Protein 8VTD (pdb70)

Sequence (540 aa):
DIQMTQSPSSLSASVGDRVTITCRASEHIYSYLSWYQQKPGKVPKLLIYNAKTLAEGVPSRFSGSGSGTDFTLTISSLQPEDVATYYCQHHFGSPLTFGQGTRLEIKRTVAAPSVFIFPPSDEQLKSGTASVVCLLNNFYPREAKVQWKVDNALQSGNSQESVTEQDSKDSTYSLSSTLTLSKADYEKHKVYACEVTHQGLSSPVTKSFNRGECEVQLVQSGAEVKKPGSSVKVSCKASGYTFSSYVMHWVRQAPGQGLEWIGYIDPYNDGAKYAQKFQGRVTTLTSDKSTSTAYMMELSSSLRSSEDTAVYYCARGGPYGWYFDVWGQGTTVTVSSASTKGPSVFPLAPSSKSTSGGTAALGCLVKDYFPEPVTVSWNSGALTSGVHTFPAVLQSSGLYSLSSVVTVPSSSSLGTQTYICNVNNHKPSNTKVDKKVEPKSGTIETTGNISAEKGGSIILQCHLSSTTAQVTQVNWEQQDQLLAICNADLGWHISSPSFKDRVAPGPGLGLTLQSLTVNDTGEYFCIYHTYPDGTYTGRIFLEVLES

GO terms:
  GO:0005886 plasma membrane (C, IDA)
  GO:0038023 signaling receptor activity (F, IDA)
  GO:0045953 negative regulation of natural killer cell mediated cytotoxicity (P, IDA)
  GO:0009986 cell surface (C, IDA)
  GO:0050868 negative regulation of T cell activation (P, IDA)
  GO:0005102 signaling receptor binding (F, IPI)
  GO:0005886 plasma membrane (C, EXP)
  GO:0042802 identical protein binding (F, IPI)
  GO:0005515 protein binding (F, IPI)
  GO:0032695 negative regulation of interleukin-12 production (P, IMP)
  GO:0050868 negative regulation of T cell activation (P, IMP)
  GO:0032733 positive regulation of interleukin-10 production (P, IMP)

Secondary 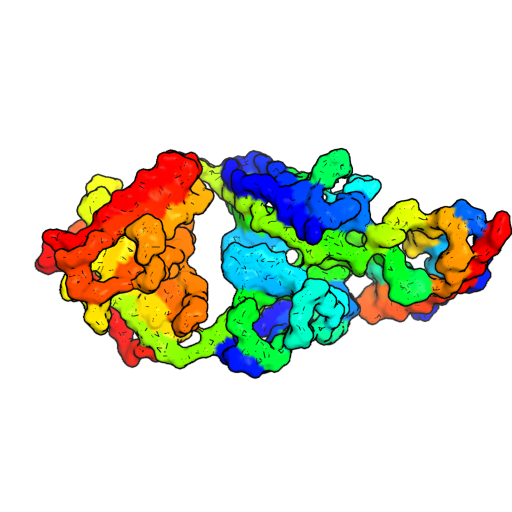structure (P-SEA, 3-state):
cbbbbbcccbbbbcccbbbbbbbbbcccccccbbbbbbcccbbbbbcccccccccccccccbbbbbcccbbbbbbcccccccbbbbbbbbccccccccccbbbbbbbbcbbbbbbbbbcccaaaaaacbbbbbbbbccccccbbbbbbbccccccccccccccccccccccbbbbbbbbbbcaaaaaaccbbbbbbbccccccbbbbbbccccc/cbbbbbbcbbbbcccbbbbbbbbbcccccccbbbbbbbbcccbbbbbcccccccccbbbbcccccccbbbbbbccccbbbbbbcccccccccbbbbbbbccccccccccccbbbbbbccccbbbbbbbbbccccccccccbbbbbcccccccccbbbbbccccccccccccccccccccccccbbbbbbccccccccbbbbbbbbbcccccccbbbbbccc/cccccccbbbbcccbbbbbbcccccccccccbbbbbcccccccccccccccccccccccccccccccbbbbccccccccbbbbbbbbcccbbbbbbbbbbbbbcc

Structure (mmCIF, N/CA/C/O backbone):
data_8VTD
#
_entry.id   8VTD
#
_cell.length_a   41.775
_cell.length_b   105.996
_cell.length_c   71.758
_cell.angle_alpha   90.00
_cell.angle_beta   104.40
_cell.angle_gamma   90.00
#
_symmetry.space_group_name_H-M   'P 1 21 1'
#
loop_
_entity.id
_entity.type
_entity.pdbx_description
1 polymer 'Vibostolimab Fab Light chain'
2 polymer 'Vibostolimab Fab Heavy chain'
3 polymer 'T-cell immunoreceptor with Ig and ITIM domains'
4 non-polymer GLYCEROL
5 water water
#
loop_
_atom_site.group_PDB
_atom_site.id
_atom_site.type_symbol
_atom_site.label_atom_id
_atom_site.label_alt_id
_atom_site.label_comp_id
_atom_site.label_asym_id
_atom_site.label_entity_id
_atom_site.label_seq_id
_atom_site.pdbx_PDB_ins_code
_atom_site.Cartn_x
_atom_site.Cartn_y
_atom_site.Cartn_z
_atom_site.occupancy
_atom_site.B_iso_or_equiv
_atom_site.auth_seq_id
_atom_site.auth_comp_id
_atom_site.auth_asym_id
_atom_site.auth_atom_id
_atom_site.pdbx_PDB_model_num
ATOM 1 N N . ASP A 1 1 ? 14.204 -9.074 -17.034 1.00 25.78 1 ASP A N 1
ATOM 2 C CA . ASP A 1 1 ? 12.997 -9.919 -17.054 1.00 23.38 1 ASP A CA 1
ATOM 3 C C . ASP A 1 1 ? 13.366 -11.335 -16.693 1.00 24.83 1 ASP A C 1
ATOM 4 O O . ASP A 1 1 ? 14.423 -11.826 -17.111 1.00 26.37 1 ASP A O 1
ATOM 9 N N . ILE A 1 2 ? 12.445 -12.038 -16.045 1.00 15.95 2 ILE A N 1
ATOM 10 C CA . ILE A 1 2 ? 12.684 -13.422 -15.615 1.00 15.19 2 ILE A CA 1
ATOM 11 C C . ILE A 1 2 ? 12.317 -14.320 -16.769 1.00 17.41 2 ILE A C 1
ATOM 12 O O . ILE A 1 2 ? 11.199 -14.196 -17.312 1.00 19.55 2 ILE A O 1
ATOM 17 N N . GLN A 1 3 ? 13.245 -15.163 -17.208 1.00 16.84 3 GLN A N 1
ATOM 18 C CA . GLN A 1 3 ? 13.054 -16.082 -18.333 1.00 16.45 3 GLN A CA 1
ATOM 19 C C . GLN A 1 3 ? 12.701 -17.455 -17.794 1.00 17.16 3 GLN A C 1
ATOM 20 O O . GLN A 1 3 ? 13.380 -17.926 -16.873 1.00 16.83 3 GLN A O 1
ATOM 26 N N . MET A 1 4 ? 11.732 -18.128 -18.398 1.00 15.98 4 MET A N 1
ATOM 27 C CA . MET A 1 4 ? 11.271 -19.455 -18.013 1.00 15.20 4 MET A CA 1
ATOM 28 C C . MET A 1 4 ? 11.624 -20.448 -19.103 1.00 17.35 4 MET A C 1
ATOM 29 O O . MET A 1 4 ? 11.232 -20.231 -20.251 1.00 20.20 4 MET A O 1
ATOM 34 N N . THR A 1 5 ? 12.405 -21.497 -18.766 1.00 17.04 5 THR A N 1
ATOM 35 C CA . THR A 1 5 ? 12.812 -22.501 -19.751 1.00 18.49 5 THR A CA 1
ATOM 36 C C . THR A 1 5 ? 12.122 -23.812 -19.398 1.00 17.69 5 THR A C 1
ATOM 37 O O . THR A 1 5 ? 12.429 -24.403 -18.348 1.00 17.52 5 THR A O 1
ATOM 41 N N . GLN A 1 6 ? 11.266 -24.318 -20.293 1.00 16.87 6 GLN A N 1
ATOM 42 C CA . GLN A 1 6 ? 10.540 -25.553 -20.060 1.00 17.85 6 GLN A CA 1
ATOM 43 C C . GLN A 1 6 ? 11.189 -26.679 -20.818 1.00 22.53 6 GLN A C 1
ATOM 44 O O . GLN A 1 6 ? 11.609 -26.479 -21.962 1.00 23.63 6 GLN A O 1
ATOM 50 N N . SER A 1 7 ? 11.182 -27.864 -20.239 1.00 19.37 7 SER A N 1
ATOM 51 C CA . SER A 1 7 ? 11.701 -29.034 -20.931 1.00 21.18 7 SER A CA 1
ATOM 52 C C . SER A 1 7 ? 10.859 -30.249 -20.562 1.00 24.96 7 SER A C 1
ATOM 53 O O . SER A 1 7 ? 10.404 -30.375 -19.417 1.00 22.81 7 SER A O 1
ATOM 56 N N . PRO A 1 8 ? 10.668 -31.193 -21.489 1.00 21.07 8 PRO A N 1
ATOM 57 C CA . PRO A 1 8 ? 11.073 -31.151 -22.894 1.00 21.76 8 PRO A CA 1
ATOM 58 C C . PRO A 1 8 ? 10.092 -30.279 -23.676 1.00 23.79 8 PRO A C 1
ATOM 59 O O . PRO A 1 8 ? 9.022 -29.933 -23.154 1.00 23.58 8 PRO A O 1
ATOM 63 N N . SER A 1 9 ? 10.413 -29.927 -24.915 1.00 22.73 9 SER A N 1
ATOM 64 C CA . SER A 1 9 ? 9.465 -29.160 -25.736 1.00 22.37 9 SER A CA 1
ATOM 65 C C . SER A 1 9 ? 8.272 -30.042 -26.184 1.00 25.22 9 SER A C 1
ATOM 66 O O . SER A 1 9 ? 7.164 -29.523 -26.443 1.00 22.79 9 SER A O 1
ATOM 69 N N . SER A 1 10 ? 8.522 -31.356 -26.351 1.00 23.63 10 SER A N 1
ATOM 70 C CA . SER A 1 10 ? 7.484 -32.314 -26.708 1.00 23.22 10 SER A CA 1
ATOM 71 C C . SER A 1 10 ? 7.726 -33.630 -25.995 1.00 23.59 10 SER A C 1
ATOM 72 O O . SER A 1 10 ? 8.864 -33.977 -25.681 1.00 22.58 10 SER A O 1
ATOM 75 N N . LEU A 1 11 ? 6.662 -34.347 -25.711 1.00 22.15 11 LEU A N 1
ATOM 76 C CA . LEU A 1 11 ? 6.724 -35.635 -25.039 1.00 23.56 11 LEU A CA 1
ATOM 77 C C . LEU A 1 11 ? 5.654 -36.552 -25.608 1.00 23.12 11 LEU A C 1
ATOM 78 O O . LEU A 1 11 ? 4.509 -36.121 -25.773 1.00 21.38 11 LEU A O 1
ATOM 83 N N . SER A 1 12 ? 6.039 -37.800 -25.902 1.00 22.12 12 SER A N 1
ATOM 84 C CA . SER A 1 12 ? 5.155 -38.849 -26.394 1.00 22.04 12 SER A CA 1
ATOM 85 C C . SER A 1 12 ? 5.037 -39.853 -25.262 1.00 27.03 12 SER A C 1
ATOM 86 O O . SER A 1 12 ? 6.059 -40.359 -24.804 1.00 29.21 12 SER A O 1
ATOM 89 N N . ALA A 1 13 ? 3.818 -40.146 -24.808 1.00 22.85 13 ALA A N 1
ATOM 90 C CA . ALA A 1 13 ? 3.619 -41.069 -23.688 1.00 24.15 13 ALA A CA 1
ATOM 91 C C . ALA A 1 13 ? 2.426 -41.969 -23.918 1.00 27.15 13 ALA A C 1
ATOM 92 O O . ALA A 1 13 ? 1.593 -41.701 -24.783 1.00 26.16 13 ALA A O 1
ATOM 94 N N . SER A 1 14 ? 2.337 -43.052 -23.163 1.00 24.95 14 SER A N 1
ATOM 95 C CA . SER A 1 14 ? 1.221 -43.974 -23.256 1.00 25.00 14 SER A CA 1
ATOM 96 C C . SER A 1 14 ? 0.266 -43.710 -22.114 1.00 28.28 14 SER A C 1
ATOM 97 O O . SER A 1 14 ? 0.678 -43.243 -21.046 1.00 27.15 14 SER A O 1
ATOM 100 N N . VAL A 1 15 ? -0.996 -44.083 -22.319 1.00 28.03 15 VAL A N 1
ATOM 101 C CA . VAL A 1 15 ? -2.021 -43.989 -21.289 1.00 28.70 15 VAL A CA 1
ATOM 102 C C . VAL A 1 15 ? -1.549 -44.874 -20.113 1.00 33.39 15 VAL A C 1
ATOM 103 O O . VAL A 1 15 ? -1.143 -46.022 -20.332 1.00 35.85 15 VAL A O 1
ATOM 107 N N . GLY A 1 16 ? -1.517 -44.293 -18.915 1.00 29.43 16 GLY A N 1
ATOM 108 C CA . GLY A 1 16 ? -1.055 -44.960 -17.706 1.00 29.01 16 GLY A CA 1
ATOM 109 C C . GLY A 1 16 ? 0.373 -44.620 -17.328 1.00 30.62 16 GLY A C 1
ATOM 110 O O . GLY A 1 16 ? 0.801 -44.970 -16.228 1.00 31.37 16 GLY A O 1
ATOM 111 N N . ASP A 1 17 ? 1.132 -43.891 -18.190 1.00 26.00 17 ASP A N 1
ATOM 112 C CA . ASP A 1 17 ? 2.504 -43.544 -17.857 1.00 25.61 17 ASP A CA 1
ATOM 113 C C . ASP A 1 17 ? 2.569 -42.402 -16.856 1.00 30.85 17 ASP A C 1
ATOM 114 O O . ASP A 1 17 ? 1.656 -41.571 -16.775 1.00 28.69 17 ASP A O 1
ATOM 119 N N . ARG A 1 18 ? 3.717 -42.320 -16.177 1.00 27.77 18 ARG A N 1
ATOM 120 C CA . ARG A 1 18 ? 4.061 -41.232 -15.264 1.00 27.41 18 ARG A CA 1
ATOM 121 C C . ARG A 1 18 ? 4.730 -40.224 -16.172 1.00 30.40 18 ARG A C 1
ATOM 122 O O . ARG A 1 18 ? 5.671 -40.599 -16.879 1.00 30.55 18 ARG A O 1
ATOM 130 N N . VAL A 1 19 ? 4.271 -38.956 -16.168 1.00 24.74 19 VAL A N 1
ATOM 131 C CA . VAL A 1 19 ? 4.841 -37.912 -17.009 1.00 23.79 19 VAL A CA 1
ATOM 132 C C . VAL A 1 19 ? 5.438 -36.825 -16.116 1.00 22.42 19 VAL A C 1
ATOM 133 O O . VAL A 1 19 ? 4.771 -36.405 -15.181 1.00 22.67 19 VAL A O 1
ATOM 137 N N . THR A 1 20 ? 6.646 -36.348 -16.446 1.00 20.80 20 THR A N 1
ATOM 138 C CA . THR A 1 20 ? 7.334 -35.272 -15.712 1.00 21.56 20 THR A CA 1
ATOM 139 C C . THR A 1 20 ? 7.723 -34.147 -16.690 1.00 26.68 20 THR A C 1
ATOM 140 O O . THR A 1 20 ? 8.377 -34.403 -17.709 1.00 28.54 20 THR A O 1
ATOM 144 N N . ILE A 1 21 ? 7.321 -32.906 -16.381 1.00 19.89 21 ILE A N 1
ATOM 145 C CA . ILE A 1 21 ? 7.651 -31.740 -17.189 1.00 18.91 21 ILE A CA 1
ATOM 146 C C . ILE A 1 21 ? 8.376 -30.787 -16.249 1.00 18.88 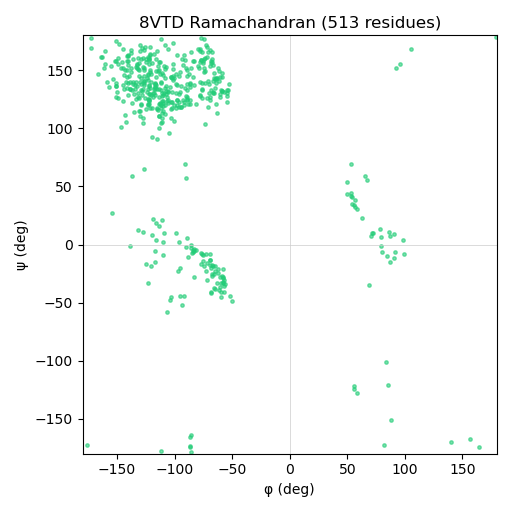21 ILE A C 1
ATOM 147 O O . ILE A 1 21 ? 7.928 -30.612 -15.111 1.00 19.60 21 ILE A O 1
ATOM 152 N N . THR A 1 22 ? 9.471 -3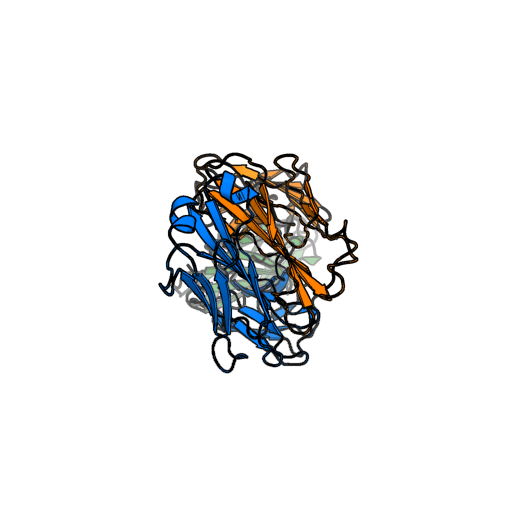0.146 -16.701 1.00 16.62 22 THR A N 1
ATOM 153 C CA . THR A 1 22 ? 10.206 -29.269 -15.810 1.00 17.11 22 THR A CA 1
ATOM 154 C C . THR A 1 22 ? 10.234 -27.858 -16.327 1.00 18.40 22 THR A C 1
ATOM 155 O O . THR A 1 22 ? 10.046 -27.604 -17.518 1.00 17.02 22 THR A O 1
ATOM 159 N N . CYS A 1 23 ? 10.433 -26.923 -15.406 1.00 16.35 23 CYS A N 1
ATOM 160 C CA . CYS A 1 23 ? 10.458 -25.520 -15.719 1.00 17.37 23 CYS A CA 1
ATOM 161 C C . CYS A 1 23 ? 11.560 -24.887 -14.881 1.00 18.72 23 CYS A C 1
ATOM 162 O O . CYS A 1 23 ? 11.580 -25.108 -13.670 1.00 19.34 23 CYS A O 1
ATOM 165 N N . ARG A 1 24 ? 12.466 -24.125 -15.489 1.00 16.76 24 ARG A N 1
ATOM 166 C CA . ARG A 1 24 ? 13.569 -23.472 -14.782 1.00 16.21 24 ARG A CA 1
ATOM 167 C C . ARG A 1 24 ? 13.436 -21.965 -14.950 1.00 17.13 24 ARG A C 1
ATOM 168 O O . ARG A 1 24 ? 13.268 -21.491 -16.080 1.00 18.54 24 ARG A O 1
ATOM 176 N N . ALA A 1 25 ? 13.512 -21.202 -13.854 1.00 15.42 25 ALA A N 1
ATOM 177 C CA . ALA A 1 25 ? 13.441 -19.750 -13.898 1.00 14.44 25 ALA A CA 1
ATOM 178 C C . ALA A 1 25 ? 14.855 -19.165 -13.828 1.00 14.77 25 ALA A C 1
ATOM 179 O O . ALA A 1 25 ? 15.716 -19.711 -13.140 1.00 15.73 25 ALA A O 1
ATOM 181 N N . SER A 1 26 ? 15.079 -18.022 -14.504 1.00 13.67 26 SER A N 1
ATOM 182 C CA . SER A 1 26 ? 16.400 -17.403 -14.472 1.00 12.93 26 SER A CA 1
ATOM 183 C C . SER A 1 26 ? 16.712 -16.636 -13.171 1.00 14.75 26 SER A C 1
ATOM 184 O O . SER A 1 26 ? 17.851 -16.161 -12.995 1.00 15.20 26 SER A O 1
ATOM 187 N N . GLU A 1 27 ? 15.721 -16.491 -12.280 1.00 12.43 27 GLU A N 1
ATOM 188 C CA . GLU A 1 27 ? 15.909 -15.880 -10.978 1.00 13.55 27 GLU A CA 1
ATOM 189 C C . GLU A 1 27 ? 15.167 -16.756 -9.993 1.00 13.85 27 GLU A C 1
ATOM 190 O O . GLU A 1 27 ? 14.250 -17.507 -10.382 1.00 14.35 27 GLU A O 1
ATOM 196 N N . HIS A 1 28 ? 15.536 -16.650 -8.722 1.00 13.02 28 HIS A N 1
ATOM 197 C CA . HIS A 1 28 ? 14.861 -17.361 -7.659 1.00 12.28 28 HIS A CA 1
ATOM 198 C C . HIS A 1 28 ? 13.477 -16.720 -7.468 1.00 14.11 28 HIS A C 1
ATOM 199 O O . HIS A 1 28 ? 13.373 -15.516 -7.238 1.00 13.76 28 HIS A O 1
ATOM 206 N N . ILE A 1 29 ? 12.421 -17.516 -7.676 1.00 11.91 29 ILE A N 1
ATOM 207 C CA . ILE A 1 29 ? 11.036 -17.043 -7.618 1.00 11.47 29 ILE A CA 1
ATOM 208 C C . ILE A 1 29 ? 10.280 -17.721 -6.494 1.00 12.21 29 ILE A C 1
ATOM 209 O O . ILE A 1 29 ? 9.057 -17.674 -6.471 1.00 12.94 29 ILE A O 1
ATOM 214 N N . TYR A 1 30 ? 10.992 -18.310 -5.527 1.00 11.65 30 TYR A N 1
ATOM 215 C CA . TYR A 1 30 ? 10.389 -18.894 -4.331 1.00 11.66 30 TYR A CA 1
ATOM 216 C C . TYR A 1 30 ? 9.341 -19.942 -4.746 1.00 15.03 30 TYR A C 1
ATOM 217 O O . TYR A 1 30 ? 9.741 -20.861 -5.469 1.00 15.18 30 TYR A O 1
ATOM 226 N N . SER A 1 31 ? 8.051 -19.829 -4.353 1.00 12.83 31 SER A N 1
ATOM 227 C CA . SER A 1 31 ? 7.043 -20.781 -4.820 1.00 12.74 31 SER A CA 1
ATOM 228 C C . SER A 1 31 ? 6.065 -20.103 -5.765 1.00 12.19 31 SER A C 1
ATOM 229 O O . SER A 1 31 ? 5.002 -20.644 -6.039 1.00 13.14 31 SER A O 1
ATOM 232 N N . TYR A 1 32 ? 6.452 -18.959 -6.384 1.00 10.40 32 TYR A N 1
ATOM 233 C CA . TYR A 1 32 ? 5.512 -18.197 -7.234 1.00 10.80 32 TYR A CA 1
ATOM 234 C C . TYR A 1 32 ? 5.557 -18.627 -8.691 1.00 11.58 32 TYR A C 1
ATOM 235 O O . TYR A 1 32 ? 6.031 -17.893 -9.588 1.00 11.68 32 TYR A O 1
ATOM 244 N N . LEU A 1 33 ? 5.057 -19.849 -8.900 1.00 11.66 33 LEU A N 1
ATOM 245 C CA . LEU A 1 33 ? 5.036 -20.484 -10.204 1.00 12.85 33 LEU A CA 1
ATOM 246 C C . LEU A 1 33 ? 3.680 -21.189 -10.348 1.00 13.10 33 LEU A C 1
ATOM 247 O O . LEU A 1 33 ? 3.216 -21.853 -9.411 1.00 13.30 33 LEU A O 1
ATOM 252 N N . SER A 1 34 ? 3.030 -21.009 -11.502 1.00 10.78 34 SER A N 1
ATOM 253 C CA . SER A 1 34 ? 1.787 -21.699 -11.796 1.00 11.28 34 SER A CA 1
ATOM 254 C C . SER A 1 34 ? 1.884 -22.464 -13.094 1.00 12.54 34 SER A C 1
ATOM 255 O O . SER A 1 34 ? 2.743 -22.186 -13.945 1.00 11.78 34 SER A O 1
ATOM 258 N N . TRP A 1 35 ? 1.031 -23.480 -13.213 1.00 11.75 35 TRP A N 1
ATOM 259 C CA . TRP A 1 35 ? 0.996 -24.369 -14.401 1.00 10.92 35 TRP A CA 1
ATOM 260 C C . TRP A 1 35 ? -0.396 -24.306 -15.063 1.00 12.87 35 TRP A C 1
ATOM 261 O O . TRP A 1 35 ? -1.406 -24.297 -14.345 1.00 12.95 35 TRP A O 1
ATOM 272 N N . TYR A 1 36 ? -0.425 -24.298 -16.412 1.00 11.90 36 TYR A N 1
ATOM 273 C CA . TYR A 1 36 ? -1.647 -24.257 -17.203 1.00 11.76 36 TYR A CA 1
ATOM 274 C C . TYR A 1 36 ? -1.660 -25.386 -18.193 1.00 12.66 36 TYR A C 1
ATOM 275 O O . TYR A 1 36 ? -0.611 -25.794 -18.706 1.00 13.60 36 TYR A O 1
ATOM 284 N N . GLN A 1 37 ? -2.886 -25.807 -18.535 1.00 12.30 37 GLN A N 1
ATOM 285 C CA . GLN A 1 37 ? -3.112 -26.808 -19.558 1.00 13.24 37 GLN A CA 1
ATOM 286 C C . GLN A 1 37 ? -3.860 -26.146 -20.676 1.00 14.60 37 GLN A C 1
ATOM 287 O O . GLN A 1 37 ? -4.835 -25.451 -20.402 1.00 15.18 37 GLN A O 1
ATOM 293 N N . GLN A 1 38 ? -3.442 -26.354 -21.926 1.00 13.34 38 GLN A N 1
ATOM 294 C CA . GLN A 1 38 ? -4.213 -25.835 -23.055 1.00 13.70 38 GLN A CA 1
ATOM 295 C C . GLN A 1 38 ? -4.421 -26.949 -24.062 1.00 17.17 38 GLN A C 1
ATOM 296 O O . GLN A 1 38 ? -3.453 -27.357 -24.721 1.00 16.65 38 GLN A O 1
ATOM 302 N N . LYS A 1 39 ? -5.671 -27.438 -24.203 1.00 17.19 39 LYS A N 1
ATOM 303 C CA . LYS A 1 39 ? -5.947 -28.476 -25.211 1.00 18.68 39 LYS A CA 1
ATOM 304 C C . LYS A 1 39 ? -5.976 -27.807 -26.615 1.00 23.08 39 LYS A C 1
ATOM 305 O O . LYS A 1 39 ? -6.177 -26.590 -26.709 1.00 19.89 39 LYS A O 1
ATOM 311 N N . PRO A 1 40 ? -5.733 -28.529 -27.732 1.00 23.95 40 PRO A N 1
ATOM 312 C CA . PRO A 1 40 ? -5.647 -27.828 -29.021 1.00 23.56 40 PRO A CA 1
ATOM 313 C C . PRO A 1 40 ? -6.914 -27.082 -29.414 1.00 26.09 40 PRO A C 1
ATOM 314 O O . PRO A 1 40 ? -8.008 -27.626 -29.316 1.00 27.39 40 PRO A O 1
ATOM 318 N N . GLY A 1 41 ? -6.754 -25.822 -29.782 1.00 24.60 41 GLY A N 1
ATOM 319 C CA . GLY A 1 41 ? -7.877 -24.977 -30.151 1.00 23.87 41 GLY A CA 1
ATOM 320 C C . GLY A 1 41 ? -8.765 -24.572 -28.977 1.00 26.13 41 GLY A C 1
ATOM 321 O O . GLY A 1 41 ? -9.829 -23.989 -29.195 1.00 26.61 41 GLY A O 1
ATOM 322 N N . LYS A 1 42 ? -8.340 -24.847 -27.713 1.00 20.65 42 LYS A N 1
ATOM 323 C CA . LYS A 1 42 ? -9.152 -24.533 -26.532 1.00 18.12 42 LYS A CA 1
ATOM 324 C C . LYS A 1 42 ? -8.482 -23.434 -25.736 1.00 17.70 42 LYS A C 1
ATOM 325 O O . LYS A 1 42 ? -7.416 -22.951 -26.110 1.00 17.95 42 LYS A O 1
ATOM 331 N N . VAL A 1 43 ? -9.134 -22.998 -24.664 1.00 15.48 43 VAL A N 1
ATOM 332 C CA . VAL A 1 43 ? -8.631 -21.913 -23.826 1.00 14.70 43 VAL A CA 1
ATOM 333 C C . VAL A 1 43 ? -7.694 -22.492 -22.754 1.00 16.19 43 VAL A C 1
ATOM 334 O O . VAL A 1 43 ? -7.978 -23.595 -22.228 1.00 15.44 43 VAL A O 1
ATOM 338 N N . PRO A 1 44 ? -6.641 -21.765 -22.323 1.00 13.64 44 PRO A N 1
ATOM 339 C CA . PRO A 1 44 ? -5.806 -22.273 -21.222 1.00 13.71 44 PRO A CA 1
ATOM 340 C C . PRO A 1 44 ? -6.626 -22.423 -19.929 1.00 16.30 44 PRO A C 1
ATOM 341 O O . PRO A 1 44 ? -7.596 -21.686 -19.698 1.00 16.35 44 PRO A O 1
ATOM 345 N N . LYS A 1 45 ? -6.200 -23.365 -19.088 1.00 13.87 45 LYS A N 1
ATOM 346 C CA . LYS A 1 45 ? -6.848 -23.626 -17.815 1.00 13.90 45 LYS A CA 1
ATOM 347 C C . LYS A 1 45 ? -5.790 -23.714 -16.732 1.00 14.74 45 LYS A C 1
ATOM 348 O O . LYS A 1 45 ? -4.798 -24.429 -16.912 1.00 15.21 45 LYS A O 1
ATOM 354 N N . LEU A 1 46 ? -6.037 -23.086 -15.584 1.00 12.64 46 LEU A N 1
ATOM 355 C CA . LEU A 1 46 ? -5.113 -23.214 -14.448 1.00 12.54 46 LEU A CA 1
ATOM 356 C C . LEU A 1 46 ? -5.182 -24.608 -13.855 1.00 14.24 46 LEU A C 1
ATOM 357 O O . LEU A 1 46 ? -6.263 -25.106 -13.540 1.00 14.86 46 LEU A O 1
ATOM 362 N N . LEU A 1 47 ? -4.008 -25.223 -13.674 1.00 13.63 47 LEU A N 1
ATOM 363 C CA . LEU A 1 47 ? -3.922 -26.519 -13.011 1.00 14.69 47 LEU A CA 1
ATOM 364 C C . LEU A 1 47 ? -3.395 -26.395 -11.584 1.00 15.82 47 LEU A C 1
ATOM 365 O O . LEU A 1 47 ? -3.930 -27.047 -10.663 1.00 15.78 47 LEU A O 1
ATOM 370 N N . ILE A 1 48 ? -2.294 -25.634 -11.403 1.00 13.22 48 ILE A N 1
ATOM 371 C CA . ILE A 1 48 ? -1.605 -25.548 -10.115 1.00 12.93 48 ILE A CA 1
ATOM 372 C C . ILE A 1 48 ? -1.149 -24.118 -9.935 1.00 12.96 48 ILE A C 1
ATOM 373 O O . ILE A 1 48 ? -0.652 -23.531 -10.905 1.00 13.46 48 ILE A O 1
ATOM 378 N N . TYR A 1 49 ? -1.253 -23.576 -8.728 1.00 12.34 49 TYR A N 1
ATOM 379 C CA . TYR A 1 49 ? -0.697 -22.261 -8.444 1.00 12.15 49 TYR A CA 1
ATOM 380 C C . TYR A 1 49 ? 0.202 -22.354 -7.213 1.00 14.52 49 TYR A C 1
ATOM 381 O O . TYR A 1 49 ? 0.130 -23.326 -6.446 1.00 13.36 49 TYR A O 1
ATOM 390 N N . ASN A 1 50 ? 1.089 -21.372 -7.038 1.00 12.28 50 ASN A N 1
ATOM 391 C CA . ASN A 1 50 ? 2.014 -21.387 -5.912 1.00 12.13 50 ASN A CA 1
ATOM 392 C C . ASN A 1 50 ? 2.803 -22.705 -5.847 1.00 13.66 50 ASN A C 1
ATOM 393 O O . ASN A 1 50 ? 2.999 -23.294 -4.774 1.00 14.77 50 ASN A O 1
ATOM 398 N N . ALA A 1 51 ? 3.234 -23.156 -7.039 1.00 12.49 51 ALA A N 1
ATOM 399 C CA . ALA A 1 51 ? 4.095 -24.321 -7.292 1.00 12.38 51 ALA A CA 1
ATOM 400 C C . ALA A 1 51 ? 3.471 -25.679 -7.008 1.00 14.44 51 ALA A C 1
ATOM 401 O O . ALA A 1 51 ? 3.781 -26.629 -7.732 1.00 15.75 51 ALA A O 1
ATOM 403 N N . LYS A 1 52 ? 2.602 -25.799 -5.981 1.00 13.94 52 LYS A N 1
ATOM 404 C CA . LYS A 1 52 ? 2.073 -27.092 -5.580 1.00 13.70 52 LYS A CA 1
ATOM 405 C C . LYS A 1 52 ? 0.617 -27.109 -5.226 1.00 16.82 52 LYS A C 1
ATOM 406 O O . LYS A 1 52 ? 0.095 -28.209 -4.940 1.00 18.80 52 LYS A O 1
ATOM 412 N N . THR A 1 53 ? -0.097 -25.945 -5.264 1.00 14.03 53 THR A N 1
ATOM 413 C CA . THR A 1 53 ? -1.485 -25.987 -4.846 1.00 14.94 53 THR A CA 1
ATOM 414 C C . THR A 1 53 ? -2.392 -26.323 -6.031 1.00 16.70 53 THR A C 1
ATOM 415 O O . THR A 1 53 ? -2.418 -25.568 -7.009 1.00 15.19 53 THR A O 1
ATOM 419 N N . LEU A 1 54 ? -3.156 -27.413 -5.965 1.00 17.04 54 LEU A N 1
ATOM 420 C CA . LEU A 1 54 ? -4.050 -27.772 -7.059 1.00 18.33 54 LEU A CA 1
ATOM 421 C C . LEU A 1 54 ? -5.206 -26.797 -7.135 1.00 20.24 54 LEU A C 1
ATOM 422 O O . LEU A 1 54 ? -5.818 -26.489 -6.105 1.00 20.28 54 LEU A O 1
ATOM 427 N N . ALA A 1 55 ? -5.576 -26.396 -8.350 1.00 17.96 55 ALA A N 1
ATOM 428 C CA . ALA A 1 55 ? -6.731 -25.521 -8.550 1.00 18.66 55 ALA A CA 1
ATOM 429 C C . ALA A 1 55 ? -8.003 -26.331 -8.364 1.00 26.17 55 ALA A C 1
ATOM 430 O O . ALA A 1 55 ? -7.979 -27.571 -8.412 1.00 23.70 55 ALA A O 1
ATOM 432 N N . GLU A 1 56 ? -9.113 -25.637 -8.101 1.00 26.31 56 GLU A N 1
ATOM 433 C CA . GLU A 1 56 ? -10.394 -26.301 -7.829 1.00 28.57 56 GLU A CA 1
ATOM 434 C C . GLU A 1 56 ? -10.833 -27.232 -8.972 1.00 32.09 56 GLU A C 1
ATOM 435 O O . GLU A 1 56 ? -10.736 -26.859 -10.135 1.00 29.66 56 GLU A O 1
ATOM 441 N N . GLY A 1 57 ? -11.224 -28.454 -8.625 1.00 31.89 57 GLY A N 1
ATOM 442 C CA . GLY A 1 57 ? -11.687 -29.448 -9.585 1.00 32.60 57 GLY A CA 1
ATOM 443 C C . GLY A 1 57 ? -10.626 -30.217 -10.353 1.00 35.59 57 GLY A C 1
ATOM 444 O O . GLY A 1 57 ? -10.967 -31.160 -11.069 1.00 36.87 57 GLY A O 1
ATOM 445 N N . VAL A 1 58 ? -9.333 -29.863 -10.214 1.00 28.17 58 VAL A N 1
ATOM 446 C CA . VAL A 1 58 ? -8.271 -30.559 -10.952 1.00 26.88 58 VAL A CA 1
ATOM 447 C C . VAL A 1 58 ? -8.014 -31.911 -10.284 1.00 29.92 58 VAL A C 1
ATOM 448 O O . VAL A 1 58 ? -7.932 -31.975 -9.057 1.00 29.02 58 VAL A O 1
ATOM 452 N N . PRO A 1 59 ? -7.918 -33.015 -11.048 1.00 29.58 59 PRO A N 1
ATOM 453 C CA . PRO A 1 59 ? -7.745 -34.320 -10.393 1.00 31.40 59 PRO A CA 1
ATOM 454 C C . PRO A 1 59 ? -6.399 -34.512 -9.720 1.00 34.84 59 PRO A C 1
ATOM 455 O O . PRO A 1 59 ? -5.391 -33.911 -10.122 1.00 31.97 59 PRO A O 1
ATOM 459 N N . SER A 1 60 ? -6.395 -35.373 -8.699 1.00 33.14 60 SER A N 1
ATOM 460 C CA . SER A 1 60 ? -5.224 -35.696 -7.884 1.00 32.69 60 SER A CA 1
ATOM 461 C C . SER A 1 60 ? -4.030 -36.253 -8.664 1.00 32.86 60 SER A C 1
ATOM 462 O O . SER A 1 60 ? -2.922 -36.215 -8.141 1.00 31.99 60 SER A O 1
ATOM 465 N N . ARG A 1 61 ? -4.237 -36.796 -9.884 1.00 29.14 61 ARG A N 1
ATOM 466 C CA . ARG A 1 61 ? -3.116 -37.314 -10.672 1.00 27.73 61 ARG A CA 1
ATOM 467 C C . ARG A 1 61 ? -2.137 -36.186 -11.080 1.00 25.72 61 ARG A C 1
ATOM 468 O O . ARG A 1 61 ? -0.992 -36.498 -11.385 1.00 25.65 61 ARG A O 1
ATOM 476 N N . PHE A 1 62 ? -2.560 -34.899 -11.043 1.00 23.20 62 PHE A N 1
ATOM 477 C CA . PHE A 1 62 ? -1.664 -33.770 -11.321 1.00 22.23 62 PHE A CA 1
ATOM 478 C C . PHE A 1 62 ? -1.044 -33.317 -10.007 1.00 25.96 62 PHE A C 1
ATOM 479 O O . PHE A 1 62 ? -1.767 -33.161 -9.014 1.00 25.82 62 PHE A O 1
ATOM 487 N N . SER A 1 63 ? 0.276 -33.078 -9.988 1.00 21.91 63 SER A N 1
ATOM 488 C CA . SER A 1 63 ? 0.911 -32.534 -8.789 1.00 21.03 63 SER A CA 1
ATOM 489 C C . SER A 1 63 ? 2.049 -31.646 -9.234 1.00 22.18 63 SER A C 1
ATOM 490 O O . SER A 1 63 ? 2.572 -31.825 -10.335 1.00 22.30 63 SER A O 1
ATOM 493 N N . GLY A 1 64 ? 2.362 -30.648 -8.424 1.00 17.56 64 GLY A N 1
ATOM 494 C CA . GLY A 1 64 ? 3.456 -29.738 -8.703 1.00 16.63 64 GLY A CA 1
ATOM 495 C C . GLY A 1 64 ? 4.454 -29.781 -7.569 1.00 19.22 64 GLY A C 1
ATOM 496 O O . GLY A 1 64 ? 4.070 -30.004 -6.413 1.00 20.15 64 GLY A O 1
ATOM 497 N N . SER A 1 65 ? 5.732 -29.578 -7.874 1.00 16.85 65 SER A N 1
ATOM 498 C CA . SER A 1 65 ? 6.740 -29.533 -6.842 1.00 17.23 65 SER A CA 1
ATOM 499 C C . SER A 1 65 ? 7.851 -28.595 -7.254 1.00 17.88 65 SER A C 1
ATOM 500 O O . SER A 1 65 ? 7.888 -28.111 -8.395 1.00 16.81 65 SER A O 1
ATOM 503 N N . GLY A 1 66 ? 8.760 -28.349 -6.316 1.00 17.53 66 GLY A N 1
ATOM 504 C CA . GLY A 1 66 ? 9.915 -27.489 -6.530 1.00 16.87 66 GLY A CA 1
ATOM 505 C C . GLY A 1 66 ? 9.769 -26.143 -5.862 1.00 19.34 66 GLY A C 1
ATOM 506 O O . GLY A 1 66 ? 8.673 -25.721 -5.480 1.00 20.89 66 GLY A O 1
ATOM 507 N N . SER A 1 67 ? 10.863 -25.408 -5.815 1.00 17.66 67 SER A N 1
ATOM 508 C CA . SER A 1 67 ? 10.898 -24.063 -5.270 1.00 19.19 67 SER A CA 1
ATOM 509 C C . SER A 1 67 ? 12.188 -23.423 -5.742 1.00 23.07 67 SER A C 1
ATOM 510 O O . SER A 1 67 ? 13.109 -24.134 -6.153 1.00 25.60 67 SER A O 1
ATOM 513 N N . GLY A 1 68 ? 12.258 -22.114 -5.699 1.00 15.71 68 GLY A N 1
ATOM 514 C CA . GLY A 1 68 ? 13.479 -21.399 -6.046 1.00 14.48 68 GLY A CA 1
ATOM 515 C C . GLY A 1 68 ? 13.576 -21.204 -7.534 1.00 14.81 68 GLY A C 1
ATOM 516 O O . GLY A 1 68 ? 12.896 -20.342 -8.083 1.00 14.37 68 GLY A O 1
ATOM 517 N N . THR A 1 69 ? 14.370 -22.026 -8.232 1.00 14.89 69 THR A N 1
ATOM 518 C CA . THR A 1 69 ? 14.480 -21.897 -9.683 1.00 15.00 69 THR A CA 1
ATOM 519 C C . THR A 1 69 ? 13.998 -23.106 -10.454 1.00 18.32 69 THR A C 1
ATOM 520 O O . THR A 1 69 ? 13.778 -22.940 -11.643 1.00 19.45 69 THR A O 1
ATOM 524 N N . ASP A 1 70 ? 13.791 -24.292 -9.848 1.00 15.05 70 ASP A N 1
ATOM 525 C CA . ASP A 1 70 ? 13.495 -25.527 -10.593 1.00 15.55 70 ASP A CA 1
ATOM 526 C C . ASP A 1 70 ? 12.185 -26.113 -10.131 1.00 16.88 70 ASP A C 1
ATOM 527 O O . ASP A 1 70 ? 11.987 -26.301 -8.938 1.00 17.57 70 ASP A O 1
ATOM 532 N N . PHE A 1 71 ? 11.269 -26.332 -11.066 1.00 14.77 71 PHE A N 1
ATOM 533 C CA . PHE A 1 71 ? 9.912 -26.772 -10.764 1.00 13.34 71 PHE A CA 1
ATOM 534 C C . PHE A 1 71 ? 9.513 -27.909 -11.662 1.00 15.89 71 PHE A C 1
ATOM 535 O O . PHE A 1 71 ? 10.034 -28.028 -12.766 1.00 17.07 71 PHE A O 1
ATOM 543 N N . THR A 1 72 ? 8.605 -28.748 -11.190 1.00 14.90 72 THR A N 1
ATOM 544 C CA . THR A 1 72 ? 8.185 -29.914 -11.939 1.00 15.36 72 THR A CA 1
ATOM 545 C C . THR A 1 72 ? 6.675 -30.047 -11.872 1.00 19.13 72 THR A C 1
ATOM 546 O O . THR A 1 72 ? 6.079 -29.858 -10.811 1.00 18.49 72 THR A O 1
ATOM 550 N N . LEU A 1 73 ? 6.084 -30.420 -12.980 1.00 15.78 73 LEU A N 1
ATOM 551 C CA . LEU A 1 73 ? 4.684 -30.807 -13.035 1.00 16.69 73 LEU A CA 1
ATOM 552 C C . LEU A 1 73 ? 4.704 -32.304 -13.305 1.00 19.21 73 LEU A C 1
ATOM 553 O O . LEU A 1 73 ? 5.374 -32.757 -14.235 1.00 19.28 73 LEU A O 1
ATOM 558 N N . THR A 1 74 ? 3.997 -33.071 -12.474 1.00 17.43 74 THR A N 1
ATOM 559 C CA . THR A 1 74 ? 3.917 -34.510 -12.657 1.00 17.92 74 THR A CA 1
ATOM 560 C C . THR A 1 74 ? 2.480 -34.944 -12.937 1.00 21.61 74 THR A C 1
ATOM 561 O O . THR A 1 74 ? 1.568 -34.501 -12.244 1.00 21.04 74 THR A O 1
ATOM 565 N N . ILE A 1 75 ? 2.278 -35.891 -13.889 1.00 20.31 75 ILE A N 1
ATOM 566 C CA . ILE A 1 75 ? 0.983 -36.533 -14.103 1.00 21.11 75 ILE A CA 1
ATOM 567 C C . ILE A 1 75 ? 1.279 -38.005 -13.691 1.00 27.27 75 ILE A C 1
ATOM 568 O O . ILE A 1 75 ? 2.126 -38.649 -14.316 1.00 24.77 75 ILE A O 1
ATOM 573 N N . SER A 1 76 ? 0.711 -38.468 -12.562 1.00 25.78 76 SER A N 1
ATOM 574 C CA . SER A 1 76 ? 1.032 -39.796 -12.021 1.00 27.55 76 SER A CA 1
ATOM 575 C C . SER A 1 76 ? 0.662 -40.935 -12.965 1.00 32.95 76 SER A C 1
ATOM 576 O O . SER A 1 76 ? 1.402 -41.924 -13.053 1.00 34.52 76 SER A O 1
ATOM 579 N N . SER A 1 77 ? -0.487 -40.806 -13.650 1.00 29.35 77 SER A N 1
ATOM 580 C CA . SER A 1 77 ? -1.001 -41.832 -14.567 1.00 29.65 77 SER A CA 1
ATOM 581 C C . SER A 1 77 ? -1.737 -41.123 -15.720 1.00 31.83 77 SER A C 1
ATOM 582 O O . SER A 1 77 ? -2.891 -40.719 -15.577 1.00 32.43 77 SER A O 1
ATOM 585 N N . LEU A 1 78 ? -1.081 -41.000 -16.859 1.00 26.29 78 LEU A N 1
ATOM 586 C CA . LEU A 1 78 ? -1.634 -40.265 -17.998 1.00 25.51 78 LEU A CA 1
ATOM 587 C C . LEU A 1 78 ? -2.966 -40.790 -18.518 1.00 30.59 78 LEU A C 1
ATOM 588 O O . LEU A 1 78 ? -3.085 -41.985 -18.802 1.00 29.86 78 LEU A O 1
ATOM 593 N N . GLN A 1 79 ? -3.941 -39.884 -18.724 1.00 26.36 79 GLN A N 1
ATOM 594 C CA . GLN A 1 79 ? -5.251 -40.246 -19.275 1.00 27.26 79 GLN A CA 1
ATOM 595 C C . GLN A 1 79 ? -5.414 -39.615 -20.671 1.00 29.04 79 GLN A C 1
ATOM 596 O O . GLN A 1 79 ? -4.754 -38.615 -20.960 1.00 26.65 79 GLN A O 1
ATOM 602 N N . PRO A 1 80 ? -6.282 -40.153 -21.558 1.00 26.81 80 PRO A N 1
ATOM 603 C CA . PRO A 1 80 ? -6.402 -39.575 -22.917 1.00 26.73 80 PRO A CA 1
ATOM 604 C C . PRO A 1 80 ? -6.780 -38.101 -22.965 1.00 29.79 80 PRO A C 1
ATOM 605 O O . PRO A 1 80 ? -6.318 -37.370 -23.837 1.00 29.63 80 PRO A O 1
ATOM 609 N N . GLU A 1 81 ? -7.590 -37.656 -22.003 1.00 26.05 81 GLU A N 1
ATOM 610 C CA . GLU A 1 81 ? -7.987 -36.243 -21.905 1.00 25.06 81 GLU A CA 1
ATOM 611 C C . GLU A 1 81 ? -6.825 -35.316 -21.506 1.00 27.30 81 GLU A C 1
ATOM 612 O O . GLU A 1 81 ? -7.016 -34.104 -21.471 1.00 26.81 81 GLU A O 1
ATOM 618 N N . ASP A 1 82 ? -5.656 -35.871 -21.130 1.00 22.92 82 ASP A N 1
ATOM 619 C CA . ASP A 1 82 ? -4.505 -35.061 -20.719 1.00 21.71 82 ASP A CA 1
ATOM 620 C C . ASP A 1 82 ? -3.638 -34.599 -21.907 1.00 25.88 82 ASP A C 1
ATOM 621 O O . ASP A 1 82 ? -2.681 -33.848 -21.679 1.00 24.54 82 ASP A O 1
ATOM 626 N N . VAL A 1 83 ? -3.964 -35.008 -23.152 1.00 24.61 83 VAL A N 1
ATOM 627 C CA . VAL A 1 83 ? -3.284 -34.582 -24.388 1.00 24.16 83 VAL A CA 1
ATOM 628 C C . VAL A 1 83 ? -3.511 -33.080 -24.510 1.00 26.07 83 VAL A C 1
ATOM 629 O O . VAL A 1 83 ? -4.644 -32.632 -24.681 1.00 24.85 83 VAL A O 1
ATOM 633 N N . ALA A 1 84 ? -2.426 -32.303 -24.391 1.00 21.75 84 ALA A N 1
ATOM 634 C CA . ALA A 1 84 ? -2.516 -30.838 -24.374 1.00 20.46 84 ALA A CA 1
ATOM 635 C C . ALA A 1 84 ? -1.118 -30.283 -24.420 1.00 20.26 84 ALA A C 1
ATOM 636 O O . ALA A 1 84 ? -0.145 -31.054 -24.313 1.00 20.33 84 ALA A O 1
ATOM 638 N N . THR A 1 85 ? -1.018 -28.955 -24.452 1.00 18.08 85 THR A N 1
ATOM 639 C CA . THR A 1 85 ? 0.245 -28.257 -24.268 1.00 16.39 85 THR A CA 1
ATOM 640 C C . THR A 1 85 ? 0.188 -27.704 -22.859 1.00 17.66 85 THR A C 1
ATOM 641 O O . THR A 1 85 ? -0.861 -27.179 -22.451 1.00 17.70 85 THR A O 1
ATOM 645 N N . TYR A 1 86 ? 1.284 -27.846 -22.104 1.00 14.81 86 TYR A N 1
ATOM 646 C CA . TYR A 1 86 ? 1.348 -27.383 -20.720 1.00 14.27 86 TYR A CA 1
ATOM 647 C C . TYR A 1 86 ? 2.304 -26.230 -20.639 1.00 16.20 86 TYR A C 1
ATOM 648 O O . TYR A 1 86 ? 3.335 -26.266 -21.319 1.00 16.20 86 TYR A O 1
ATOM 657 N N . TYR A 1 87 ? 1.975 -25.194 -19.871 1.00 12.59 87 TYR A N 1
ATOM 658 C CA . TYR A 1 87 ? 2.830 -24.010 -19.730 1.00 11.91 87 TYR A CA 1
ATOM 659 C C . TYR A 1 87 ? 3.107 -23.732 -18.270 1.00 14.54 87 TYR A C 1
ATOM 660 O O . TYR A 1 87 ? 2.164 -23.767 -17.463 1.00 13.50 87 TYR A O 1
ATOM 669 N N . CYS A 1 88 ? 4.341 -23.323 -17.931 1.00 12.35 88 CYS A N 1
ATOM 670 C CA . CYS A 1 88 ? 4.574 -22.775 -16.607 1.00 12.44 88 CYS A CA 1
ATOM 671 C C . CYS A 1 88 ? 4.547 -21.254 -16.744 1.00 13.74 88 CYS A C 1
ATOM 672 O O . CYS A 1 88 ? 4.689 -20.700 -17.855 1.00 13.53 88 CYS A O 1
ATOM 675 N N . GLN A 1 89 ? 4.393 -20.574 -15.598 1.00 11.25 89 GLN A N 1
ATOM 676 C CA . GLN A 1 89 ? 4.360 -19.112 -15.582 1.00 10.69 89 GLN A CA 1
ATOM 677 C C . GLN A 1 89 ? 4.882 -18.634 -14.239 1.00 11.86 89 GLN A C 1
ATOM 678 O O . GLN A 1 89 ? 4.339 -19.062 -13.205 1.00 11.71 89 GLN A O 1
ATOM 684 N N . HIS A 1 90 ? 5.899 -17.729 -14.197 1.00 10.30 90 HIS A N 1
ATOM 685 C CA . HIS A 1 90 ? 6.261 -17.173 -12.897 1.00 11.02 90 HIS A CA 1
ATOM 686 C C . HIS A 1 90 ? 5.320 -16.026 -12.571 1.00 11.36 90 HIS A C 1
ATOM 687 O O . HIS A 1 90 ? 4.765 -15.356 -13.452 1.00 10.93 90 HIS A O 1
ATOM 694 N N . HIS A 1 91 ? 5.222 -15.733 -11.274 1.00 12.01 91 HIS A N 1
ATOM 695 C CA . HIS A 1 91 ? 4.517 -14.541 -10.849 1.00 11.15 91 HIS A CA 1
ATOM 696 C C . HIS A 1 91 ? 5.299 -13.850 -9.771 1.00 11.77 91 HIS A C 1
ATOM 697 O O . HIS A 1 91 ? 4.813 -13.674 -8.644 1.00 12.44 91 HIS A O 1
ATOM 704 N N . PHE A 1 92 ? 6.570 -13.455 -10.120 1.00 10.31 92 PHE A N 1
ATOM 705 C CA . PHE A 1 92 ? 7.437 -12.783 -9.150 1.00 10.38 92 PHE A CA 1
ATOM 706 C C . PHE A 1 92 ? 8.034 -11.471 -9.629 1.00 12.60 92 PHE A C 1
ATOM 707 O O . PHE A 1 92 ? 8.779 -10.836 -8.907 1.00 13.62 92 PHE A O 1
ATOM 715 N N . GLY A 1 93 ? 7.550 -10.974 -10.733 1.00 12.51 93 GLY A N 1
ATOM 716 C CA . GLY A 1 93 ? 8.006 -9.679 -11.230 1.00 13.42 93 GLY A CA 1
ATOM 717 C C . GLY A 1 93 ? 7.305 -9.365 -12.524 1.00 13.19 93 GLY A C 1
ATOM 718 O O . GLY A 1 93 ? 6.498 -10.178 -13.007 1.00 12.48 93 GLY A O 1
ATOM 719 N N . SER A 1 94 ? 7.598 -8.185 -13.092 1.00 12.74 94 SER A N 1
ATOM 720 C CA . SER A 1 94 ? 7.011 -7.770 -14.338 1.00 12.02 94 SER A CA 1
ATOM 721 C C . SER A 1 94 ? 8.096 -7.820 -15.418 1.00 14.08 94 SER A C 1
ATOM 722 O O . SER A 1 94 ? 9.230 -7.354 -15.188 1.00 14.94 94 SER A O 1
ATOM 725 N N . PRO A 1 95 ? 7.798 -8.362 -16.584 1.00 11.95 95 PRO A N 1
ATOM 726 C CA . PRO A 1 95 ? 6.501 -8.907 -16.996 1.00 11.41 95 PRO A CA 1
ATOM 727 C C . PRO A 1 95 ? 6.310 -10.317 -16.430 1.00 12.35 95 PRO A C 1
ATOM 728 O O . PRO A 1 95 ? 7.275 -11.084 -16.214 1.00 12.76 95 PRO A O 1
ATOM 732 N N . LEU A 1 96 ? 5.061 -10.703 -16.257 1.00 11.52 96 LEU A N 1
ATOM 733 C CA . LEU A 1 96 ? 4.708 -12.082 -15.943 1.00 12.10 96 LEU A CA 1
ATOM 734 C C . LEU A 1 96 ? 5.030 -12.859 -17.218 1.00 13.73 96 LEU A C 1
ATOM 735 O O . LEU A 1 96 ? 4.630 -12.396 -18.291 1.00 13.69 96 LEU A O 1
ATOM 740 N N . THR A 1 97 ? 5.861 -13.920 -17.170 1.00 11.39 97 THR A N 1
ATOM 741 C CA . THR A 1 97 ? 6.251 -14.627 -18.371 1.00 11.06 97 THR A CA 1
ATOM 742 C C . THR A 1 97 ? 5.991 -16.092 -18.217 1.00 12.23 97 THR A C 1
ATOM 743 O O . THR A 1 97 ? 5.967 -16.649 -17.111 1.00 12.08 97 THR A O 1
ATOM 747 N N . PHE A 1 98 ? 5.766 -16.722 -19.363 1.00 13.13 98 PHE A N 1
ATOM 748 C CA . PHE A 1 98 ? 5.457 -18.137 -19.491 1.00 12.76 98 PHE A CA 1
ATOM 749 C C . PHE A 1 98 ? 6.634 -18.870 -20.099 1.00 13.33 98 PHE A C 1
ATOM 750 O O . PHE A 1 98 ? 7.392 -18.302 -20.901 1.00 15.21 98 PHE A O 1
ATOM 758 N N . GLY A 1 99 ? 6.738 -20.167 -19.798 1.00 13.26 99 GLY A N 1
ATOM 759 C CA . GLY A 1 99 ? 7.665 -21.024 -20.511 1.00 14.13 99 GLY A CA 1
ATOM 760 C C . GLY A 1 99 ? 7.134 -21.255 -21.916 1.00 15.71 99 GLY A C 1
ATOM 761 O O . GLY A 1 99 ? 6.008 -20.850 -22.264 1.00 15.40 99 GLY A O 1
ATOM 762 N N . GLN A 1 100 ? 7.967 -21.850 -22.767 1.00 15.83 100 GLN A N 1
ATOM 763 C CA . GLN A 1 100 ? 7.590 -22.011 -24.167 1.00 16.00 100 GLN A CA 1
ATOM 764 C C . GLN A 1 100 ? 6.573 -23.136 -24.431 1.00 17.82 100 GLN A C 1
ATOM 765 O O . GLN A 1 100 ? 6.120 -23.284 -25.568 1.00 19.70 100 GLN A O 1
ATOM 771 N N . GLY A 1 101 ? 6.279 -23.926 -23.406 1.00 15.24 101 GLY A N 1
ATOM 772 C CA . GLY A 1 101 ? 5.295 -24.992 -23.444 1.00 16.68 101 GLY A CA 1
ATOM 773 C C . GLY A 1 101 ? 5.874 -26.353 -23.738 1.00 21.12 101 GLY A C 1
ATOM 774 O O . GLY A 1 101 ? 6.981 -26.462 -24.286 1.00 21.23 101 GLY A O 1
ATOM 775 N N . THR A 1 102 ? 5.144 -27.392 -23.294 1.00 18.20 102 THR A N 1
ATOM 776 C CA . THR A 1 102 ? 5.479 -28.794 -23.553 1.00 18.03 102 THR A CA 1
ATOM 777 C C . THR A 1 102 ? 4.249 -29.406 -24.189 1.00 20.51 102 THR A C 1
ATOM 778 O O . THR A 1 102 ? 3.201 -29.485 -23.528 1.00 19.11 102 THR A O 1
ATOM 782 N N . ARG A 1 103 ? 4.369 -29.860 -25.446 1.00 17.79 103 ARG A N 1
ATOM 783 C CA . ARG A 1 103 ? 3.288 -30.489 -26.178 1.00 19.14 103 ARG A CA 1
ATOM 784 C C . ARG A 1 103 ? 3.295 -31.992 -25.847 1.00 21.81 103 ARG A C 1
ATOM 785 O O . ARG A 1 103 ? 4.272 -32.674 -26.150 1.00 21.32 103 ARG A O 1
ATOM 793 N N . LEU A 1 104 ? 2.191 -32.513 -25.290 1.00 18.95 104 LEU A N 1
ATOM 794 C CA . LEU A 1 104 ? 2.057 -33.918 -24.943 1.00 21.12 104 LEU A CA 1
ATOM 795 C C . LEU A 1 104 ? 1.203 -34.601 -26.004 1.00 22.72 104 LEU A C 1
ATOM 796 O O . LEU A 1 104 ? 0.124 -34.099 -26.364 1.00 22.30 104 LEU A O 1
ATOM 801 N N . GLU A 1 105 ? 1.673 -35.719 -26.512 1.00 18.35 105 GLU A N 1
ATOM 802 C CA . GLU A 1 105 ? 0.887 -36.524 -27.459 1.00 18.57 105 GLU A CA 1
ATOM 803 C C . GLU A 1 105 ? 0.894 -37.971 -26.953 1.00 20.91 105 GLU A C 1
ATOM 804 O O . GLU A 1 105 ? 1.738 -38.331 -26.111 1.00 20.78 105 GLU A O 1
ATOM 810 N N . ILE A 1 106 ? 0.012 -38.812 -27.504 1.00 19.53 106 ILE A N 1
ATOM 811 C CA . ILE A 1 106 ? -0.040 -40.245 -27.222 1.00 20.42 106 ILE A CA 1
ATOM 812 C C . ILE A 1 106 ? 0.898 -40.973 -28.143 1.00 26.96 106 ILE A C 1
ATOM 813 O O . ILE A 1 106 ? 0.865 -40.776 -29.355 1.00 24.37 106 ILE A O 1
ATOM 818 N N . LYS A 1 107 ? 1.662 -41.913 -27.587 1.00 23.46 107 LYS A N 1
ATOM 819 C CA . LYS A 1 107 ? 2.579 -42.733 -28.358 1.00 23.87 107 LYS A CA 1
ATOM 820 C C . LYS A 1 107 ? 1.762 -43.893 -28.921 1.00 27.35 107 LYS A C 1
ATOM 821 O O . LYS A 1 107 ? 0.851 -44.395 -28.255 1.00 26.66 107 LYS A O 1
ATOM 827 N N . ARG A 1 108 ? 2.081 -44.317 -30.133 1.00 23.19 108 ARG A N 1
ATOM 828 C CA . ARG A 1 108 ? 1.443 -45.481 -30.747 1.00 22.68 108 ARG A CA 1
ATOM 829 C C . ARG A 1 108 ? 2.434 -46.114 -31.699 1.00 26.27 108 ARG A C 1
ATOM 830 O O . ARG A 1 108 ? 3.514 -45.555 -31.911 1.00 24.69 108 ARG A O 1
ATOM 838 N N . THR A 1 109 ? 2.084 -47.267 -32.300 1.00 24.22 109 THR A N 1
ATOM 839 C CA . THR A 1 109 ? 3.014 -47.880 -33.239 1.00 24.06 109 THR A CA 1
ATOM 840 C C . THR A 1 109 ? 3.165 -47.020 -34.490 1.00 23.95 109 THR A C 1
ATOM 841 O O . THR A 1 109 ? 2.278 -46.215 -34.841 1.00 23.24 109 THR A O 1
ATOM 845 N N . VAL A 1 110 ? 4.268 -47.244 -35.201 1.00 22.92 110 VAL A N 1
ATOM 846 C CA . VAL A 1 110 ? 4.543 -46.513 -36.434 1.00 21.64 110 VAL A CA 1
ATOM 847 C C . VAL A 1 110 ? 3.475 -46.875 -37.481 1.00 24.38 110 VAL A C 1
ATOM 848 O O . VAL A 1 110 ? 3.088 -48.042 -37.610 1.00 25.19 110 VAL A O 1
ATOM 852 N N . ALA A 1 111 ? 2.932 -45.869 -38.170 1.00 19.46 111 ALA A N 1
ATOM 853 C CA . ALA A 1 111 ? 1.923 -46.105 -39.202 1.00 19.49 111 ALA A CA 1
ATOM 854 C C . ALA A 1 111 ? 2.332 -45.284 -40.398 1.00 21.33 111 ALA A C 1
ATOM 855 O O . ALA A 1 111 ? 2.520 -44.065 -40.303 1.00 21.13 111 ALA A O 1
ATOM 857 N N . ALA A 1 112 ? 2.470 -45.945 -41.551 1.00 20.38 112 ALA A N 1
ATOM 858 C CA . ALA A 1 112 ? 2.812 -45.218 -42.768 1.00 19.52 112 ALA A CA 1
ATOM 859 C C . ALA A 1 112 ? 1.598 -44.443 -43.270 1.00 19.48 112 ALA A C 1
ATOM 860 O O . ALA A 1 112 ? 0.482 -44.937 -43.163 1.00 19.64 112 ALA A O 1
ATOM 862 N N . PRO A 1 113 ? 1.802 -43.290 -43.914 1.00 17.89 113 PRO A N 1
ATOM 863 C CA . PRO A 1 113 ? 0.658 -42.589 -44.533 1.00 17.33 113 PRO A CA 1
ATOM 864 C C . PRO A 1 113 ? 0.187 -43.271 -45.810 1.00 21.05 113 PRO A C 1
ATOM 865 O O . PRO A 1 113 ? 0.987 -43.915 -46.498 1.00 20.92 113 PRO A O 1
ATOM 869 N N . SER A 1 114 ? -1.117 -43.120 -46.133 1.00 17.97 114 SER A N 1
ATOM 870 C CA . SER A 1 114 ? -1.617 -43.375 -47.482 1.00 16.53 114 SER A CA 1
ATOM 871 C C . SER A 1 114 ? -1.463 -42.015 -48.158 1.00 18.44 114 SER A C 1
ATOM 872 O O . SER A 1 114 ? -1.617 -40.967 -47.498 1.00 17.41 114 SER A O 1
ATOM 875 N N . VAL A 1 115 ? -0.996 -42.013 -49.401 1.00 15.61 115 VAL A N 1
ATOM 876 C CA . VAL A 1 115 ? -0.671 -40.781 -50.115 1.00 14.70 115 VAL A CA 1
ATOM 877 C C . VAL A 1 115 ? -1.555 -40.631 -51.332 1.00 15.58 115 VAL A C 1
ATOM 878 O O . VAL A 1 115 ? -1.769 -41.603 -52.085 1.00 15.10 115 VAL A O 1
ATOM 882 N N . PHE A 1 116 ? -2.041 -39.383 -51.557 1.00 13.67 116 PHE A N 1
ATOM 883 C CA . PHE A 1 116 ? -2.910 -39.079 -52.686 1.00 13.76 116 PHE A CA 1
ATOM 884 C C . PHE A 1 116 ? -2.521 -37.771 -53.299 1.00 15.75 116 PHE A C 1
ATOM 885 O O . PHE A 1 116 ? -2.286 -36.817 -52.563 1.00 16.65 116 PHE A O 1
ATOM 893 N N . ILE A 1 117 ? -2.426 -37.709 -54.632 1.00 14.52 117 ILE A N 1
ATOM 894 C CA . ILE A 1 117 ? -2.117 -36.454 -55.300 1.00 14.85 117 ILE A CA 1
ATOM 895 C C . ILE A 1 117 ? -3.348 -36.017 -56.084 1.00 16.52 117 ILE A C 1
ATOM 896 O O . ILE A 1 117 ? -4.017 -36.835 -56.760 1.00 16.32 117 ILE A O 1
ATOM 901 N N . PHE A 1 118 ? -3.621 -34.707 -56.047 1.00 14.10 118 PHE A N 1
ATOM 902 C CA . PHE A 1 118 ? -4.763 -34.162 -56.771 1.00 13.74 118 PHE A CA 1
ATOM 903 C C . PHE A 1 118 ? -4.322 -33.103 -57.759 1.00 17.32 118 PHE A C 1
ATOM 904 O O . PHE A 1 118 ? -3.748 -32.087 -57.334 1.00 15.23 118 PHE A O 1
ATOM 912 N N . PRO A 1 119 ? -4.643 -33.229 -59.051 1.00 16.05 119 PRO A N 1
ATOM 913 C CA . PRO A 1 119 ? -4.314 -32.151 -59.973 1.00 16.12 119 PRO A CA 1
ATOM 914 C C . PRO A 1 119 ? -5.226 -30.942 -59.688 1.00 18.12 119 PRO A C 1
ATOM 915 O O . PRO A 1 119 ? -6.282 -31.047 -59.035 1.00 16.70 119 PRO A O 1
ATOM 919 N N . PRO A 1 120 ? -4.847 -29.785 -60.247 1.00 16.08 120 PRO A N 1
ATOM 920 C CA . PRO A 1 120 ? -5.734 -28.613 -60.175 1.00 16.23 120 PRO A CA 1
ATOM 921 C C . PRO A 1 120 ? -7.013 -28.867 -60.981 1.00 19.87 120 PRO A C 1
ATOM 922 O O . PRO A 1 120 ? -6.997 -29.563 -62.014 1.00 20.68 120 PRO A O 1
ATOM 926 N N . SER A 1 121 ? -8.118 -28.285 -60.521 1.00 19.13 121 SER A N 1
ATOM 927 C CA . SER A 1 121 ? -9.387 -28.382 -61.229 1.00 19.51 121 SER A CA 1
ATOM 928 C C . SER A 1 121 ? -9.341 -27.486 -62.477 1.00 22.99 121 SER A C 1
ATOM 929 O O . SER A 1 121 ? -8.677 -26.445 -62.489 1.00 22.13 121 SER A O 1
ATOM 932 N N . ASP A 1 122 ? -10.054 -27.873 -63.532 1.00 23.71 122 ASP A N 1
ATOM 933 C CA . ASP A 1 122 ? -10.120 -27.031 -64.738 1.00 24.03 122 ASP A CA 1
ATOM 934 C C . ASP A 1 122 ? -10.717 -25.635 -64.414 1.00 27.95 122 ASP A C 1
ATOM 935 O O . ASP A 1 122 ? -10.296 -24.643 -65.001 1.00 27.65 122 ASP A O 1
ATOM 940 N N . GLU A 1 123 ? -11.651 -25.566 -63.456 1.00 26.87 123 GLU A N 1
ATOM 941 C CA . GLU A 1 123 ? -12.249 -24.287 -63.047 1.00 27.76 123 GLU A CA 1
ATOM 942 C C . GLU A 1 123 ? -11.217 -23.353 -62.409 1.00 28.26 123 GLU A C 1
ATOM 943 O O . GLU A 1 123 ? -11.227 -22.154 -62.674 1.00 27.74 123 GLU A O 1
ATOM 949 N N . GLN A 1 124 ? -10.285 -23.892 -61.603 1.00 21.31 124 GLN A N 1
ATOM 950 C CA . GLN A 1 124 ? -9.246 -23.041 -61.050 1.00 20.32 124 GLN A CA 1
ATOM 951 C C . GLN A 1 124 ? -8.291 -22.563 -62.150 1.00 22.71 124 GLN A C 1
ATOM 952 O O . GLN A 1 124 ? -7.904 -21.386 -62.153 1.00 22.03 124 GLN A O 1
ATOM 958 N N . LEU A 1 125 ? -7.917 -23.453 -63.091 1.00 21.57 125 LEU A N 1
ATOM 959 C CA . LEU A 1 125 ? -6.981 -23.078 -64.157 1.00 22.43 125 LEU A CA 1
ATOM 960 C C . LEU A 1 125 ? -7.473 -21.896 -64.965 1.00 24.55 125 LEU A C 1
ATOM 961 O O . LEU A 1 125 ? -6.654 -21.054 -65.335 1.00 25.80 125 LEU A O 1
ATOM 966 N N . LYS A 1 126 ? -8.787 -21.781 -65.205 1.00 23.37 126 LYS A N 1
ATOM 967 C CA . LYS A 1 126 ? -9.331 -20.644 -65.962 1.00 25.82 126 LYS A CA 1
ATOM 968 C C . LYS A 1 126 ? -8.964 -19.287 -65.315 1.00 27.95 126 LYS A C 1
ATOM 969 O O . LYS A 1 126 ? -8.795 -18.283 -66.025 1.00 28.00 126 LYS A O 1
ATOM 975 N N . SER A 1 127 ? -8.828 -19.280 -63.974 1.00 24.88 127 SER A N 1
ATOM 976 C CA . SER A 1 127 ? -8.474 -18.086 -63.195 1.00 25.90 127 SER A CA 1
ATOM 977 C C . SER A 1 127 ? -6.956 -17.747 -63.167 1.00 27.51 127 SER A C 1
ATOM 978 O O . SER A 1 127 ? -6.587 -16.730 -62.583 1.00 27.64 127 SER A O 1
ATOM 981 N N . GLY A 1 128 ? -6.101 -18.582 -63.749 1.00 22.20 128 GLY A N 1
ATOM 982 C CA . GLY A 1 128 ? -4.679 -18.276 -63.888 1.00 23.01 128 GLY A CA 1
ATOM 983 C C . GLY A 1 128 ? -3.730 -18.881 -62.873 1.00 24.34 128 GLY A C 1
ATOM 984 O O . GLY A 1 128 ? -2.518 -18.642 -62.983 1.00 24.72 128 GLY A O 1
ATOM 985 N N . THR A 1 129 ? -4.225 -19.718 -61.957 1.00 19.42 129 THR A N 1
ATOM 986 C CA . THR A 1 129 ? -3.365 -20.356 -60.961 1.00 18.99 129 THR A CA 1
ATOM 987 C C . THR A 1 129 ? -3.674 -21.832 -60.920 1.00 20.99 129 THR A C 1
ATOM 988 O O . THR A 1 129 ? -4.783 -22.254 -61.249 1.00 20.59 129 THR A O 1
ATOM 992 N N . ALA A 1 130 ? -2.666 -22.622 -60.561 1.00 18.99 130 ALA A N 1
ATOM 993 C CA . ALA A 1 130 ? -2.790 -24.066 -60.395 1.00 18.10 130 ALA A CA 1
ATOM 994 C C . ALA A 1 130 ? -2.372 -24.440 -59.002 1.00 19.41 130 ALA A C 1
ATOM 995 O O . ALA A 1 130 ? -1.219 -24.197 -58.636 1.00 20.32 130 ALA A O 1
ATOM 997 N N . SER A 1 131 ? -3.283 -25.052 -58.212 1.00 15.34 131 SER A N 1
ATOM 998 C CA . SER A 1 131 ? -2.948 -25.595 -56.905 1.00 15.03 131 SER A CA 1
ATOM 999 C C . SER A 1 131 ? -2.921 -27.110 -57.057 1.00 15.30 131 SER A C 1
ATOM 1000 O O . SER A 1 131 ? -3.904 -27.709 -57.511 1.00 16.38 131 SER A O 1
ATOM 1003 N N . VAL A 1 132 ? -1.793 -27.736 -56.722 1.00 15.44 132 VAL A N 1
ATOM 1004 C CA . VAL A 1 132 ? -1.675 -29.197 -56.798 1.00 14.98 132 VAL A CA 1
ATOM 1005 C C . VAL A 1 132 ? -1.615 -29.632 -55.343 1.00 16.78 132 VAL A C 1
ATOM 1006 O O . VAL A 1 132 ? -0.861 -29.033 -54.577 1.00 16.15 132 VAL A O 1
ATOM 1010 N N . VAL A 1 133 ? -2.448 -30.601 -54.914 1.00 14.51 133 VAL A N 1
ATOM 1011 C CA . VAL A 1 133 ? -2.513 -30.943 -53.505 1.00 13.49 133 VAL A CA 1
ATOM 1012 C C . VAL A 1 133 ? -2.041 -32.363 -53.283 1.00 14.48 133 VAL A C 1
ATOM 1013 O O . VAL A 1 133 ? -2.386 -33.271 -54.037 1.00 15.28 133 VAL A O 1
ATOM 1017 N N . CYS A 1 134 ? -1.242 -32.563 -52.244 1.00 14.21 134 CYS A N 1
ATOM 1018 C CA . CYS A 1 134 ? -0.807 -33.880 -51.854 1.00 14.92 134 CYS A CA 1
ATOM 1019 C C . CYS A 1 134 ? -1.284 -34.110 -50.426 1.00 15.67 134 CYS A C 1
ATOM 1020 O O . CYS A 1 134 ? -1.047 -33.273 -49.552 1.00 14.51 134 CYS A O 1
ATOM 1023 N N . LEU A 1 135 ? -1.962 -35.240 -50.201 1.00 14.68 135 LEU A N 1
ATOM 1024 C CA . LEU A 1 135 ? -2.503 -35.616 -48.914 1.00 13.06 135 LEU A CA 1
ATOM 1025 C C . LEU A 1 135 ? -1.727 -36.810 -48.373 1.00 14.59 135 LEU A C 1
ATOM 1026 O O . LEU A 1 135 ? -1.545 -37.813 -49.095 1.00 14.51 135 LEU A O 1
ATOM 1031 N N . LEU A 1 136 ? -1.287 -36.709 -47.117 1.00 13.28 136 LEU A N 1
ATOM 1032 C CA . LEU A 1 136 ? -0.645 -37.819 -46.376 1.00 13.13 136 LEU A CA 1
ATOM 1033 C C . LEU A 1 136 ? -1.647 -38.131 -45.278 1.00 14.20 136 LEU A C 1
ATOM 1034 O O . LEU A 1 136 ? -1.859 -37.294 -44.375 1.00 14.39 136 LEU A O 1
ATOM 1039 N N . ASN A 1 137 ? -2.301 -39.298 -45.348 1.00 13.62 137 ASN A N 1
ATOM 1040 C CA . ASN A 1 137 ? -3.408 -39.584 -44.462 1.00 13.07 137 ASN A CA 1
ATOM 1041 C C . ASN A 1 137 ? -3.049 -40.607 -43.382 1.00 16.21 137 ASN A C 1
ATOM 1042 O O . ASN A 1 137 ? -2.501 -41.670 -43.688 1.00 16.46 137 ASN A O 1
ATOM 1047 N N . ASN A 1 138 ? -3.365 -40.252 -42.110 1.00 14.20 138 ASN A N 1
ATOM 1048 C CA . ASN A 1 138 ? -3.312 -41.139 -40.934 1.00 14.70 138 ASN A CA 1
ATOM 1049 C C . ASN A 1 138 ? -1.978 -41.842 -40.736 1.00 17.12 138 ASN A C 1
ATOM 1050 O O . ASN A 1 138 ? -1.888 -43.074 -40.788 1.00 17.87 138 ASN A O 1
ATOM 1055 N N . PHE A 1 139 ? -0.969 -41.045 -40.380 1.00 14.27 139 PHE A N 1
ATOM 1056 C CA . PHE A 1 139 ? 0.372 -41.569 -40.148 1.00 15.14 139 PHE A CA 1
ATOM 1057 C C . PHE A 1 139 ? 0.852 -41.266 -38.742 1.00 17.46 139 PHE A C 1
ATOM 1058 O O . PHE A 1 139 ? 0.336 -40.381 -38.048 1.00 16.80 139 PHE A O 1
ATOM 1066 N N . TYR A 1 140 ? 1.907 -41.984 -38.327 1.00 15.37 140 TYR A N 1
ATOM 1067 C CA . TYR A 1 140 ? 2.499 -41.725 -37.028 1.00 16.34 140 TYR A CA 1
ATOM 1068 C C . TYR A 1 140 ? 3.930 -42.226 -37.087 1.00 19.96 140 TYR A C 1
ATOM 1069 O O . TYR A 1 140 ? 4.118 -43.316 -37.620 1.00 19.36 140 TYR A O 1
ATOM 1078 N N . PRO A 1 141 ? 4.948 -41.496 -36.591 1.00 19.02 141 PRO A N 1
ATOM 1079 C CA . PRO A 1 141 ? 4.897 -40.204 -35.881 1.00 18.89 141 PRO A CA 1
ATOM 1080 C C . PRO A 1 141 ? 4.618 -39.033 -36.805 1.00 20.04 141 PRO A C 1
ATOM 1081 O O . PRO A 1 141 ? 4.494 -39.215 -38.009 1.00 17.70 141 PRO A O 1
ATOM 1085 N N . ARG A 1 142 ? 4.487 -37.841 -36.220 1.00 18.27 142 ARG A N 1
ATOM 1086 C CA . ARG A 1 142 ? 4.091 -36.636 -36.950 1.00 18.47 142 ARG A CA 1
ATOM 1087 C C . ARG A 1 142 ? 5.144 -36.184 -37.946 1.00 21.24 142 ARG A C 1
ATOM 1088 O O . ARG A 1 142 ? 4.804 -35.504 -38.901 1.00 19.70 142 ARG A O 1
ATOM 1096 N N . GLU A 1 143 ? 6.430 -36.535 -37.728 1.00 20.89 143 GLU A N 1
ATOM 1097 C CA . GLU A 1 143 ? 7.462 -36.066 -38.647 1.00 20.87 143 GLU A CA 1
ATOM 1098 C C . GLU A 1 143 ? 7.323 -36.760 -40.021 1.00 23.19 143 GLU A C 1
ATOM 1099 O O . GLU A 1 143 ? 7.251 -37.982 -40.105 1.00 23.39 143 GLU A O 1
ATOM 1105 N N . ALA A 1 144 ? 7.257 -35.969 -41.077 1.00 20.42 144 ALA A N 1
ATOM 1106 C CA . ALA A 1 144 ? 7.115 -36.473 -42.442 1.00 20.51 144 ALA A CA 1
ATOM 1107 C C . ALA A 1 144 ? 7.677 -35.408 -43.353 1.00 23.84 144 ALA A C 1
ATOM 1108 O O . ALA A 1 144 ? 7.758 -34.245 -42.956 1.00 25.52 144 ALA A O 1
ATOM 1110 N N . LYS A 1 145 ? 8.157 -35.811 -44.524 1.00 20.50 145 LYS A N 1
ATOM 1111 C CA . LYS A 1 145 ? 8.698 -34.841 -45.467 1.00 21.39 145 LYS A CA 1
ATOM 1112 C C . LYS A 1 145 ? 8.068 -35.029 -46.824 1.00 23.10 145 LYS A C 1
ATOM 1113 O O . LYS A 1 145 ? 8.074 -36.138 -47.357 1.00 21.88 145 LYS A O 1
ATOM 1119 N N . VAL A 1 146 ? 7.550 -33.934 -47.394 1.00 20.29 146 VAL A N 1
ATOM 1120 C CA . VAL A 1 146 ? 6.971 -33.907 -48.726 1.00 20.04 146 VAL A CA 1
ATOM 1121 C C . VAL A 1 146 ? 7.973 -33.197 -49.598 1.00 23.35 146 VAL A C 1
ATOM 1122 O O . VAL A 1 146 ? 8.409 -32.101 -49.242 1.00 24.10 146 VAL A O 1
ATOM 1126 N N . GLN A 1 147 ? 8.291 -33.778 -50.754 1.00 19.33 147 GLN A N 1
ATOM 1127 C CA . GLN A 1 147 ? 9.116 -33.130 -51.764 1.00 20.60 147 GLN A CA 1
ATOM 1128 C C . GLN A 1 147 ? 8.296 -33.109 -53.037 1.00 22.67 147 GLN A C 1
ATOM 1129 O O . GLN A 1 147 ? 7.903 -34.174 -53.542 1.00 22.86 147 GLN A O 1
ATOM 1135 N N . TRP A 1 148 ? 8.040 -31.898 -53.570 1.00 19.30 148 TRP A N 1
ATOM 1136 C CA . TRP A 1 148 ? 7.359 -31.741 -54.848 1.00 19.28 148 TRP A CA 1
ATOM 1137 C C . TRP A 1 148 ? 8.383 -31.798 -55.974 1.00 22.53 148 TRP A C 1
ATOM 1138 O O . TRP A 1 148 ? 9.458 -31.202 -55.841 1.00 21.12 148 TRP A O 1
ATOM 1149 N N . LYS A 1 149 ? 8.050 -32.482 -57.087 1.00 20.11 149 LYS A N 1
ATOM 1150 C CA . LYS A 1 149 ? 8.897 -32.528 -58.276 1.00 22.02 149 LYS A CA 1
ATOM 1151 C C . LYS A 1 149 ? 8.044 -32.198 -59.491 1.00 25.51 149 LYS A C 1
ATOM 1152 O O . LYS A 1 149 ? 6.886 -32.629 -59.573 1.00 25.69 149 LYS A O 1
ATOM 1158 N N . VAL A 1 150 ? 8.603 -31.417 -60.432 1.00 22.12 150 VAL A N 1
ATOM 1159 C CA . VAL A 1 150 ? 7.914 -31.023 -61.649 1.00 20.56 150 VAL A CA 1
ATOM 1160 C C . VAL A 1 150 ? 8.880 -31.422 -62.758 1.00 26.28 150 VAL A C 1
ATOM 1161 O O . VAL A 1 150 ? 9.983 -30.862 -62.849 1.00 27.05 150 VAL A O 1
ATOM 1165 N N . ASP A 1 151 ? 8.531 -32.470 -63.532 1.00 24.07 151 ASP A N 1
ATOM 1166 C CA . ASP A 1 151 ? 9.461 -33.029 -64.538 1.00 24.91 151 ASP A CA 1
ATOM 1167 C C . ASP A 1 151 ? 10.813 -33.387 -63.896 1.00 30.36 151 ASP A C 1
ATOM 1168 O O . ASP A 1 151 ? 11.883 -33.161 -64.472 1.00 30.26 151 ASP A O 1
ATOM 1173 N N . ASN A 1 152 ? 10.732 -33.964 -62.683 1.00 27.92 152 ASN A N 1
ATOM 1174 C CA . ASN A 1 152 ? 11.859 -34.420 -61.865 1.00 28.82 152 ASN A CA 1
ATOM 1175 C C . ASN A 1 152 ? 12.717 -33.282 -61.276 1.00 32.66 152 ASN A C 1
ATOM 1176 O O . ASN A 1 152 ? 13.751 -33.568 -60.666 1.00 32.52 152 ASN A O 1
ATOM 1181 N N . ALA A 1 153 ? 12.289 -32.012 -61.418 1.00 28.50 153 ALA A N 1
ATOM 1182 C CA . ALA A 1 153 ? 13.026 -30.883 -60.848 1.00 27.98 153 ALA A CA 1
ATOM 1183 C C . ALA A 1 153 ? 12.431 -30.641 -59.469 1.00 27.94 153 ALA A C 1
ATOM 1184 O O . ALA A 1 153 ? 11.219 -30.440 -59.356 1.00 25.14 153 ALA A O 1
ATOM 1186 N N . LEU A 1 154 ? 13.262 -30.692 -58.426 1.00 25.71 154 LEU A N 1
ATOM 1187 C CA . LEU A 1 154 ? 12.814 -30.491 -57.052 1.00 25.22 154 LEU A CA 1
ATOM 1188 C C . LEU A 1 154 ? 12.353 -29.036 -56.884 1.00 28.37 154 LEU A C 1
ATOM 1189 O O . LEU A 1 154 ? 13.050 -28.105 -57.293 1.00 26.62 154 LEU A O 1
ATOM 1194 N N . GLN A 1 155 ? 11.171 -28.857 -56.315 1.00 25.60 155 GLN A N 1
ATOM 1195 C CA . GLN A 1 155 ? 10.580 -27.541 -56.126 1.00 24.92 155 GLN A CA 1
ATOM 1196 C C . GLN A 1 155 ? 10.973 -26.951 -54.792 1.00 29.25 155 GLN A C 1
ATOM 1197 O O . GLN A 1 155 ? 11.221 -27.684 -53.835 1.00 29.21 155 GLN A O 1
ATOM 1203 N N . SER A 1 156 ? 11.014 -25.621 -54.728 1.00 26.80 156 SER A N 1
ATOM 1204 C CA . SER A 1 156 ? 11.364 -24.927 -53.507 1.00 27.24 156 SER A CA 1
ATOM 1205 C C . SER A 1 156 ? 10.690 -23.571 -53.449 1.00 29.39 156 SER A C 1
ATOM 1206 O O . SER A 1 156 ? 10.644 -22.859 -54.451 1.00 29.68 156 SER A O 1
ATOM 1209 N N . GLY A 1 157 ? 10.160 -23.240 -52.276 1.00 26.03 157 GLY A N 1
ATOM 1210 C CA . GLY A 1 157 ? 9.557 -21.939 -52.014 1.00 26.40 157 GLY A CA 1
ATOM 1211 C C . GLY A 1 157 ? 8.150 -21.716 -52.518 1.00 29.31 157 GLY A C 1
ATOM 1212 O O . GLY A 1 157 ? 7.582 -20.648 -52.270 1.00 28.79 157 GLY A O 1
ATOM 1213 N N . ASN A 1 158 ? 7.552 -22.721 -53.197 1.00 23.60 158 ASN A N 1
ATOM 1214 C CA . ASN A 1 158 ? 6.234 -22.579 -53.819 1.00 20.93 158 ASN A CA 1
ATOM 1215 C C . ASN A 1 158 ? 5.206 -23.560 -53.227 1.00 19.89 158 ASN A C 1
ATOM 1216 O O . ASN A 1 158 ? 4.228 -23.863 -53.893 1.00 19.61 158 ASN A O 1
ATOM 1221 N N . SER A 1 159 ? 5.432 -24.061 -52.010 1.00 18.24 159 SER A N 1
ATOM 1222 C CA . SER A 1 159 ? 4.460 -24.935 -51.352 1.00 17.20 159 SER A CA 1
ATOM 1223 C C . SER A 1 159 ? 4.216 -24.512 -49.915 1.00 19.55 159 SER A C 1
ATOM 1224 O O . SER A 1 159 ? 5.043 -23.829 -49.315 1.00 20.05 159 SER A O 1
ATOM 1227 N N . GLN A 1 160 ? 3.032 -24.873 -49.382 1.00 17.18 160 GLN A N 1
ATOM 1228 C CA . GLN A 1 160 ? 2.690 -24.621 -47.981 1.00 16.72 160 GLN A CA 1
ATOM 1229 C C . GLN A 1 160 ? 2.003 -25.867 -47.481 1.00 18.46 160 GLN A C 1
ATOM 1230 O O . GLN A 1 160 ? 1.331 -26.560 -48.257 1.00 17.20 160 GLN A O 1
ATOM 1236 N N . GLU A 1 161 ? 2.156 -26.171 -46.209 1.00 17.77 161 GLU A N 1
ATOM 1237 C CA . GLU A 1 161 ? 1.501 -27.343 -45.684 1.00 16.17 161 GLU A CA 1
ATOM 1238 C C . GLU A 1 161 ? 0.952 -27.118 -44.314 1.00 16.90 161 GLU A C 1
ATOM 1239 O O . GLU A 1 161 ? 1.333 -26.157 -43.630 1.00 16.42 161 GLU A O 1
ATOM 1245 N N . SER A 1 162 ? 0.029 -28.002 -43.923 1.00 13.92 162 SER A N 1
ATOM 1246 C CA . SER A 1 162 ? -0.460 -27.971 -42.549 1.00 15.46 162 SER A CA 1
ATOM 1247 C C . SER A 1 162 ? -0.831 -29.341 -42.125 1.00 15.13 162 SER A C 1
ATOM 1248 O O . SER A 1 162 ? -0.985 -30.257 -42.955 1.00 14.31 162 SER A O 1
ATOM 1251 N N . VAL A 1 163 ? -0.903 -29.516 -40.812 1.00 14.05 163 VAL A N 1
ATOM 1252 C CA . VAL A 1 163 ? -1.071 -30.833 -40.199 1.00 13.41 163 VAL A CA 1
ATOM 1253 C C . VAL A 1 163 ? -2.211 -30.776 -39.220 1.00 15.04 163 VAL A C 1
ATOM 1254 O O . VAL A 1 163 ? -2.359 -29.784 -38.491 1.00 16.77 163 VAL A O 1
ATOM 1258 N N . THR A 1 164 ? -2.973 -31.856 -39.137 1.00 13.83 164 THR A N 1
ATOM 1259 C CA . THR A 1 164 ? -4.064 -31.909 -38.170 1.00 13.44 164 THR A CA 1
ATOM 1260 C C . THR A 1 164 ? -3.531 -32.205 -36.768 1.00 16.47 164 THR A C 1
ATOM 1261 O O . THR A 1 164 ? -2.373 -32.649 -36.577 1.00 16.91 164 THR A O 1
ATOM 1265 N N . GLU A 1 165 ? -4.408 -31.997 -35.778 1.00 14.35 165 GLU A N 1
ATOM 1266 C CA . GLU A 1 165 ? -4.107 -32.412 -34.415 1.00 16.11 165 GLU A CA 1
ATOM 1267 C C . GLU A 1 165 ? -4.186 -33.935 -34.358 1.00 17.26 165 GLU A C 1
ATOM 1268 O O . GLU A 1 165 ? -4.806 -34.574 -35.232 1.00 16.50 165 GLU A O 1
ATOM 1274 N N . GLN A 1 166 ? -3.590 -34.531 -33.331 1.00 15.73 166 GLN A N 1
ATOM 1275 C CA . GLN A 1 166 ? -3.586 -35.969 -33.189 1.00 15.93 166 GLN A CA 1
ATOM 1276 C C . GLN A 1 166 ? -5.010 -36.496 -33.119 1.00 18.05 166 GLN A C 1
ATOM 1277 O O . GLN A 1 166 ? -5.841 -35.954 -32.388 1.00 18.79 166 GLN A O 1
ATOM 1283 N N . ASP A 1 167 ? -5.303 -37.539 -33.905 1.00 15.78 167 ASP A N 1
ATOM 1284 C CA . ASP A 1 167 ? -6.651 -38.071 -33.955 1.00 16.80 167 ASP A CA 1
ATOM 1285 C C . ASP A 1 167 ? -6.999 -38.735 -32.626 1.00 19.94 167 ASP A C 1
ATOM 1286 O O . ASP A 1 167 ? -6.220 -39.544 -32.118 1.00 19.39 167 ASP A O 1
ATOM 1291 N N . SER A 1 168 ? -8.192 -38.423 -32.099 1.00 21.84 168 SER A N 1
ATOM 1292 C CA . SER A 1 168 ? -8.628 -38.942 -30.796 1.00 24.15 168 SER A CA 1
ATOM 1293 C C . SER A 1 168 ? -8.866 -40.447 -30.784 1.00 30.80 168 SER A C 1
ATOM 1294 O O . SER A 1 168 ? -8.712 -41.052 -29.717 1.00 32.92 168 SER A O 1
ATOM 1297 N N . LYS A 1 169 ? -9.221 -41.049 -31.947 1.00 26.36 169 LYS A N 1
ATOM 1298 C CA . LYS A 1 169 ? -9.539 -42.487 -32.070 1.00 27.07 169 LYS A CA 1
ATOM 1299 C C . LYS A 1 169 ? -8.319 -43.354 -32.441 1.00 28.28 169 LYS A C 1
ATOM 1300 O O . LYS A 1 169 ? -8.176 -44.452 -31.876 1.00 30.93 169 LYS A O 1
ATOM 1306 N N . ASP A 1 170 ? -7.474 -42.927 -33.415 1.00 22.07 170 ASP A N 1
ATOM 1307 C CA . ASP A 1 170 ? -6.346 -43.774 -33.813 1.00 20.32 170 ASP A CA 1
ATOM 1308 C C . ASP A 1 170 ? -4.963 -43.172 -33.534 1.00 20.54 170 ASP A C 1
ATOM 1309 O O . ASP A 1 170 ? -3.976 -43.799 -33.899 1.00 18.68 170 ASP A O 1
ATOM 1314 N N . SER A 1 171 ? -4.877 -41.993 -32.901 1.00 17.88 171 SER A N 1
ATOM 1315 C CA . SER A 1 171 ? -3.600 -41.375 -32.506 1.00 18.08 171 SER A CA 1
ATOM 1316 C C . SER A 1 171 ? -2.681 -41.036 -33.697 1.00 18.76 171 SER A C 1
ATOM 1317 O O . SER A 1 171 ? -1.484 -40.798 -33.497 1.00 18.05 171 SER A O 1
ATOM 1320 N N . THR A 1 172 ? -3.237 -40.880 -34.905 1.00 16.40 172 THR A N 1
ATOM 1321 C CA . THR A 1 172 ? -2.434 -40.516 -36.058 1.00 15.33 172 THR A CA 1
ATOM 1322 C C . THR A 1 172 ? -2.569 -39.030 -36.394 1.00 15.87 172 THR A C 1
ATOM 1323 O O . THR A 1 172 ? -3.353 -38.295 -35.790 1.00 15.51 172 THR A O 1
ATOM 1327 N N . TYR A 1 173 ? -1.760 -38.607 -37.356 1.00 13.47 173 TYR A N 1
ATOM 1328 C CA . TYR A 1 173 ? -1.788 -37.266 -37.920 1.00 13.45 173 TYR A CA 1
ATOM 1329 C C . TYR A 1 173 ? -2.022 -37.359 -39.395 1.00 14.78 173 TYR A C 1
ATOM 1330 O O . TYR A 1 173 ? -1.762 -38.402 -40.020 1.00 13.88 173 TYR A O 1
ATOM 1339 N N . SER A 1 174 ? -2.507 -36.243 -39.996 1.00 12.35 174 SER A N 1
ATOM 1340 C CA . SER A 1 174 ? -2.636 -36.153 -41.442 1.00 12.69 174 SER A CA 1
ATOM 1341 C C . SER A 1 174 ? -2.042 -34.826 -41.879 1.00 14.16 174 SER A C 1
ATOM 1342 O O . SER A 1 174 ? -1.935 -33.878 -41.077 1.00 14.41 174 SER A O 1
ATOM 1345 N N . LEU A 1 175 ? -1.580 -34.757 -43.132 1.00 12.61 175 LEU A N 1
ATOM 1346 C CA . LEU A 1 175 ? -0.895 -33.556 -43.629 1.00 13.05 175 LEU A CA 1
ATOM 1347 C C . LEU A 1 175 ? -1.347 -33.275 -45.018 1.00 14.61 175 LEU A C 1
ATOM 1348 O O . LEU A 1 175 ? -1.577 -34.198 -45.798 1.00 14.32 175 LEU A O 1
ATOM 1353 N N . SER A 1 176 ? -1.554 -31.989 -45.315 1.00 13.92 176 SER A N 1
ATOM 1354 C CA . SER A 1 176 ? -1.920 -31.533 -46.638 1.00 14.20 176 SER A CA 1
ATOM 1355 C C . SER A 1 176 ? -0.885 -30.542 -47.076 1.00 16.43 176 SER A C 1
ATOM 1356 O O . SER A 1 176 ? -0.577 -29.621 -46.300 1.00 17.25 176 SER A O 1
ATOM 1359 N N . SER A 1 177 ? -0.327 -30.710 -48.287 1.00 16.21 177 SER A N 1
ATOM 1360 C CA . SER A 1 177 ? 0.634 -29.772 -48.866 1.00 16.66 177 SER A CA 1
ATOM 1361 C C . SER A 1 177 ? 0.078 -29.288 -50.188 1.00 18.50 177 SER A C 1
ATOM 1362 O O . SER A 1 177 ? -0.445 -30.090 -50.969 1.00 17.45 177 SER A O 1
ATOM 1365 N N . THR A 1 178 ? 0.177 -27.994 -50.457 1.00 15.85 178 THR A N 1
ATOM 1366 C CA . THR A 1 178 ? -0.307 -27.430 -51.699 1.00 14.36 178 THR A CA 1
ATOM 1367 C C . THR A 1 178 ? 0.878 -26.812 -52.427 1.00 16.85 178 THR A C 1
ATOM 1368 O O . THR A 1 178 ? 1.567 -25.968 -51.832 1.00 15.85 178 THR A O 1
ATOM 1372 N N . LEU A 1 179 ? 1.091 -27.198 -53.691 1.00 15.90 179 LEU A N 1
ATOM 1373 C CA . LEU A 1 179 ? 2.097 -26.595 -54.571 1.00 15.65 179 LEU A CA 1
ATOM 1374 C C . LEU A 1 179 ? 1.323 -25.590 -55.404 1.00 16.72 179 LEU A C 1
ATOM 1375 O O . LEU A 1 179 ? 0.343 -25.979 -56.056 1.00 16.66 179 LEU A O 1
ATOM 1380 N N . THR A 1 180 ? 1.740 -24.309 -55.398 1.00 15.64 180 THR A N 1
ATOM 1381 C CA . THR A 1 180 ? 1.024 -23.307 -56.178 1.00 15.55 180 THR A CA 1
ATOM 1382 C C . THR A 1 180 ? 1.906 -22.783 -57.318 1.00 20.54 180 THR A C 1
ATOM 1383 O O . THR A 1 180 ? 3.025 -22.323 -57.090 1.00 21.41 180 THR A O 1
ATOM 1387 N N . LEU A 1 181 ? 1.383 -22.830 -58.549 1.00 18.85 181 LEU A N 1
ATOM 1388 C CA . LEU A 1 181 ? 2.069 -22.357 -59.731 1.00 20.76 181 LEU A CA 1
ATOM 1389 C C . LEU A 1 181 ? 1.122 -21.481 -60.522 1.00 22.43 181 LEU A C 1
ATOM 1390 O O . LEU A 1 181 ? -0.085 -21.615 -60.412 1.00 21.17 181 LEU A O 1
ATOM 1395 N N . SER A 1 182 ? 1.663 -20.649 -61.408 1.00 22.66 182 SER A N 1
ATOM 1396 C CA . SER A 1 182 ? 0.792 -19.902 -62.292 1.00 24.00 182 SER A CA 1
ATOM 1397 C C . SER A 1 182 ? 0.327 -20.920 -63.326 1.00 26.97 182 SER A C 1
ATOM 1398 O O . SER A 1 182 ? 0.999 -21.932 -63.541 1.00 24.71 182 SER A O 1
ATOM 1401 N N . LYS A 1 183 ? -0.800 -20.660 -63.983 1.00 25.41 183 LYS A N 1
ATOM 1402 C CA . LYS A 1 183 ? -1.304 -21.555 -65.030 1.00 26.66 183 LYS A CA 1
ATOM 1403 C C . LYS A 1 183 ? -0.249 -21.670 -66.145 1.00 31.65 183 LYS A C 1
ATOM 1404 O O . LYS A 1 183 ? -0.013 -22.769 -66.647 1.00 30.16 183 LYS A O 1
ATOM 1410 N N . ALA A 1 184 ? 0.404 -20.551 -66.515 1.00 30.77 184 ALA A N 1
ATOM 1411 C CA . ALA A 1 184 ? 1.431 -20.591 -67.569 1.00 31.87 184 ALA A CA 1
ATOM 1412 C C . ALA A 1 184 ? 2.575 -21.534 -67.207 1.00 36.25 184 ALA A C 1
ATOM 1413 O O . ALA A 1 184 ? 2.939 -22.355 -68.048 1.00 36.88 184 ALA A O 1
ATOM 1415 N N . ASP A 1 185 ? 3.084 -21.479 -65.946 1.00 31.44 185 ASP A N 1
ATOM 1416 C CA . ASP A 1 185 ? 4.163 -22.379 -65.504 1.00 31.30 185 ASP A CA 1
ATOM 1417 C C . ASP A 1 185 ? 3.635 -23.792 -65.430 1.00 32.56 185 ASP A C 1
ATOM 1418 O O . ASP A 1 185 ? 4.315 -24.712 -65.866 1.00 32.42 185 ASP A O 1
ATOM 1423 N N . TYR A 1 186 ? 2.403 -23.985 -64.926 1.00 27.11 186 TYR A N 1
ATOM 1424 C CA . TYR A 1 186 ? 1.818 -25.333 -64.872 1.00 25.15 186 TYR A CA 1
ATOM 1425 C C . TYR A 1 186 ? 1.758 -26.000 -66.291 1.00 30.92 186 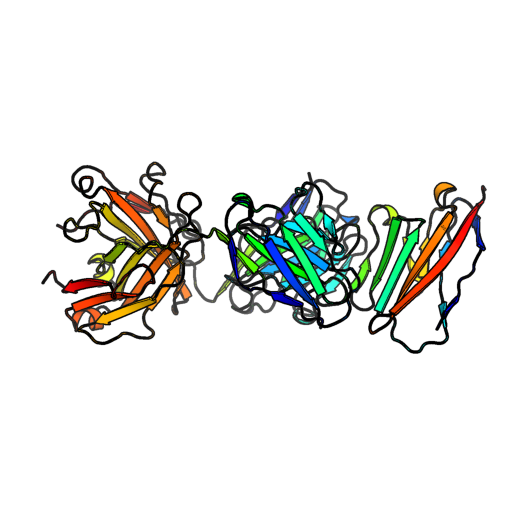TYR A C 1
ATOM 1426 O O . TYR A 1 186 ? 2.113 -27.178 -66.455 1.00 29.16 186 TYR A O 1
ATOM 1435 N N . GLU A 1 187 ? 1.390 -25.218 -67.324 1.00 29.96 187 GLU A N 1
ATOM 1436 C CA . GLU A 1 187 ? 1.316 -25.741 -68.691 1.00 32.17 187 GLU A CA 1
ATOM 1437 C C . GLU A 1 187 ? 2.667 -26.023 -69.349 1.00 36.61 187 GLU A C 1
ATOM 1438 O O . GLU A 1 187 ? 2.687 -26.725 -70.360 1.00 37.55 187 GLU A O 1
ATOM 1444 N N . LYS A 1 188 ? 3.785 -25.493 -68.804 1.00 33.47 188 LYS A N 1
ATOM 1445 C CA . LYS A 1 188 ? 5.126 -25.737 -69.372 1.00 34.52 188 LYS A CA 1
ATOM 1446 C C . LYS A 1 188 ? 5.627 -27.153 -69.065 1.00 35.52 188 LYS A C 1
ATOM 1447 O O . LYS A 1 188 ? 6.613 -27.576 -69.672 1.00 35.23 188 LYS A O 1
ATOM 1453 N N . HIS A 1 189 ? 5.042 -27.844 -68.057 1.00 30.87 189 HIS A N 1
ATOM 1454 C CA . HIS A 1 189 ? 5.541 -29.155 -67.610 1.00 30.46 189 HIS A CA 1
ATOM 1455 C C . HIS A 1 189 ? 4.510 -30.263 -67.656 1.00 30.29 189 HIS A C 1
ATOM 1456 O O . HIS A 1 189 ? 3.319 -29.991 -67.726 1.00 28.64 189 HIS A O 1
ATOM 1463 N N . LYS A 1 190 ? 4.983 -31.527 -67.634 1.00 26.90 190 LYS A N 1
ATOM 1464 C CA . LYS A 1 190 ? 4.148 -32.709 -67.781 1.00 26.17 190 LYS A CA 1
ATOM 1465 C C . LYS A 1 190 ? 3.953 -33.466 -66.489 1.00 28.09 190 LYS A C 1
ATOM 1466 O O . LYS A 1 190 ? 2.812 -33.729 -66.115 1.00 28.55 190 LYS A O 1
ATOM 1472 N N . VAL A 1 191 ? 5.048 -33.916 -65.864 1.00 23.82 191 VAL A N 1
ATOM 1473 C CA . VAL A 1 191 ? 4.960 -34.800 -64.708 1.00 22.08 191 VAL A CA 1
ATOM 1474 C C . VAL A 1 191 ? 4.951 -34.052 -63.391 1.00 24.18 191 VAL A C 1
ATOM 1475 O O . VAL A 1 191 ? 5.940 -33.395 -63.051 1.00 24.42 191 VAL A O 1
ATOM 1479 N N . TYR A 1 192 ? 3.877 -34.220 -62.605 1.00 19.71 192 TYR A N 1
ATOM 1480 C CA . TYR A 1 192 ? 3.724 -33.586 -61.292 1.00 18.88 192 TYR A CA 1
ATOM 1481 C C . TYR A 1 192 ? 3.789 -34.663 -60.241 1.00 21.40 192 TYR A C 1
ATOM 1482 O O . TYR A 1 192 ? 3.017 -35.609 -60.307 1.00 20.84 192 TYR A O 1
ATOM 1491 N N . ALA A 1 193 ? 4.745 -34.579 -59.323 1.00 18.94 193 ALA A N 1
ATOM 1492 C CA . ALA A 1 193 ? 4.957 -35.665 -58.367 1.00 18.81 193 ALA A CA 1
ATOM 1493 C C . ALA A 1 193 ? 5.108 -35.192 -56.945 1.00 20.03 193 ALA A C 1
ATOM 1494 O O . ALA A 1 193 ? 5.776 -34.186 -56.683 1.00 18.71 193 ALA A O 1
ATOM 1496 N N . CYS A 1 194 ? 4.498 -35.938 -56.028 1.00 17.13 194 CYS A N 1
ATOM 1497 C CA . CYS A 1 194 ? 4.577 -35.733 -54.597 1.00 17.61 194 CYS A CA 1
ATOM 1498 C C . CYS A 1 194 ? 5.390 -36.910 -54.054 1.00 19.81 194 CYS A C 1
ATOM 1499 O O . CYS A 1 194 ? 4.899 -38.036 -54.166 1.00 18.99 194 CYS A O 1
ATOM 1502 N N . GLU A 1 195 ? 6.618 -36.672 -53.513 1.00 16.73 195 GLU A N 1
ATOM 1503 C CA . GLU A 1 195 ? 7.477 -37.732 -52.938 1.00 18.56 195 GLU A CA 1
ATOM 1504 C C . GLU A 1 195 ? 7.454 -37.608 -51.428 1.00 20.90 195 GLU A C 1
ATOM 1505 O O . GLU A 1 195 ? 7.808 -36.540 -50.883 1.00 20.15 195 GLU A O 1
ATOM 1511 N N . VAL A 1 196 ? 7.031 -38.682 -50.730 1.00 18.80 196 VAL A N 1
ATOM 1512 C CA . VAL A 1 196 ? 6.867 -38.674 -49.280 1.00 18.64 196 VAL A CA 1
ATOM 1513 C C . VAL A 1 196 ? 7.903 -39.583 -48.621 1.00 22.57 196 VAL A C 1
ATOM 1514 O O . VAL A 1 196 ? 8.025 -40.762 -48.998 1.00 22.24 196 VAL A O 1
ATOM 1518 N N . THR A 1 197 ? 8.559 -39.055 -47.561 1.00 19.62 197 THR A N 1
ATOM 1519 C CA . THR A 1 197 ? 9.503 -39.798 -46.724 1.00 19.90 197 THR A CA 1
ATOM 1520 C C . THR A 1 197 ? 8.882 -39.821 -45.346 1.00 20.66 197 THR A C 1
ATOM 1521 O O . THR A 1 197 ? 8.420 -38.781 -44.843 1.00 21.53 197 THR A O 1
ATOM 1525 N N . HIS A 1 198 ? 8.891 -41.006 -44.718 1.00 20.73 198 HIS A N 1
ATOM 1526 C CA . HIS A 1 198 ? 8.313 -41.196 -43.401 1.00 19.30 198 HIS A CA 1
ATOM 1527 C C . HIS A 1 198 ? 8.901 -42.477 -42.808 1.00 24.19 198 HIS A C 1
ATOM 1528 O O . HIS A 1 198 ? 9.262 -43.386 -43.550 1.00 24.66 198 HIS A O 1
ATOM 1535 N N . GLN A 1 199 ? 8.975 -42.545 -41.486 1.00 21.55 199 GLN A N 1
ATOM 1536 C CA . GLN A 1 199 ? 9.520 -43.723 -40.787 1.00 23.42 199 GLN A CA 1
ATOM 1537 C C . GLN A 1 199 ? 8.795 -45.035 -41.112 1.00 26.20 199 GLN A C 1
ATOM 1538 O O . GLN A 1 199 ? 9.418 -46.107 -41.047 1.00 26.83 199 GLN A O 1
ATOM 1544 N N . GLY A 1 200 ? 7.512 -44.966 -41.460 1.00 23.96 200 GLY A N 1
ATOM 1545 C CA . GLY A 1 200 ? 6.739 -46.160 -41.774 1.00 23.69 200 GLY A CA 1
ATOM 1546 C C . GLY A 1 200 ? 6.903 -46.654 -43.202 1.00 26.56 200 GLY A C 1
ATOM 1547 O O . GLY A 1 200 ? 6.351 -47.702 -43.545 1.00 25.48 200 GLY A O 1
ATOM 1548 N N . LEU A 1 201 ? 7.665 -45.906 -44.043 1.00 22.62 201 LEU A N 1
ATOM 1549 C CA . LEU A 1 201 ? 7.901 -46.250 -45.432 1.00 23.44 201 LEU A CA 1
ATOM 1550 C C . LEU A 1 201 ? 9.337 -46.710 -45.573 1.00 27.29 201 LEU A C 1
ATOM 1551 O O . LEU A 1 201 ? 10.251 -45.936 -45.290 1.00 26.65 201 LEU A O 1
ATOM 1556 N N . SER A 1 202 ? 9.534 -47.959 -46.022 1.00 25.00 202 SER A N 1
ATOM 1557 C CA . SER A 1 202 ? 10.870 -48.520 -46.184 1.00 25.72 202 SER A CA 1
ATOM 1558 C C . SER A 1 202 ? 11.706 -47.795 -47.252 1.00 27.12 202 SER A C 1
ATOM 1559 O O . SER A 1 202 ? 12.941 -47.850 -47.195 1.00 27.45 202 SER A O 1
ATOM 1562 N N . SER A 1 203 ? 11.033 -47.116 -48.205 1.00 23.21 203 SER A N 1
ATOM 1563 C CA . SER A 1 203 ? 11.659 -46.264 -49.206 1.00 22.39 203 SER A CA 1
ATOM 1564 C C . SER A 1 203 ? 10.611 -45.207 -49.528 1.00 25.57 203 SER A C 1
ATOM 1565 O O . SER A 1 203 ? 9.425 -45.449 -49.280 1.00 22.69 203 SER A O 1
ATOM 1568 N N . PRO A 1 204 ? 10.970 -44.039 -50.063 1.00 24.67 204 PRO A N 1
ATOM 1569 C CA . PRO A 1 204 ? 9.933 -43.021 -50.291 1.00 23.54 204 PRO A CA 1
ATOM 1570 C C . PRO A 1 204 ? 8.844 -43.450 -51.264 1.00 24.63 204 PRO A C 1
ATOM 1571 O O . PRO A 1 204 ? 9.093 -44.229 -52.208 1.00 23.69 204 PRO A O 1
ATOM 1575 N N . VAL A 1 205 ? 7.627 -42.920 -51.036 1.00 19.73 205 VAL A N 1
ATOM 1576 C CA . VAL A 1 205 ? 6.486 -43.220 -51.894 1.00 18.97 205 VAL A CA 1
ATOM 1577 C C . VAL A 1 205 ? 6.240 -42.004 -52.732 1.00 20.29 205 VAL A C 1
ATOM 1578 O O . VAL A 1 205 ? 6.186 -40.895 -52.188 1.00 20.91 205 VAL A O 1
ATOM 1582 N N . THR A 1 206 ? 6.082 -42.191 -54.055 1.00 19.39 206 THR A N 1
ATOM 1583 C CA . THR A 1 206 ? 5.780 -41.094 -54.947 1.00 17.46 206 THR A CA 1
ATOM 1584 C C . THR A 1 206 ? 4.427 -41.341 -55.603 1.00 20.72 206 THR A C 1
ATOM 1585 O O . THR A 1 206 ? 4.169 -42.444 -56.122 1.00 20.56 206 THR A O 1
ATOM 1589 N N . LYS A 1 207 ? 3.590 -40.301 -55.624 1.00 17.29 207 LYS A N 1
ATOM 1590 C CA . LYS A 1 207 ? 2.311 -40.301 -56.324 1.00 17.56 207 LYS A CA 1
ATOM 1591 C C . LYS A 1 207 ? 2.439 -39.225 -57.353 1.00 18.51 207 LYS A C 1
ATOM 1592 O O . LYS A 1 207 ? 2.907 -38.130 -57.033 1.00 18.78 207 LYS A O 1
ATOM 1598 N N . SER A 1 208 ? 2.089 -39.538 -58.612 1.00 17.83 208 SER A N 1
ATOM 1599 C CA . SER A 1 208 ? 2.248 -38.614 -59.720 1.00 17.86 208 SER A CA 1
ATOM 1600 C C . SER A 1 208 ? 1.072 -38.597 -60.669 1.00 20.93 208 SER A C 1
ATOM 1601 O O . SER A 1 208 ? 0.271 -39.543 -60.724 1.00 21.10 208 SER A O 1
ATOM 1604 N N . PHE A 1 209 ? 1.031 -37.562 -61.502 1.00 18.74 209 PHE A N 1
ATOM 1605 C CA . PHE A 1 209 ? 0.123 -37.526 -62.645 1.00 18.16 209 PHE A CA 1
ATOM 1606 C C . PHE A 1 209 ? 0.809 -36.788 -63.782 1.00 22.76 209 PHE A C 1
ATOM 1607 O O . PHE A 1 209 ? 1.777 -36.032 -63.562 1.00 21.09 209 PHE A O 1
ATOM 1615 N N . ASN A 1 210 ? 0.343 -37.062 -65.010 1.00 22.68 210 ASN A N 1
ATOM 1616 C CA . ASN A 1 210 ? 0.818 -36.386 -66.204 1.00 24.10 210 ASN A CA 1
ATOM 1617 C C . ASN A 1 210 ? -0.257 -35.386 -66.562 1.00 27.26 210 ASN A C 1
ATOM 1618 O O . ASN A 1 210 ? -1.426 -35.764 -66.705 1.00 26.23 210 ASN A O 1
ATOM 1623 N N . ARG A 1 211 ? 0.102 -34.103 -66.640 1.00 24.78 211 ARG A N 1
ATOM 1624 C CA . ARG A 1 211 ? -0.871 -33.057 -66.985 1.00 25.18 211 ARG A CA 1
ATOM 1625 C C . ARG A 1 211 ? -1.564 -33.394 -68.312 1.00 37.26 211 ARG A C 1
ATOM 1626 O O . ARG A 1 211 ? -0.877 -33.705 -69.281 1.00 36.86 211 ARG A O 1
ATOM 1634 N N . GLY A 1 212 ? -2.898 -33.375 -68.323 1.00 39.45 212 GLY A N 1
ATOM 1635 C CA . GLY A 1 212 ? -3.689 -33.720 -69.507 1.00 43.22 212 GLY A CA 1
ATOM 1636 C C . GLY A 1 212 ? -4.056 -35.194 -69.610 1.00 53.48 212 GLY A C 1
ATOM 1637 O O . GLY A 1 212 ? -4.575 -35.624 -70.642 1.00 54.84 212 GLY A O 1
ATOM 1638 N N . GLU A 1 213 ? -3.798 -35.981 -68.539 1.00 52.86 213 GLU A N 1
ATOM 1639 C CA . GLU A 1 213 ? -4.100 -37.414 -68.429 1.00 54.37 213 GLU A CA 1
ATOM 1640 C C . GLU A 1 213 ? -3.262 -38.295 -69.380 1.00 61.96 213 GLU A C 1
ATOM 1641 O O . GLU A 1 213 ? -3.797 -39.095 -70.149 1.00 63.40 213 GLU A O 1
ATOM 1647 N N . CYS A 1 214 ? -1.931 -38.157 -69.273 1.00 59.75 214 CYS A N 1
ATOM 1648 C CA . CYS A 1 214 ? -0.913 -38.960 -69.972 1.00 65.45 214 CYS A CA 1
ATOM 1649 C C . CYS A 1 214 ? -0.968 -38.852 -71.505 1.00 90.05 214 CYS A C 1
ATOM 1650 O O . CYS A 1 214 ? -0.119 -38.133 -72.073 1.00 94.39 214 CYS A O 1
ATOM 1654 N N . GLU B 2 1 ? -21.393 -20.335 -11.118 1.00 24.21 1 GLU B N 1
ATOM 1655 C CA . GLU B 2 1 ? -20.030 -20.500 -11.644 1.00 21.99 1 GLU B CA 1
ATOM 1656 C C . GLU B 2 1 ? -19.524 -19.174 -12.211 1.00 23.67 1 GLU B C 1
ATOM 1657 O O . GLU B 2 1 ? -20.313 -18.433 -12.789 1.00 25.52 1 GLU B O 1
ATOM 1663 N N . VAL B 2 2 ? -18.245 -18.893 -12.091 1.00 18.63 2 VAL B N 1
ATOM 1664 C CA . VAL B 2 2 ? -17.675 -17.678 -12.658 1.00 17.76 2 VAL B CA 1
ATOM 1665 C C . VAL B 2 2 ? -17.592 -17.852 -14.180 1.00 20.47 2 VAL B C 1
ATOM 1666 O O . VAL B 2 2 ? -17.165 -18.916 -14.645 1.00 20.26 2 VAL B O 1
ATOM 1670 N N . GLN B 2 3 ? -17.920 -16.796 -14.950 1.00 14.27 3 GLN B N 1
ATOM 1671 C CA . GLN B 2 3 ? -17.759 -16.798 -16.397 1.00 14.09 3 GLN B CA 1
ATOM 1672 C C . GLN B 2 3 ? -17.275 -15.423 -16.840 1.00 15.79 3 GLN B C 1
ATOM 1673 O O . GLN B 2 3 ? -17.666 -14.409 -16.248 1.00 14.92 3 GLN B O 1
ATOM 1679 N N . LEU B 2 4 ? -16.416 -15.400 -17.870 1.00 13.05 4 LEU B N 1
ATOM 1680 C CA . LEU B 2 4 ? -15.948 -14.170 -18.493 1.00 13.03 4 LEU B CA 1
ATOM 1681 C C . LEU B 2 4 ? -16.326 -14.282 -19.943 1.00 13.46 4 LEU B C 1
ATOM 1682 O O . LEU B 2 4 ? -15.913 -15.255 -20.589 1.00 14.73 4 LEU B O 1
ATOM 1687 N N . VAL B 2 5 ? -17.139 -13.343 -20.458 1.00 12.19 5 VAL B N 1
ATOM 1688 C CA . VAL B 2 5 ? -17.611 -13.384 -21.838 1.00 12.73 5 VAL B CA 1
ATOM 1689 C C . VAL B 2 5 ? -17.041 -12.189 -22.577 1.00 13.07 5 VAL B C 1
ATOM 1690 O O . VAL B 2 5 ? -17.324 -11.027 -22.227 1.00 14.31 5 VAL B O 1
ATOM 1694 N N . GLN B 2 6 ? -16.239 -12.487 -23.596 1.00 12.34 6 GLN B N 1
ATOM 1695 C CA . GLN B 2 6 ? -15.590 -11.472 -24.390 1.00 12.22 6 GLN B CA 1
ATOM 1696 C C . GLN B 2 6 ? -16.377 -11.095 -25.636 1.00 13.10 6 GLN B C 1
ATOM 1697 O O . GLN B 2 6 ? -17.202 -11.881 -26.147 1.00 14.18 6 GLN B O 1
ATOM 1703 N N . SER B 2 7 ? -16.067 -9.921 -26.163 1.00 11.91 7 SER B N 1
ATOM 1704 C CA . SER B 2 7 ? -16.653 -9.457 -27.412 1.00 11.64 7 SER B CA 1
ATOM 1705 C C . SER B 2 7 ? -16.137 -10.281 -28.597 1.00 14.44 7 SER B C 1
ATOM 1706 O O . SER B 2 7 ? -15.191 -11.056 -28.476 1.00 13.67 7 SER B O 1
ATOM 1709 N N . GLY B 2 8 ? -16.798 -10.112 -29.739 1.00 14.20 8 GLY B N 1
ATOM 1710 C CA . GLY B 2 8 ? -16.509 -10.929 -30.900 1.00 13.53 8 GLY B CA 1
ATOM 1711 C C . GLY B 2 8 ? -15.259 -10.585 -31.667 1.00 15.38 8 GLY B C 1
ATOM 1712 O O . GLY B 2 8 ? -14.594 -9.579 -31.415 1.00 14.68 8 GLY B O 1
ATOM 1713 N N . ALA B 2 9 ? -14.996 -11.371 -32.683 1.00 15.66 9 ALA B N 1
ATOM 1714 C CA . ALA B 2 9 ? -13.803 -11.217 -33.481 1.00 14.63 9 ALA B CA 1
ATOM 1715 C C . ALA B 2 9 ? -13.705 -9.857 -34.123 1.00 15.83 9 ALA B C 1
ATOM 1716 O O . ALA B 2 9 ? -14.714 -9.252 -34.515 1.00 15.96 9 ALA B O 1
ATOM 1718 N N . GLU B 2 10 ? -12.467 -9.391 -34.284 1.00 14.27 10 GLU B N 1
ATOM 1719 C CA . GLU B 2 10 ? -12.181 -8.085 -34.855 1.00 14.18 10 GLU B CA 1
ATOM 1720 C C . GLU B 2 10 ? -11.222 -8.215 -36.003 1.00 15.03 10 GLU B C 1
ATOM 1721 O O . GLU B 2 10 ? -10.322 -9.055 -35.943 1.00 15.48 10 GLU B O 1
ATOM 1727 N N . VAL B 2 11 ? -11.382 -7.377 -37.015 1.00 14.27 11 VAL B N 1
ATOM 1728 C CA . VAL B 2 11 ? -10.489 -7.342 -38.160 1.00 15.40 11 VAL B CA 1
ATOM 1729 C C . VAL B 2 11 ? -10.100 -5.878 -38.316 1.00 17.38 11 VAL B C 1
ATOM 1730 O O . VAL B 2 11 ? -10.993 -5.025 -38.430 1.00 19.31 11 VAL B O 1
ATOM 1734 N N . LYS B 2 12 ? -8.807 -5.565 -38.241 1.00 15.71 12 LYS B N 1
ATOM 1735 C CA . LYS B 2 12 ? -8.351 -4.177 -38.268 1.00 16.23 12 LYS B CA 1
ATOM 1736 C C . LYS B 2 12 ? -7.219 -3.965 -39.222 1.00 19.34 12 LYS B C 1
ATOM 1737 O O . LYS B 2 12 ? -6.434 -4.884 -39.479 1.00 19.53 12 LYS B O 1
ATOM 1743 N N . LYS B 2 13 ? -7.118 -2.741 -39.761 1.00 17.00 13 LYS B N 1
ATOM 1744 C CA . LYS B 2 13 ? -6.025 -2.428 -40.650 1.00 17.04 13 LYS B CA 1
ATOM 1745 C C . LYS B 2 13 ? -4.809 -1.985 -39.845 1.00 18.22 13 LYS B C 1
ATOM 1746 O O . LYS B 2 13 ? -4.959 -1.402 -38.754 1.00 18.19 13 LYS B O 1
ATOM 1752 N N . PRO B 2 14 ? -3.586 -2.203 -40.358 1.00 16.55 14 PRO B N 1
ATOM 1753 C CA . PRO B 2 14 ? -2.400 -1.678 -39.666 1.00 17.39 14 PRO B CA 1
ATOM 1754 C C . PRO B 2 14 ? -2.520 -0.170 -39.372 1.00 19.11 14 PRO B C 1
ATOM 1755 O O . PRO B 2 14 ? -3.019 0.596 -40.199 1.00 20.81 14 PRO B O 1
ATOM 1759 N N . GLY B 2 15 ? -2.104 0.209 -38.172 1.00 18.18 15 GLY B N 1
ATOM 1760 C CA . GLY B 2 15 ? -2.153 1.586 -37.693 1.00 18.70 15 GLY B CA 1
ATOM 1761 C C . GLY B 2 15 ? -3.426 1.957 -36.959 1.00 23.52 15 GLY B C 1
ATOM 1762 O O . GLY B 2 15 ? -3.477 3.024 -36.334 1.00 22.83 15 GLY B O 1
ATOM 1763 N N . SER B 2 16 ? -4.474 1.105 -37.016 1.00 18.33 16 SER B N 1
ATOM 1764 C CA . SER B 2 16 ? -5.728 1.407 -36.332 1.00 17.23 16 SER B CA 1
ATOM 1765 C C . SER B 2 16 ? -5.636 0.904 -34.887 1.00 17.88 16 SER B C 1
ATOM 1766 O O . SER B 2 16 ? -4.569 0.474 -34.422 1.00 18.08 16 SER B O 1
ATOM 1769 N N . SER B 2 17 ? -6.753 0.984 -34.179 1.00 17.48 17 SER B N 1
ATOM 1770 C CA . SER B 2 17 ? -6.831 0.499 -32.815 1.00 16.16 17 SER B CA 1
ATOM 1771 C C . SER B 2 17 ? -7.967 -0.486 -32.690 1.00 17.88 17 SER B C 1
ATOM 1772 O O . SER B 2 17 ? -8.860 -0.544 -33.554 1.00 18.17 17 SER B O 1
ATOM 1775 N N . VAL B 2 18 ? -7.902 -1.324 -31.641 1.00 15.86 18 VAL B N 1
ATOM 1776 C CA . VAL B 2 18 ? -8.949 -2.285 -31.340 1.00 14.75 18 VAL B CA 1
ATOM 1777 C C . VAL B 2 18 ? -9.300 -2.168 -29.868 1.00 15.63 18 VAL B C 1
ATOM 1778 O O . VAL B 2 18 ? -8.408 -1.944 -29.041 1.00 14.46 18 VAL B O 1
ATOM 1782 N N . LYS B 2 19 ? -10.579 -2.350 -29.531 1.00 14.54 19 LYS B N 1
ATOM 1783 C CA . LYS B 2 19 ? -11.051 -2.302 -28.155 1.00 14.66 19 LYS B CA 1
ATOM 1784 C C . LYS B 2 19 ? -11.884 -3.529 -27.897 1.00 15.47 19 LYS B C 1
ATOM 1785 O O . LYS B 2 19 ? -12.915 -3.704 -28.559 1.00 16.37 19 LYS B O 1
ATOM 1791 N N . VAL B 2 20 ? -11.415 -4.419 -27.001 1.00 13.07 20 VAL B N 1
ATOM 1792 C CA . VAL B 2 20 ? -12.085 -5.656 -26.699 1.00 12.95 20 VAL B CA 1
ATOM 1793 C C . VAL B 2 20 ? -12.687 -5.560 -25.328 1.00 13.59 20 VAL B C 1
ATOM 1794 O O . VAL B 2 20 ? -12.048 -4.997 -24.425 1.00 13.38 20 VAL B O 1
ATOM 1798 N N . SER B 2 21 ? -13.875 -6.141 -25.130 1.00 13.20 21 SER B N 1
ATOM 1799 C CA . SER B 2 21 ? -14.517 -6.132 -23.815 1.00 12.84 21 SER B CA 1
ATOM 1800 C C . SER B 2 21 ? -14.604 -7.549 -23.234 1.00 14.23 21 SER B C 1
ATOM 1801 O O . SER B 2 21 ? -14.483 -8.558 -23.941 1.00 13.65 21 SER B O 1
ATOM 1804 N N . CYS B 2 22 ? -14.721 -7.593 -21.914 1.00 13.66 22 CYS B N 1
ATOM 1805 C CA . CYS B 2 22 ? -14.734 -8.796 -21.115 1.00 11.91 22 CYS B CA 1
ATOM 1806 C C . CYS B 2 22 ? -15.742 -8.601 -19.987 1.00 13.85 22 CYS B C 1
ATOM 1807 O O . CYS B 2 22 ? -15.456 -7.861 -19.035 1.00 13.65 22 CYS B O 1
ATOM 1810 N N . LYS B 2 23 ? -16.910 -9.247 -20.098 1.00 12.92 23 LYS B N 1
ATOM 1811 C CA . LYS B 2 23 ? -17.974 -9.096 -19.104 1.00 12.64 23 LYS B CA 1
ATOM 1812 C C . LYS B 2 23 ? -17.939 -10.243 -18.117 1.00 14.61 23 LYS B C 1
ATOM 1813 O O . LYS B 2 23 ? -18.004 -11.416 -18.531 1.00 14.71 23 LYS B O 1
ATOM 1819 N N . ALA B 2 24 ? -17.840 -9.917 -16.827 1.00 13.34 24 ALA B N 1
ATOM 1820 C CA . ALA B 2 24 ? -17.720 -10.920 -15.774 1.00 13.34 24 ALA B CA 1
ATOM 1821 C C . ALA B 2 24 ? -19.064 -11.206 -15.181 1.00 16.86 24 ALA B C 1
ATOM 1822 O O . ALA B 2 24 ? -19.905 -10.305 -15.072 1.00 17.69 24 ALA B O 1
ATOM 1824 N N . SER B 2 25 ? -19.286 -12.451 -14.801 1.00 14.08 25 SER B N 1
ATOM 1825 C CA . SER B 2 25 ? -20.490 -12.819 -14.080 1.00 14.44 25 SER B CA 1
ATOM 1826 C C . SER B 2 25 ? -20.129 -13.848 -13.003 1.00 15.39 25 SER B C 1
ATOM 1827 O O . SER B 2 25 ? -19.108 -14.542 -13.072 1.00 14.02 25 SER B O 1
ATOM 1830 N N . GLY B 2 26 ? -20.949 -13.883 -11.968 1.00 14.80 26 GLY B N 1
ATOM 1831 C CA . GLY B 2 26 ? -20.850 -14.927 -10.943 1.00 14.49 26 GLY B CA 1
ATOM 1832 C C . GLY B 2 26 ? -19.882 -14.666 -9.811 1.00 17.48 26 GLY B C 1
ATOM 1833 O O . GLY B 2 26 ? -19.623 -15.578 -9.017 1.00 19.67 26 GLY B O 1
ATOM 1834 N N . TYR B 2 27 ? -19.349 -13.422 -9.689 1.00 15.00 27 TYR B N 1
ATOM 1835 C CA . TYR B 2 27 ? -18.496 -13.048 -8.559 1.00 13.11 27 TYR B CA 1
ATOM 1836 C C . TYR B 2 27 ? -18.440 -11.532 -8.415 1.00 16.51 27 TYR B C 1
ATOM 1837 O O . TYR B 2 27 ? -18.838 -10.804 -9.341 1.00 15.12 27 TYR B O 1
ATOM 1846 N N . THR B 2 28 ? -17.929 -11.040 -7.268 1.00 14.82 28 THR B N 1
ATOM 1847 C CA . THR B 2 28 ? -17.842 -9.590 -7.029 1.00 14.99 28 THR B CA 1
ATOM 1848 C C . THR B 2 28 ? -16.719 -9.032 -7.890 1.00 16.22 28 THR B C 1
ATOM 1849 O O . THR B 2 28 ? -15.541 -9.250 -7.606 1.00 14.09 28 THR B O 1
ATOM 1853 N N . PHE B 2 29 ? -17.073 -8.363 -8.982 1.00 14.87 29 PHE B N 1
ATOM 1854 C CA . PHE B 2 29 ? -16.114 -7.931 -9.994 1.00 13.02 29 PHE B CA 1
ATOM 1855 C C . PHE B 2 29 ? -14.921 -7.154 -9.416 1.00 15.93 29 PHE B C 1
ATOM 1856 O O . PHE B 2 29 ? -13.772 -7.372 -9.843 1.00 14.00 29 PHE B O 1
ATOM 1864 N N . SER B 2 30 ? -15.185 -6.219 -8.504 1.00 14.93 30 SER B N 1
ATOM 1865 C CA . SER B 2 30 ? -14.089 -5.392 -7.965 1.00 13.86 30 SER B CA 1
ATOM 1866 C C . SER B 2 30 ? -13.175 -6.120 -7.014 1.00 16.54 30 SER B C 1
ATOM 1867 O O . SER B 2 30 ? -12.151 -5.537 -6.648 1.00 15.62 30 SER B O 1
ATOM 1870 N N . SER B 2 31 ? -13.479 -7.373 -6.596 1.00 12.04 31 SER B N 1
ATOM 1871 C CA . SER B 2 31 ? -12.619 -8.036 -5.623 1.00 12.42 31 SER B CA 1
ATOM 1872 C C . SER B 2 31 ? -11.436 -8.721 -6.232 1.00 14.01 31 SER B C 1
ATOM 1873 O O . SER B 2 31 ? -10.619 -9.240 -5.476 1.00 13.13 31 SER B O 1
ATOM 1876 N N . TYR B 2 32 ? -11.332 -8.743 -7.565 1.00 12.65 32 TYR B N 1
ATOM 1877 C CA . TYR B 2 32 ? -10.239 -9.421 -8.268 1.00 11.02 32 TYR B CA 1
ATOM 1878 C C . TYR B 2 32 ? -9.798 -8.580 -9.433 1.00 12.16 32 TYR B C 1
ATOM 1879 O O . TYR B 2 32 ? -10.615 -7.892 -10.070 1.00 12.53 32 TYR B O 1
ATOM 1888 N N . VAL B 2 33 ? -8.501 -8.587 -9.733 1.00 10.49 33 VAL B N 1
ATOM 1889 C CA . VAL B 2 33 ? -8.048 -7.859 -10.913 1.00 8.96 33 VAL B CA 1
ATOM 1890 C C . VAL B 2 33 ? -8.399 -8.642 -12.169 1.00 11.46 33 VAL B C 1
ATOM 1891 O O . VAL B 2 33 ? -8.709 -9.851 -12.116 1.00 10.88 33 VAL B O 1
ATOM 1895 N N . MET B 2 34 ? -8.307 -7.952 -13.342 1.00 9.81 34 MET B N 1
ATOM 1896 C CA . MET B 2 34 ? -8.536 -8.601 -14.607 1.00 9.07 34 MET B CA 1
ATOM 1897 C C . MET B 2 34 ? -7.269 -8.444 -15.443 1.00 10.77 34 MET B C 1
ATOM 1898 O O . MET B 2 34 ? -6.905 -7.313 -15.815 1.00 10.89 34 MET B O 1
ATOM 1903 N N . HIS B 2 35 ? -6.656 -9.584 -15.772 1.00 9.71 35 HIS B N 1
ATOM 1904 C CA . HIS B 2 35 ? -5.493 -9.601 -16.661 1.00 9.53 35 HIS B CA 1
ATOM 1905 C C . HIS B 2 35 ? -5.889 -9.796 -18.103 1.00 10.69 35 HIS B C 1
ATOM 1906 O O . HIS B 2 35 ? -7.001 -10.251 -18.419 1.00 10.56 35 HIS B O 1
ATOM 1913 N N . TRP B 2 36 ? -4.955 -9.467 -18.986 1.00 10.96 36 TRP B N 1
ATOM 1914 C CA . TRP B 2 36 ? -5.090 -9.724 -20.414 1.00 10.94 36 TRP B CA 1
ATOM 1915 C C . TRP B 2 36 ? -3.858 -10.462 -20.881 1.00 11.46 36 TRP B C 1
ATOM 1916 O O . TRP B 2 36 ? -2.737 -10.081 -20.503 1.00 10.91 36 TRP B O 1
ATOM 1927 N N . VAL B 2 37 ? -4.051 -11.537 -21.661 1.00 10.94 37 VAL B N 1
ATOM 1928 C CA . VAL B 2 37 ? -2.961 -12.396 -22.164 1.00 11.06 37 VAL B CA 1
ATOM 1929 C C . VAL B 2 37 ? -3.262 -12.681 -23.616 1.00 11.76 37 VAL B C 1
ATOM 1930 O O . VAL B 2 37 ? -4.417 -12.983 -23.923 1.00 13.28 37 VAL B O 1
ATOM 1934 N N . ARG B 2 38 ? -2.288 -12.656 -24.510 1.00 10.57 38 ARG B N 1
ATOM 1935 C CA . ARG B 2 38 ? -2.577 -12.985 -25.891 1.00 11.36 38 ARG B CA 1
ATOM 1936 C C . ARG B 2 38 ? -1.752 -14.152 -26.389 1.00 12.09 38 ARG B C 1
ATOM 1937 O O . ARG B 2 38 ? -0.730 -14.506 -25.802 1.00 12.03 38 ARG B O 1
ATOM 1945 N N . GLN B 2 39 ? -2.191 -14.725 -27.490 1.00 11.45 39 GLN B N 1
ATOM 1946 C CA . GLN B 2 39 ? -1.532 -15.873 -28.114 1.00 11.86 39 GLN B CA 1
ATOM 1947 C C . GLN B 2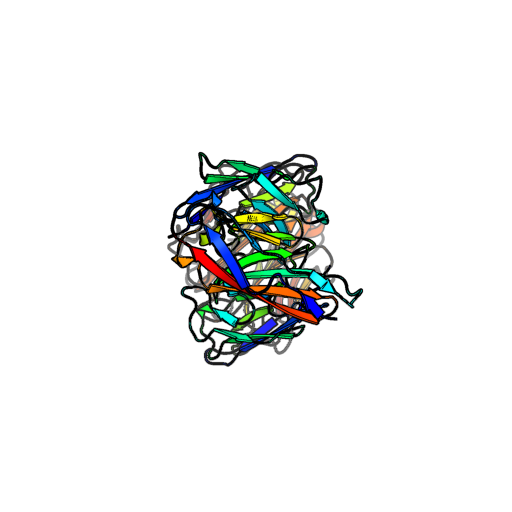 39 ? -1.606 -15.743 -29.627 1.00 13.85 39 GLN B C 1
ATOM 1948 O O . GLN B 2 39 ? -2.699 -15.883 -30.222 1.00 13.17 39 GLN B O 1
ATOM 1954 N N . ALA B 2 40 ? -0.449 -15.514 -30.261 1.00 13.76 40 ALA B N 1
ATOM 1955 C CA . ALA B 2 40 ? -0.411 -15.405 -31.727 1.00 14.84 40 ALA B CA 1
ATOM 1956 C C . ALA B 2 40 ? -0.587 -16.799 -32.286 1.00 17.07 40 ALA B C 1
ATOM 1957 O O . ALA B 2 40 ? -0.288 -17.802 -31.593 1.00 15.19 40 ALA B O 1
ATOM 1959 N N . PRO B 2 41 ? -0.982 -16.907 -33.565 1.00 17.82 41 PRO B N 1
ATOM 1960 C CA . PRO B 2 41 ? -1.191 -18.237 -34.163 1.00 18.82 41 PRO B CA 1
ATOM 1961 C C . PRO B 2 41 ? 0.009 -19.172 -34.045 1.00 20.68 41 PRO B C 1
ATOM 1962 O O . PRO B 2 41 ? 1.102 -18.802 -34.462 1.00 21.77 41 PRO B O 1
ATOM 1966 N N . GLY B 2 42 ? -0.204 -20.334 -33.423 1.00 19.18 42 GLY B N 1
ATOM 1967 C CA . GLY B 2 42 ? 0.826 -21.356 -33.254 1.00 20.48 42 GLY B CA 1
ATOM 1968 C C . GLY B 2 42 ? 1.916 -21.018 -32.245 1.00 23.12 42 GLY B C 1
ATOM 1969 O O . GLY B 2 42 ? 2.916 -21.749 -32.164 1.00 23.34 42 GLY B O 1
ATOM 1970 N N . GLN B 2 43 ? 1.746 -19.934 -31.467 1.00 17.36 43 GLN B N 1
ATOM 1971 C CA . GLN B 2 43 ? 2.768 -19.464 -30.537 1.00 16.30 43 GLN B CA 1
ATOM 1972 C C . GLN B 2 43 ? 2.316 -19.643 -29.088 1.00 15.89 43 GLN B C 1
ATOM 1973 O O . GLN B 2 43 ? 1.260 -20.211 -28.797 1.00 15.94 43 GLN B O 1
ATOM 1979 N N . GLY B 2 44 ? 3.173 -19.194 -28.181 1.00 15.58 44 GLY B N 1
ATOM 1980 C CA . GLY B 2 44 ? 2.872 -19.285 -26.759 1.00 14.51 44 GLY B CA 1
ATOM 1981 C C . GLY B 2 44 ? 2.054 -18.127 -26.250 1.00 14.19 44 GLY B C 1
ATOM 1982 O O . GLY B 2 44 ? 1.419 -17.406 -27.030 1.00 14.52 44 GLY B O 1
ATOM 1983 N N . LEU B 2 45 ? 2.041 -17.976 -24.924 1.00 12.51 45 LEU B N 1
ATOM 1984 C CA . LEU B 2 45 ? 1.242 -16.978 -24.238 1.00 12.34 45 LEU B CA 1
ATOM 1985 C C . LEU B 2 45 ? 2.064 -15.778 -23.832 1.00 12.94 45 LEU B C 1
ATOM 1986 O O . LEU B 2 45 ? 3.223 -15.908 -23.404 1.00 13.39 45 LEU B O 1
ATOM 1991 N N . GLU B 2 46 ? 1.438 -14.592 -23.918 1.00 12.53 46 GLU B N 1
ATOM 1992 C CA . GLU B 2 46 ? 2.129 -13.354 -23.598 1.00 12.26 46 GLU B CA 1
ATOM 1993 C C . GLU B 2 46 ? 1.231 -12.462 -22.768 1.00 12.60 46 GLU B C 1
ATOM 1994 O O . GLU B 2 46 ? 0.148 -12.064 -23.241 1.00 12.41 46 GLU B O 1
ATOM 2000 N N . TRP B 2 47 ? 1.693 -12.101 -21.566 1.00 11.54 47 TRP B N 1
ATOM 2001 C CA . TRP B 2 47 ? 0.903 -11.236 -20.686 1.00 10.02 47 TRP B CA 1
ATOM 2002 C C . TRP B 2 47 ? 0.995 -9.777 -21.131 1.00 12.55 47 TRP B C 1
ATOM 2003 O O . TRP B 2 47 ? 2.077 -9.288 -21.469 1.00 11.81 47 TRP B O 1
ATOM 2014 N N . ILE B 2 48 ? -0.144 -9.061 -21.069 1.00 10.64 48 ILE B N 1
ATOM 2015 C CA . ILE B 2 48 ? -0.223 -7.668 -21.481 1.00 10.63 48 ILE B CA 1
ATOM 2016 C C . ILE B 2 48 ? -0.248 -6.725 -20.267 1.00 11.43 48 ILE B C 1
ATOM 2017 O O . ILE B 2 48 ? 0.417 -5.694 -20.292 1.00 11.60 48 ILE B O 1
ATOM 2022 N N . GLY B 2 49 ? -1.063 -7.052 -19.256 1.00 9.66 49 GLY B N 1
ATOM 2023 C CA . GLY B 2 49 ? -1.221 -6.189 -18.106 1.00 9.88 49 GLY B CA 1
ATOM 2024 C C . GLY B 2 49 ? -2.452 -6.585 -17.325 1.00 10.49 49 GLY B C 1
ATOM 2025 O O . GLY B 2 49 ? -3.159 -7.538 -17.693 1.00 10.91 49 GLY B O 1
ATOM 2026 N N . TYR B 2 50 ? -2.776 -5.791 -16.311 1.00 10.49 50 TYR B N 1
ATOM 2027 C CA . TYR B 2 50 ? -4.023 -5.976 -15.604 1.00 11.71 50 TYR B CA 1
ATOM 2028 C C . TYR B 2 50 ? -4.650 -4.647 -15.237 1.00 11.99 50 TYR B C 1
ATOM 2029 O O . TYR B 2 50 ? -3.960 -3.610 -15.174 1.00 10.78 50 TYR B O 1
ATOM 2038 N N . ILE B 2 51 ? -5.989 -4.688 -15.012 1.00 10.46 51 ILE B N 1
ATOM 2039 C CA . ILE B 2 51 ? -6.710 -3.549 -14.444 1.00 10.64 51 ILE B CA 1
ATOM 2040 C C . ILE B 2 51 ? -7.277 -4.032 -13.116 1.00 12.37 51 ILE B C 1
ATOM 2041 O O . ILE B 2 51 ? -7.868 -5.120 -13.072 1.00 12.28 51 ILE B O 1
ATOM 2046 N N . ASP B 2 52 ? -7.155 -3.204 -12.070 1.00 11.12 52 ASP B N 1
ATOM 2047 C CA . ASP B 2 52 ? -7.772 -3.489 -10.766 1.00 11.12 52 ASP B CA 1
ATOM 2048 C C . ASP B 2 52 ? -9.044 -2.647 -10.691 1.00 13.38 52 ASP B C 1
ATOM 2049 O O . ASP B 2 52 ? -8.971 -1.422 -10.544 1.00 12.73 52 ASP B O 1
ATOM 2054 N N . PRO B 2 53 ? -10.240 -3.261 -10.823 1.00 11.04 53 PRO B N 1
ATOM 2055 C CA . PRO B 2 53 ? -11.452 -2.443 -10.831 1.00 12.02 53 PRO B CA 1
ATOM 2056 C C . PRO B 2 53 ? -11.757 -1.781 -9.514 1.00 15.04 53 PRO B C 1
ATOM 2057 O O . PRO B 2 53 ? -12.550 -0.834 -9.495 1.00 15.27 53 PRO B O 1
ATOM 2061 N N . TYR B 2 54 ? -11.151 -2.254 -8.406 1.00 13.20 54 TYR B N 1
ATOM 2062 C CA . TYR B 2 54 ? -11.412 -1.655 -7.103 1.00 13.44 54 TYR B CA 1
ATOM 2063 C C . TYR B 2 54 ? -10.912 -0.222 -7.019 1.00 15.30 54 TYR B C 1
ATOM 2064 O O . TYR B 2 54 ? -11.553 0.632 -6.378 1.00 17.06 54 TYR B O 1
ATOM 2073 N N . ASN B 2 55 ? -9.755 0.059 -7.648 1.00 13.90 55 ASN B N 1
ATOM 2074 C CA . ASN B 2 55 ? -9.167 1.423 -7.572 1.00 13.76 55 ASN B CA 1
ATOM 2075 C C . ASN B 2 55 ? -8.741 1.999 -8.924 1.00 16.27 55 ASN B C 1
ATOM 2076 O O . ASN B 2 55 ? -8.069 3.052 -8.950 1.00 15.80 55 ASN B O 1
ATOM 2081 N N . ASP B 2 56 ? -9.156 1.363 -10.041 1.00 12.70 56 ASP B N 1
ATOM 2082 C CA . ASP B 2 56 ? -8.801 1.812 -11.387 1.00 13.75 56 ASP B CA 1
ATOM 2083 C C . ASP B 2 56 ? -7.299 1.916 -11.555 1.00 15.21 56 ASP B C 1
ATOM 2084 O O . ASP B 2 56 ? -6.800 2.702 -12.329 1.00 15.53 56 ASP B O 1
ATOM 2089 N N . GLY B 2 57 ? -6.567 1.029 -10.908 1.00 13.79 57 GLY B N 1
ATOM 2090 C CA . GLY B 2 57 ? -5.122 0.983 -11.047 1.00 12.75 57 GLY B CA 1
ATOM 2091 C C . GLY B 2 57 ? -4.747 -0.060 -12.091 1.00 14.50 57 GLY B C 1
ATOM 2092 O O . GLY B 2 57 ? -5.138 -1.229 -11.983 1.00 13.19 57 GLY B O 1
ATOM 2093 N N . ALA B 2 58 ? -4.011 0.347 -13.140 1.00 14.06 58 ALA B N 1
ATOM 2094 C CA . ALA B 2 58 ? -3.593 -0.584 -14.178 1.00 13.48 58 ALA B CA 1
ATOM 2095 C C . ALA B 2 58 ? -2.103 -0.793 -14.098 1.00 13.87 58 ALA B C 1
ATOM 2096 O O . ALA B 2 58 ? -1.373 0.115 -13.668 1.00 15.04 58 ALA B O 1
ATOM 2098 N N . LYS B 2 59 ? -1.636 -2.000 -14.453 1.00 12.29 59 LYS B N 1
ATOM 2099 C CA . LYS B 2 59 ? -0.213 -2.304 -14.585 1.00 11.25 59 LYS B CA 1
ATOM 2100 C C . LYS B 2 59 ? -0.002 -2.894 -15.961 1.00 12.24 59 LYS B C 1
ATOM 2101 O O . LYS B 2 59 ? -0.802 -3.717 -16.411 1.00 12.38 59 LYS B O 1
ATOM 2107 N N . TYR B 2 60 ? 1.066 -2.478 -16.647 1.00 12.10 60 TYR B N 1
ATOM 2108 C CA . TYR B 2 60 ? 1.315 -2.920 -18.005 1.00 11.10 60 TYR B CA 1
ATOM 2109 C C . TYR B 2 60 ? 2.655 -3.581 -18.144 1.00 11.97 60 TYR B C 1
ATOM 2110 O O . TYR B 2 60 ? 3.619 -3.123 -17.516 1.00 13.23 60 TYR B O 1
ATOM 2119 N N . ALA B 2 61 ? 2.758 -4.564 -19.025 1.00 11.84 61 ALA B N 1
ATOM 2120 C CA . ALA B 2 61 ? 4.075 -5.066 -19.385 1.00 12.10 61 ALA B CA 1
ATOM 2121 C C . ALA B 2 61 ? 4.809 -3.941 -20.116 1.00 13.33 61 ALA B C 1
ATOM 2122 O O . ALA B 2 61 ? 4.198 -3.224 -20.925 1.00 13.26 61 ALA B O 1
ATOM 2124 N N . GLN B 2 62 ? 6.119 -3.816 -19.909 1.00 13.70 62 GLN B N 1
ATOM 2125 C CA . GLN B 2 62 ? 6.849 -2.721 -20.558 1.00 14.85 62 GLN B CA 1
ATOM 2126 C C . GLN B 2 62 ? 6.693 -2.730 -22.057 1.00 15.88 62 GLN B C 1
ATOM 2127 O O . GLN B 2 62 ? 6.607 -1.667 -22.675 1.00 15.82 62 GLN B O 1
ATOM 2133 N N . LYS B 2 63 ? 6.599 -3.913 -22.647 1.00 13.88 63 LYS B N 1
ATOM 2134 C CA . LYS B 2 63 ? 6.431 -4.057 -24.084 1.00 15.18 63 LYS B CA 1
ATOM 2135 C C . LYS B 2 63 ? 5.184 -3.358 -24.629 1.00 16.07 63 LYS B C 1
ATOM 2136 O O . LYS B 2 63 ? 5.177 -2.953 -25.796 1.00 17.74 63 LYS B O 1
ATOM 2142 N N . PHE B 2 64 ? 4.156 -3.226 -23.819 1.00 13.32 64 PHE B N 1
ATOM 2143 C CA . PHE B 2 64 ? 2.885 -2.609 -24.240 1.00 13.35 64 PHE B CA 1
ATOM 2144 C C . PHE B 2 64 ? 2.626 -1.252 -23.608 1.00 15.87 64 PHE B C 1
ATOM 2145 O O . PHE B 2 64 ? 1.673 -0.595 -24.020 1.00 15.46 64 PHE B O 1
ATOM 2153 N N . GLN B 2 65 ? 3.426 -0.824 -22.630 1.00 13.31 65 GLN B N 1
ATOM 2154 C CA . GLN B 2 65 ? 3.208 0.470 -21.992 1.00 13.82 65 GLN B CA 1
ATOM 2155 C C . GLN B 2 65 ? 3.137 1.573 -23.048 1.00 16.83 65 GLN B C 1
ATOM 2156 O O . GLN B 2 65 ? 3.965 1.613 -23.957 1.00 16.60 65 GLN B O 1
ATOM 2162 N N . GLY B 2 66 ? 2.134 2.442 -22.932 1.00 15.56 66 GLY B N 1
ATOM 2163 C CA . GLY B 2 66 ? 1.973 3.550 -23.875 1.00 16.50 66 GLY B CA 1
ATOM 2164 C C . GLY B 2 66 ? 1.238 3.226 -25.163 1.00 18.20 66 GLY B C 1
ATOM 2165 O O . GLY B 2 66 ? 1.028 4.141 -25.984 1.00 21.74 66 GLY B O 1
ATOM 2166 N N . ARG B 2 67 ? 0.971 1.931 -25.431 1.00 14.15 67 ARG B N 1
ATOM 2167 C CA . ARG B 2 67 ? 0.248 1.487 -26.627 1.00 13.81 67 ARG B CA 1
ATOM 2168 C C . ARG B 2 67 ? -1.020 0.736 -26.271 1.00 15.11 67 ARG B C 1
ATOM 2169 O O . ARG B 2 67 ? -1.902 0.609 -27.107 1.00 14.90 67 ARG B O 1
ATOM 2177 N N . VAL B 2 68 ? -1.151 0.248 -25.031 1.00 14.18 68 VAL B N 1
ATOM 2178 C CA . VAL B 2 68 ? -2.362 -0.411 -24.615 1.00 14.01 68 VAL B CA 1
ATOM 2179 C C . VAL B 2 68 ? -2.898 0.350 -23.432 1.00 13.75 68 VAL B C 1
ATOM 2180 O O . VAL B 2 68 ? -2.122 0.910 -22.635 1.00 13.63 68 VAL B O 1
ATOM 2184 N N A THR B 2 69 ? -4.207 0.317 -23.297 0.50 11.93 69 THR B N 1
ATOM 2185 N N B THR B 2 69 ? -4.241 0.395 -23.287 0.50 12.11 69 THR B N 1
ATOM 2186 C CA A THR B 2 69 ? -4.863 0.920 -22.163 0.50 11.75 69 THR B CA 1
ATOM 2187 C CA B THR B 2 69 ? -4.865 0.962 -22.077 0.50 12.03 69 THR B CA 1
ATOM 2188 C C A THR B 2 69 ? -5.837 -0.136 -21.629 0.50 12.43 69 THR B C 1
ATOM 2189 C C B THR B 2 69 ? -5.927 -0.019 -21.605 0.50 12.85 69 THR B C 1
ATOM 2190 O O A THR B 2 69 ? -6.520 -0.781 -22.430 0.50 10.71 69 THR B O 1
ATOM 2191 O O B THR B 2 69 ? -6.780 -0.465 -22.406 0.50 11.63 69 THR B O 1
ATOM 2198 N N . LEU B 2 70 ? -5.879 -0.332 -20.306 1.00 12.09 70 LEU B N 1
ATOM 2199 C CA . LEU B 2 70 ? -6.790 -1.280 -19.659 1.00 11.48 70 LEU B CA 1
ATOM 2200 C C . LEU B 2 70 ? -7.692 -0.477 -18.737 1.00 11.88 70 LEU B C 1
ATOM 2201 O O . LEU B 2 70 ? -7.204 0.330 -17.940 1.00 13.16 70 LEU B O 1
ATOM 2206 N N . THR B 2 71 ? -9.007 -0.677 -18.853 1.00 12.59 71 THR B N 1
ATOM 2207 C CA . THR B 2 71 ? -9.988 0.044 -18.043 1.00 11.35 71 THR B CA 1
ATOM 2208 C C . THR B 2 71 ? -11.079 -0.894 -17.566 1.00 12.14 71 THR B C 1
ATOM 2209 O O . THR B 2 71 ? -11.150 -2.042 -18.008 1.00 12.32 71 THR B O 1
ATOM 2213 N N . SER B 2 72 ? -11.890 -0.432 -16.624 1.00 11.39 72 SER B N 1
ATOM 2214 C CA . SER B 2 72 ? -12.960 -1.243 -16.080 1.00 11.41 72 SER B CA 1
ATOM 2215 C C . SER B 2 72 ? -14.173 -0.361 -15.752 1.00 14.53 72 SER B C 1
ATOM 2216 O O . SER B 2 72 ? -14.036 0.837 -15.467 1.00 13.94 72 SER B O 1
ATOM 2219 N N . ASP B 2 73 ? -15.371 -0.986 -15.815 1.00 14.05 73 ASP B N 1
ATOM 2220 C CA . ASP B 2 73 ? -16.624 -0.336 -15.492 1.00 15.97 73 ASP B CA 1
ATOM 2221 C C . ASP B 2 73 ? -17.319 -1.226 -14.457 1.00 17.60 73 ASP B C 1
ATOM 2222 O O . ASP B 2 73 ? -17.852 -2.282 -14.822 1.00 17.14 73 ASP B O 1
ATOM 2227 N N . LYS B 2 74 ? -17.315 -0.830 -13.193 1.00 16.26 74 LYS B N 1
ATOM 2228 C CA . LYS B 2 74 ? -17.960 -1.639 -12.154 1.00 16.98 74 LYS B CA 1
ATOM 2229 C C . LYS B 2 74 ? -19.449 -1.751 -12.379 1.00 21.24 74 LYS B C 1
ATOM 2230 O O . LYS B 2 74 ? -19.998 -2.811 -12.062 1.00 21.64 74 LYS B O 1
ATOM 2236 N N . SER B 2 75 ? -20.104 -0.701 -12.939 1.00 19.07 75 SER B N 1
ATOM 2237 C CA . SER B 2 75 ? -21.562 -0.733 -13.135 1.00 19.01 75 SER B CA 1
ATOM 2238 C C . SER B 2 75 ? -22.036 -1.858 -14.040 1.00 21.94 75 SER B C 1
ATOM 2239 O O . SER B 2 75 ? -23.191 -2.282 -13.933 1.00 22.04 75 SER B O 1
ATOM 2242 N N . THR B 2 76 ? -21.200 -2.310 -14.964 1.00 17.33 76 THR B N 1
ATOM 2243 C CA . THR B 2 76 ? -21.567 -3.371 -15.876 1.00 16.43 76 THR B CA 1
ATOM 2244 C C . THR B 2 76 ? -20.623 -4.585 -15.701 1.00 16.46 76 THR B C 1
ATOM 2245 O O . THR B 2 76 ? -20.684 -5.497 -16.506 1.00 18.35 76 THR B O 1
ATOM 2249 N N . SER B 2 77 ? -19.733 -4.588 -14.673 1.00 14.34 77 SER B N 1
ATOM 2250 C CA . SER B 2 77 ? -18.765 -5.681 -14.453 1.00 13.45 77 SER B CA 1
ATOM 2251 C C . SER B 2 77 ? -18.001 -6.025 -15.715 1.00 14.34 77 SER B C 1
ATOM 2252 O O . SER B 2 77 ? -17.821 -7.209 -16.050 1.00 14.03 77 SER B O 1
ATOM 2255 N N . THR B 2 78 ? -17.551 -4.967 -16.443 1.00 13.22 78 THR B N 1
ATOM 2256 C CA . THR B 2 78 ? -16.845 -5.172 -17.689 1.00 12.31 78 THR B CA 1
ATOM 2257 C C . THR B 2 78 ? -15.455 -4.577 -17.680 1.00 14.64 78 THR B C 1
ATOM 2258 O O . THR B 2 78 ? -15.277 -3.448 -17.208 1.00 15.05 78 THR B O 1
ATOM 2262 N N . ALA B 2 79 ? -14.451 -5.339 -18.177 1.00 11.84 79 ALA B N 1
ATOM 2263 C CA . ALA B 2 79 ? -13.118 -4.810 -18.359 1.00 11.65 79 ALA B CA 1
ATOM 2264 C C . ALA B 2 79 ? -12.888 -4.618 -19.843 1.00 12.52 79 ALA B C 1
ATOM 2265 O O . ALA B 2 79 ? -13.485 -5.317 -20.683 1.00 12.67 79 ALA B O 1
ATOM 2267 N N . TYR B 2 80 ? -12.024 -3.669 -20.189 1.00 11.89 80 TYR B N 1
ATOM 2268 C CA . TYR B 2 80 ? -11.723 -3.386 -21.579 1.00 11.48 80 TYR B CA 1
ATOM 2269 C C . TYR B 2 80 ? -10.223 -3.323 -21.829 1.00 12.79 80 TYR B C 1
ATOM 2270 O O . TYR B 2 80 ? -9.450 -2.855 -20.975 1.00 13.30 80 TYR B O 1
ATOM 2279 N N A MET B 2 81 ? -9.799 -3.749 -23.029 0.50 11.93 81 MET B N 1
ATOM 2280 N N B MET B 2 81 ? -9.820 -3.759 -23.019 0.50 10.91 81 MET B N 1
ATOM 2281 C CA A MET B 2 81 ? -8.411 -3.690 -23.489 0.50 11.97 81 MET B CA 1
ATOM 2282 C CA B MET B 2 81 ? -8.459 -3.634 -23.496 0.50 9.95 81 MET B CA 1
ATOM 2283 C C A MET B 2 81 ? -8.390 -2.926 -24.823 0.50 13.53 81 MET B C 1
ATOM 2284 C C B MET B 2 81 ? -8.522 -2.831 -24.787 0.50 12.16 81 MET B C 1
ATOM 2285 O O A MET B 2 81 ? -8.934 -3.436 -25.811 0.50 13.96 81 MET B O 1
ATOM 2286 O O B MET B 2 81 ? -9.258 -3.225 -25.705 0.50 12.04 81 MET B O 1
ATOM 2295 N N . GLU B 2 82 ? -7.775 -1.723 -24.869 1.00 11.16 82 GLU B N 1
ATOM 2296 C CA . GLU B 2 82 ? -7.681 -0.931 -26.097 1.00 12.30 82 GLU B CA 1
ATOM 2297 C C . GLU B 2 82 ? -6.226 -0.919 -26.539 1.00 13.84 82 GLU B C 1
ATOM 2298 O O . GLU B 2 82 ? -5.365 -0.407 -25.796 1.00 14.58 82 GLU B O 1
ATOM 2304 N N . LEU B 2 83 ? -5.910 -1.508 -27.703 1.00 13.51 83 LEU B N 1
ATOM 2305 C CA . LEU B 2 83 ? -4.530 -1.594 -28.192 1.00 13.61 83 LEU B CA 1
ATOM 2306 C C . LEU B 2 83 ? -4.450 -0.756 -29.450 1.00 15.65 83 LEU B C 1
ATOM 2307 O O . LEU B 2 83 ? -5.257 -0.967 -30.393 1.00 15.25 83 LEU B O 1
ATOM 2312 N N A SER B 2 84 ? -3.531 0.209 -29.488 0.50 14.19 84 SER B N 1
ATOM 2313 N N B SER B 2 84 ? -3.528 0.211 -29.476 0.50 14.47 84 SER B N 1
ATOM 2314 C CA A SER B 2 84 ? -3.422 1.135 -30.619 0.50 13.96 84 SER B CA 1
ATOM 2315 C CA B SER B 2 84 ? -3.400 1.162 -30.583 0.50 14.44 84 SER B CA 1
ATOM 2316 C C A SER B 2 84 ? -2.214 0.872 -31.502 0.50 16.08 84 SER B C 1
ATOM 2317 C C B SER B 2 84 ? -2.200 0.891 -31.483 0.50 16.39 84 SER B C 1
ATOM 2318 O O A SER B 2 84 ? -1.412 -0.010 -31.209 0.50 15.84 84 SER B O 1
ATOM 2319 O O B SER B 2 84 ? -1.396 0.013 -31.188 0.50 16.15 84 SER B O 1
ATOM 2324 N N . SER B 2 85 ? -2.088 1.642 -32.599 1.00 16.21 85 SER B N 1
ATOM 2325 C CA . SER B 2 85 ? -0.976 1.500 -33.554 1.00 17.46 85 SER B CA 1
ATOM 2326 C C . SER B 2 85 ? -0.754 0.022 -33.925 1.00 17.55 85 SER B C 1
ATOM 2327 O O . SER B 2 85 ? 0.362 -0.493 -33.817 1.00 17.69 85 SER B O 1
ATOM 2330 N N . LEU B 2 86 ? -1.843 -0.656 -34.329 1.00 15.31 86 LEU B N 1
ATOM 2331 C CA . LEU B 2 86 ? -1.771 -2.092 -34.578 1.00 15.64 86 LEU B CA 1
ATOM 2332 C C . LEU B 2 86 ? -0.842 -2.448 -35.734 1.00 19.13 86 LEU B C 1
ATOM 2333 O O . LEU B 2 86 ? -0.751 -1.708 -36.723 1.00 18.01 86 LEU B O 1
ATOM 2338 N N . ARG B 2 87 ? -0.132 -3.571 -35.595 1.00 16.91 87 ARG B N 1
ATOM 2339 C CA . ARG B 2 87 ? 0.724 -4.075 -36.651 1.00 17.87 87 ARG B CA 1
ATOM 2340 C C . ARG B 2 87 ? 0.333 -5.518 -36.889 1.00 19.52 87 ARG B C 1
ATOM 2341 O O . ARG B 2 87 ? -0.301 -6.141 -36.018 1.00 16.81 87 ARG B O 1
ATOM 2349 N N A SER B 2 88 ? 0.712 -6.075 -38.044 0.50 19.07 88 SER B N 1
ATOM 2350 N N B SER B 2 88 ? 0.793 -6.082 -38.015 0.50 19.22 88 SER B N 1
ATOM 2351 C CA A SER B 2 88 ? 0.376 -7.473 -38.357 0.50 18.42 88 SER B CA 1
ATOM 2352 C CA B SER B 2 88 ? 0.531 -7.482 -38.382 0.50 19.02 88 SER B CA 1
ATOM 2353 C C A SER B 2 88 ? 0.781 -8.458 -37.230 0.50 22.11 88 SER B C 1
ATOM 2354 C C B SER B 2 88 ? 0.799 -8.436 -37.230 0.50 22.27 88 SER B C 1
ATOM 2355 O O A SER B 2 88 ? 0.029 -9.394 -36.955 0.50 20.93 88 SER B O 1
ATOM 2356 O O B SER B 2 88 ? -0.004 -9.332 -36.956 0.50 21.08 88 SER B O 1
ATOM 2361 N N . GLU B 2 89 ? 1.889 -8.184 -36.504 1.00 20.05 89 GLU B N 1
ATOM 2362 C CA . GLU B 2 89 ? 2.359 -9.019 -35.400 1.00 20.48 89 GLU B CA 1
ATOM 2363 C C . GLU B 2 89 ? 1.453 -8.961 -34.160 1.00 18.39 89 GLU B C 1
ATOM 2364 O O . GLU B 2 89 ? 1.671 -9.718 -33.228 1.00 19.12 89 GLU B O 1
ATOM 2370 N N . ASP B 2 90 ? 0.477 -8.058 -34.132 1.00 15.65 90 ASP B N 1
ATOM 2371 C CA . ASP B 2 90 ? -0.532 -8.036 -33.074 1.00 12.95 90 ASP B CA 1
ATOM 2372 C C . ASP B 2 90 ? -1.724 -8.995 -33.376 1.00 13.31 90 ASP B C 1
ATOM 2373 O O . ASP B 2 90 ? -2.605 -9.116 -32.541 1.00 13.99 90 ASP B O 1
ATOM 2378 N N . THR B 2 91 ? -1.703 -9.691 -34.514 1.00 13.68 91 THR B N 1
ATOM 2379 C CA . THR B 2 91 ? -2.712 -10.694 -34.841 1.00 12.29 91 THR B CA 1
ATOM 2380 C C . THR B 2 91 ? -2.567 -11.820 -33.799 1.00 14.74 91 THR B C 1
ATOM 2381 O O . THR B 2 91 ? -1.467 -12.365 -33.613 1.00 15.02 91 THR B O 1
ATOM 2385 N N . ALA B 2 92 ? -3.649 -12.081 -33.058 1.00 13.02 92 ALA B N 1
ATOM 2386 C CA . ALA B 2 92 ? -3.610 -13.056 -31.967 1.00 11.66 92 ALA B CA 1
ATOM 2387 C C . ALA B 2 92 ? -4.988 -13.264 -31.443 1.00 12.41 92 ALA B C 1
ATOM 2388 O O . ALA B 2 92 ? -5.920 -12.505 -31.763 1.00 12.68 92 ALA B O 1
ATOM 2390 N N . VAL B 2 93 ? -5.128 -14.279 -30.603 1.00 12.02 93 VAL B N 1
ATOM 2391 C CA . VAL B 2 93 ? -6.316 -14.419 -29.770 1.00 11.25 93 VAL B CA 1
ATOM 2392 C C . VAL B 2 93 ? -5.967 -13.667 -28.474 1.00 12.78 93 VAL B C 1
ATOM 2393 O O . VAL B 2 93 ? -4.908 -13.907 -27.865 1.00 12.50 93 VAL B O 1
ATOM 2397 N N . TYR B 2 94 ? -6.833 -12.743 -28.042 1.00 11.37 94 TYR B N 1
ATOM 2398 C CA . TYR B 2 94 ? -6.655 -11.969 -26.824 1.00 10.71 94 TYR B CA 1
ATOM 2399 C C . TYR B 2 94 ? -7.605 -12.504 -25.778 1.00 11.60 94 TYR B C 1
ATOM 2400 O O . TYR B 2 94 ? -8.818 -12.607 -26.065 1.00 12.35 94 TYR B O 1
ATOM 2409 N N . TYR B 2 95 ? -7.087 -12.897 -24.621 1.00 11.30 95 TYR B N 1
ATOM 2410 C CA . TYR B 2 95 ? -7.932 -13.384 -23.546 1.00 10.18 95 TYR B CA 1
ATOM 2411 C C . TYR B 2 95 ? -7.956 -12.396 -22.414 1.00 11.80 95 TYR B C 1
ATOM 2412 O O . TYR B 2 95 ? -6.901 -11.847 -22.061 1.00 11.15 95 TYR B O 1
ATOM 2421 N N . CYS B 2 96 ? -9.089 -12.280 -21.724 1.00 10.66 96 CYS B N 1
ATOM 2422 C CA . CYS B 2 96 ? -9.107 -11.709 -20.390 1.00 11.16 96 CYS B CA 1
ATOM 2423 C C . CYS B 2 96 ? -9.024 -12.921 -19.435 1.00 11.86 96 CYS B C 1
ATOM 2424 O O . CYS B 2 96 ? -9.509 -14.033 -19.752 1.00 12.53 96 CYS B O 1
ATOM 2427 N N . ALA B 2 97 ? -8.412 -12.713 -18.298 1.00 10.64 97 ALA B N 1
ATOM 2428 C CA . ALA B 2 97 ? -8.267 -13.787 -17.323 1.00 11.55 97 ALA B CA 1
ATOM 2429 C C . ALA B 2 97 ? -8.252 -13.174 -15.951 1.00 11.36 97 ALA B C 1
ATOM 2430 O O . ALA B 2 97 ? -7.469 -12.255 -15.693 1.00 11.62 97 ALA B O 1
ATOM 2432 N N . ARG B 2 98 ? -9.129 -13.653 -15.071 1.00 10.34 98 ARG B N 1
ATOM 2433 C CA . ARG B 2 98 ? -9.196 -13.094 -13.750 1.00 9.99 98 ARG B CA 1
ATOM 2434 C C . ARG B 2 98 ? -7.899 -13.407 -12.991 1.00 12.21 98 ARG B C 1
ATOM 2435 O O . ARG B 2 98 ? -7.362 -14.543 -13.046 1.00 12.60 98 ARG B O 1
ATOM 2443 N N . GLY B 2 99 ? -7.434 -12.417 -12.216 1.00 10.47 99 GLY B N 1
ATOM 2444 C CA . GLY B 2 99 ? -6.322 -12.637 -11.312 1.00 11.08 99 GLY B CA 1
ATOM 2445 C C . GLY B 2 99 ? -6.811 -13.398 -10.097 1.00 12.16 99 GLY B C 1
ATOM 2446 O O . GLY B 2 99 ? -7.818 -13.033 -9.479 1.00 12.49 99 GLY B O 1
ATOM 2447 N N . GLY B 2 100 ? -6.088 -14.440 -9.714 1.00 11.08 100 GLY B N 1
ATOM 2448 C CA . GLY B 2 100 ? -6.517 -15.278 -8.614 1.00 11.96 100 GLY B CA 1
ATOM 2449 C C . GLY B 2 100 ? -6.490 -14.603 -7.260 1.00 12.99 100 GLY B C 1
ATOM 2450 O O . GLY B 2 100 ? -5.923 -13.519 -7.072 1.00 13.42 100 GLY B O 1
ATOM 2451 N N . PRO B 2 101 ? -7.153 -15.217 -6.277 1.00 12.00 101 PRO B N 1
ATOM 2452 C CA . PRO B 2 101 ? -7.274 -14.575 -4.974 1.00 12.28 101 PRO B CA 1
ATOM 2453 C C . PRO B 2 101 ? -5.947 -14.417 -4.243 1.00 13.33 101 PRO B C 1
ATOM 2454 O O . PRO B 2 101 ? -5.826 -13.550 -3.352 1.00 14.81 101 PRO B O 1
ATOM 2458 N N . TYR B 2 102 ? -4.950 -15.287 -4.544 1.00 12.64 102 TYR B N 1
ATOM 2459 C CA . TYR B 2 102 ? -3.730 -15.311 -3.740 1.00 12.09 102 TYR B CA 1
ATOM 2460 C C . TYR B 2 102 ? -2.484 -14.875 -4.468 1.00 13.31 102 TYR B C 1
ATOM 2461 O O . TYR B 2 102 ? -1.398 -15.035 -3.936 1.00 13.42 102 TYR B O 1
ATOM 2470 N N . GLY B 2 103 ? -2.632 -14.223 -5.606 1.00 11.88 103 GLY B N 1
ATOM 2471 C CA . GLY B 2 103 ? -1.459 -13.718 -6.311 1.00 12.99 103 GLY B CA 1
ATOM 2472 C C . GLY B 2 103 ? -1.671 -13.501 -7.789 1.00 12.44 103 GLY B C 1
ATOM 2473 O O . GLY B 2 103 ? -2.806 -13.508 -8.274 1.00 12.46 103 GLY B O 1
ATOM 2474 N N . TRP B 2 104 ? -0.564 -13.296 -8.528 1.00 11.09 104 TRP B N 1
ATOM 2475 C CA . TRP B 2 104 ? -0.594 -12.923 -9.936 1.00 11.27 104 TRP B CA 1
ATOM 2476 C C . TRP B 2 104 ? -0.582 -14.120 -10.874 1.00 10.54 104 TRP B C 1
ATOM 2477 O O . TRP B 2 104 ? 0.209 -14.197 -11.805 1.00 11.34 104 TRP B O 1
ATOM 2488 N N . TYR B 2 105 ? -1.578 -14.999 -10.687 1.00 10.72 105 TYR B N 1
ATOM 2489 C CA . TYR B 2 105 ? -1.845 -16.108 -11.589 1.00 9.44 105 TYR B CA 1
ATOM 2490 C C . TYR B 2 105 ? -3.270 -15.947 -12.102 1.00 11.69 105 TYR B C 1
ATOM 2491 O O . TYR B 2 105 ? -4.027 -15.092 -11.600 1.00 12.23 105 TYR B O 1
ATOM 2500 N N . PHE B 2 106 ? -3.632 -16.753 -13.113 1.00 10.33 106 PHE B N 1
ATOM 2501 C CA . PHE B 2 106 ? -4.841 -16.518 -13.925 1.00 10.72 106 PHE B CA 1
ATOM 2502 C C . PHE B 2 106 ? -5.819 -17.636 -13.682 1.00 12.19 106 PHE B C 1
ATOM 2503 O O . PHE B 2 106 ? -5.648 -18.721 -14.250 1.00 12.03 106 PHE B O 1
ATOM 2511 N N . ASP B 2 107 ? -6.855 -17.408 -12.829 1.00 10.65 107 ASP B N 1
ATOM 2512 C CA . ASP B 2 107 ? -7.643 -18.553 -12.406 1.00 11.10 107 ASP B CA 1
ATOM 2513 C C . ASP B 2 107 ? -8.908 -18.826 -13.188 1.00 14.66 107 ASP B C 1
ATOM 2514 O O . ASP B 2 107 ? -9.360 -19.984 -13.163 1.00 15.40 107 ASP B O 1
ATOM 2519 N N . VAL B 2 108 ? -9.447 -17.837 -13.910 1.00 11.66 108 VAL B N 1
ATOM 2520 C CA . VAL B 2 108 ? -10.622 -18.039 -14.760 1.00 12.21 108 VAL B CA 1
ATOM 2521 C C . VAL B 2 108 ? -10.348 -17.309 -16.061 1.00 12.52 108 VAL B C 1
ATOM 2522 O O . VAL B 2 108 ? -9.902 -16.167 -15.990 1.00 13.16 108 VAL B O 1
ATOM 2526 N N . TRP B 2 109 ? -10.586 -17.946 -17.225 1.00 12.50 109 TRP B N 1
ATOM 2527 C CA . TRP B 2 109 ? -10.275 -17.342 -18.519 1.00 12.36 109 TRP B CA 1
ATOM 2528 C C . TRP B 2 109 ? -11.525 -17.115 -19.337 1.00 12.35 109 TRP B C 1
ATOM 2529 O O . TRP B 2 109 ? -12.422 -17.955 -19.347 1.00 12.88 109 TRP B O 1
ATOM 2540 N N . GLY B 2 110 ? -11.523 -16.008 -20.075 1.00 11.58 110 GLY B N 1
ATOM 2541 C CA . GLY B 2 110 ? -12.555 -15.744 -21.063 1.00 12.10 110 GLY B CA 1
ATOM 2542 C C . GLY B 2 110 ? -12.398 -16.636 -22.267 1.00 13.85 110 GLY B C 1
ATOM 2543 O O . GLY B 2 110 ? -11.415 -17.371 -22.367 1.00 13.33 110 GLY B O 1
ATOM 2544 N N . GLN B 2 111 ? -13.386 -16.621 -23.172 1.00 12.04 111 GLN B N 1
ATOM 2545 C CA . GLN B 2 111 ? -13.316 -17.517 -24.338 1.00 11.71 111 GLN B CA 1
ATOM 2546 C C . GLN B 2 111 ? -12.342 -17.088 -25.414 1.00 13.78 111 GLN B C 1
ATOM 2547 O O . GLN B 2 111 ? -12.082 -17.866 -26.361 1.00 14.87 111 GLN B O 1
ATOM 2553 N N . GLY B 2 112 ? -11.805 -15.890 -25.286 1.00 11.76 112 GLY B N 1
ATOM 2554 C CA . GLY B 2 112 ? -10.872 -15.346 -26.261 1.00 12.97 112 GLY B CA 1
ATOM 2555 C C . GLY B 2 112 ? -11.570 -14.521 -27.331 1.00 13.60 112 GLY B C 1
ATOM 2556 O O . GLY B 2 112 ? -12.750 -14.769 -27.646 1.00 13.38 112 GLY B O 1
ATOM 2557 N N . THR B 2 113 ? -10.836 -13.558 -27.886 1.00 12.44 113 THR B N 1
ATOM 2558 C CA . THR B 2 113 ? -11.283 -12.718 -28.978 1.00 11.11 113 THR B CA 1
ATOM 2559 C C . THR B 2 113 ? -10.205 -12.761 -30.032 1.00 13.59 113 THR B C 1
ATOM 2560 O O . THR B 2 113 ? -9.069 -12.375 -29.748 1.00 13.23 113 THR B O 1
ATOM 2564 N N . THR B 2 114 ? -10.533 -13.229 -31.249 1.00 12.38 114 THR B N 1
ATOM 2565 C CA . THR B 2 114 ? -9.557 -13.227 -32.343 1.00 12.42 114 THR B CA 1
ATOM 2566 C C . THR B 2 114 ? -9.460 -11.836 -32.900 1.00 15.17 114 THR B C 1
ATOM 2567 O O . THR B 2 114 ? -10.495 -11.247 -33.256 1.00 15.16 114 THR B O 1
ATOM 2571 N N . VAL B 2 115 ? -8.238 -11.304 -33.005 1.00 13.53 115 VAL B N 1
ATOM 2572 C CA . VAL B 2 115 ? -7.976 -10.018 -33.630 1.00 12.33 115 VAL B CA 1
ATOM 2573 C C . VAL B 2 115 ? -7.043 -10.254 -34.787 1.00 15.41 115 VAL B C 1
ATOM 2574 O O . VAL B 2 115 ? -5.938 -10.756 -34.593 1.00 14.83 115 VAL B O 1
ATOM 2578 N N . THR B 2 116 ? -7.494 -9.954 -36.018 1.00 13.25 116 THR B N 1
ATOM 2579 C CA . THR B 2 116 ? -6.628 -10.096 -37.177 1.00 13.46 116 THR B CA 1
ATOM 2580 C C . THR B 2 116 ? -6.237 -8.712 -37.632 1.00 16.12 116 THR B C 1
ATOM 2581 O O . THR B 2 116 ? -7.122 -7.895 -37.875 1.00 15.69 116 THR B O 1
ATOM 2585 N N . VAL B 2 117 ? -4.935 -8.450 -37.783 1.00 13.80 117 VAL B N 1
ATOM 2586 C CA . VAL B 2 117 ? -4.469 -7.156 -38.256 1.00 13.58 117 VAL B CA 1
ATOM 2587 C C . VAL B 2 117 ? -3.912 -7.369 -39.642 1.00 16.93 117 VAL B C 1
ATOM 2588 O O . VAL B 2 117 ? -2.937 -8.085 -39.785 1.00 16.83 117 VAL B O 1
ATOM 2592 N N . SER B 2 118 ? -4.542 -6.778 -40.662 1.00 14.19 118 SER B N 1
ATOM 2593 C CA . SER B 2 118 ? -4.114 -6.999 -42.037 1.00 14.60 118 SER B CA 1
ATOM 2594 C C . SER B 2 118 ? -4.615 -5.916 -42.932 1.00 16.14 118 SER B C 1
ATOM 2595 O O . SER B 2 118 ? -5.650 -5.337 -42.633 1.00 17.21 118 SER B O 1
ATOM 2598 N N . SER B 2 119 ? -3.930 -5.680 -44.060 1.00 18.15 119 SER B N 1
ATOM 2599 C CA . SER B 2 119 ? -4.429 -4.704 -45.039 1.00 19.96 119 SER B CA 1
ATOM 2600 C C . SER B 2 119 ? -5.480 -5.353 -45.972 1.00 21.53 119 SER B C 1
ATOM 2601 O O . SER B 2 119 ? -6.102 -4.633 -46.766 1.00 22.54 119 SER B O 1
ATOM 2604 N N . ALA B 2 120 ? -5.712 -6.679 -45.872 1.00 16.79 120 ALA B N 1
ATOM 2605 C CA . ALA B 2 120 ? -6.653 -7.356 -46.760 1.00 16.29 120 ALA B CA 1
ATOM 2606 C C . ALA B 2 120 ? -8.103 -6.924 -46.538 1.00 18.91 120 ALA B C 1
ATOM 2607 O O . ALA B 2 120 ? -8.472 -6.474 -45.435 1.00 20.78 120 ALA B O 1
ATOM 2609 N N . SER B 2 121 ? -8.908 -7.059 -47.599 1.00 19.53 121 SER B N 1
ATOM 2610 C CA . SER B 2 121 ? -10.345 -6.767 -47.594 1.00 20.53 121 SER B CA 1
ATOM 2611 C C . SER B 2 121 ? -11.091 -8.105 -47.497 1.00 21.11 121 SER B C 1
ATOM 2612 O O . SER B 2 121 ? -10.619 -9.136 -48.001 1.00 19.27 121 SER B O 1
ATOM 2615 N N . THR B 2 122 ? -12.287 -8.050 -46.902 1.00 19.24 122 THR B N 1
ATOM 2616 C CA . THR B 2 122 ? -13.157 -9.224 -46.788 1.00 17.23 122 THR B CA 1
ATOM 2617 C C . THR B 2 122 ? -13.390 -9.819 -48.160 1.00 18.74 122 THR B C 1
ATOM 2618 O O . THR B 2 122 ? -13.723 -9.087 -49.126 1.00 20.46 122 THR B O 1
ATOM 2622 N N . LYS B 2 123 ? -13.197 -11.153 -48.281 1.00 16.24 123 LYS B N 1
ATOM 2623 C CA . LYS B 2 123 ? -13.341 -11.82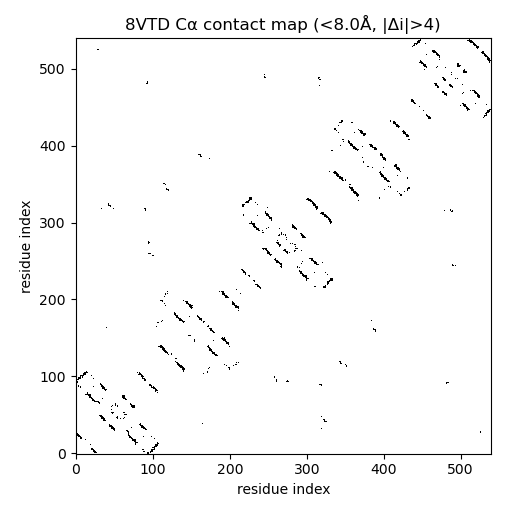8 -49.560 1.00 16.37 123 LYS B CA 1
ATOM 2624 C C . LYS B 2 123 ? -13.799 -13.241 -49.317 1.00 16.44 123 LYS B C 1
ATOM 2625 O O . LYS B 2 123 ? -13.242 -13.928 -48.463 1.00 15.00 123 LYS B O 1
ATOM 2631 N N . GLY B 2 124 ? -14.826 -13.676 -50.031 1.00 16.18 124 GLY B N 1
ATOM 2632 C CA . GLY B 2 124 ? -15.316 -15.032 -49.891 1.00 16.16 124 GLY B CA 1
ATOM 2633 C C . GLY B 2 124 ? -14.423 -16.009 -50.641 1.00 16.16 124 GLY B C 1
ATOM 2634 O O . GLY B 2 124 ? -13.731 -15.637 -51.591 1.00 17.51 124 GLY B O 1
ATOM 2635 N N . PRO B 2 125 ? -14.451 -17.283 -50.234 1.00 14.01 125 PRO B N 1
ATOM 2636 C CA . PRO B 2 125 ? -13.589 -18.278 -50.891 1.00 14.06 125 PRO B CA 1
ATOM 2637 C C . PRO B 2 125 ? -14.100 -18.734 -52.238 1.00 16.34 125 PRO B C 1
ATOM 2638 O O . PRO B 2 125 ? -15.297 -18.677 -52.531 1.00 16.95 125 PRO B O 1
ATOM 2642 N N . SER B 2 126 ? -13.157 -19.259 -53.032 1.00 14.98 126 SER B N 1
ATOM 2643 C CA . SER B 2 126 ? -13.451 -20.065 -54.196 1.00 15.62 126 SER B CA 1
ATOM 2644 C C . SER B 2 126 ? -13.377 -21.526 -53.675 1.00 17.17 126 SER B C 1
ATOM 2645 O O . SER B 2 126 ? -12.530 -21.845 -52.842 1.00 19.78 126 SER B O 1
ATOM 2648 N N . VAL B 2 127 ? -14.303 -22.384 -54.050 1.00 15.40 127 VAL B N 1
ATOM 2649 C CA . VAL B 2 127 ? -14.307 -23.766 -53.595 1.00 15.13 127 VAL B CA 1
ATOM 2650 C C . VAL B 2 127 ? -14.054 -24.646 -54.823 1.00 17.82 127 VAL B C 1
ATOM 2651 O O . VAL B 2 127 ? -14.859 -24.651 -55.766 1.00 18.87 127 VAL B O 1
ATOM 2655 N N . PHE B 2 128 ? -12.933 -25.367 -54.837 1.00 13.96 128 PHE B N 1
ATOM 2656 C CA . PHE B 2 128 ? -12.562 -26.214 -55.961 1.00 14.24 128 PHE B CA 1
ATOM 2657 C C . PHE B 2 128 ? -12.592 -27.658 -55.503 1.00 16.37 128 PHE B C 1
ATOM 2658 O O . PHE B 2 128 ? -12.221 -27.975 -54.367 1.00 14.44 128 PHE B O 1
ATOM 2666 N N . PRO B 2 129 ? -12.904 -28.571 -56.423 1.00 14.67 129 PRO B N 1
ATOM 2667 C CA . PRO B 2 129 ? -12.912 -29.979 -56.031 1.00 13.59 129 PRO B CA 1
ATOM 2668 C C . PRO B 2 129 ? -11.510 -30.564 -55.969 1.00 17.53 129 PRO B C 1
ATOM 2669 O O . PRO B 2 129 ? -10.620 -30.191 -56.758 1.00 16.72 129 PRO B O 1
ATOM 2673 N N . LEU B 2 130 ? -11.350 -31.576 -55.103 1.00 14.88 130 LEU B N 1
ATOM 2674 C CA . LEU B 2 130 ? -10.178 -32.455 -55.029 1.00 14.61 130 LEU B CA 1
ATOM 2675 C C . LEU B 2 130 ? -10.800 -33.776 -55.412 1.00 15.71 130 LEU B C 1
ATOM 2676 O O . LEU B 2 130 ? -11.397 -34.451 -54.572 1.00 14.69 130 LEU B O 1
ATOM 2681 N N . ALA B 2 131 ? -10.787 -34.083 -56.708 1.00 14.95 131 ALA B N 1
ATOM 2682 C CA . ALA B 2 131 ? -11.579 -35.191 -57.227 1.00 14.10 131 ALA B CA 1
ATOM 2683 C C . ALA B 2 131 ? -10.993 -36.541 -56.925 1.00 16.18 131 ALA B C 1
ATOM 2684 O O . ALA B 2 131 ? -9.793 -36.732 -57.089 1.00 17.38 131 ALA B O 1
ATOM 2686 N N . PRO B 2 132 ? -11.847 -37.529 -56.559 1.00 14.48 132 PRO B N 1
ATOM 2687 C CA . PRO B 2 132 ? -11.358 -38.897 -56.393 1.00 13.47 132 PRO B CA 1
ATOM 2688 C C . PRO B 2 132 ? -11.216 -39.560 -57.742 1.00 18.08 132 PRO B C 1
ATOM 2689 O O . PRO B 2 132 ? -11.748 -39.092 -58.749 1.00 18.00 132 PRO B O 1
ATOM 2693 N N . SER B 2 133 ? -10.561 -40.697 -57.740 1.00 16.60 133 SER B N 1
ATOM 2694 C CA . SER B 2 133 ? -10.392 -41.450 -58.964 1.00 17.78 133 SER B CA 1
ATOM 2695 C C . SER B 2 133 ? -10.225 -42.900 -58.617 1.00 21.19 133 SER B C 1
ATOM 2696 O O . SER B 2 133 ? -9.485 -43.226 -57.684 1.00 20.31 133 SER B O 1
ATOM 2699 N N . SER B 2 134 ? -10.785 -43.769 -59.436 1.00 20.85 134 SER B N 1
ATOM 2700 C CA . SER B 2 134 ? -10.621 -45.208 -59.248 1.00 21.18 134 SER B CA 1
ATOM 2701 C C . SER B 2 134 ? -9.157 -45.622 -59.485 1.00 23.94 134 SER B C 1
ATOM 2702 O O . SER B 2 134 ? -8.750 -46.690 -59.035 1.00 23.66 134 SER B O 1
ATOM 2705 N N . LYS B 2 135 ? -8.373 -44.774 -60.169 1.00 20.94 135 LYS B N 1
ATOM 2706 C CA . LYS B 2 135 ? -6.966 -45.061 -60.434 1.00 22.18 135 LYS B CA 1
ATOM 2707 C C . LYS B 2 135 ? -6.029 -44.534 -59.346 1.00 26.45 135 LYS B C 1
ATOM 2708 O O . LYS B 2 135 ? -4.829 -44.773 -59.434 1.00 28.30 135 LYS B O 1
ATOM 2714 N N . SER B 2 136 ? -6.566 -43.848 -58.304 1.00 20.08 136 SER B N 1
ATOM 2715 C CA . SER B 2 136 ? -5.803 -43.252 -57.211 1.00 19.75 136 SER B CA 1
ATOM 2716 C C . SER B 2 136 ? -6.371 -43.756 -55.904 1.00 25.20 136 SER B C 1
ATOM 2717 O O . SER B 2 136 ? -6.964 -43.008 -55.119 1.00 27.98 136 SER B O 1
ATOM 2720 N N . THR B 2 137 ? -6.238 -45.036 -55.691 1.00 23.78 137 THR B N 1
ATOM 2721 C CA . THR B 2 137 ? -6.772 -45.639 -54.484 1.00 21.61 137 THR B CA 1
ATOM 2722 C C . THR B 2 137 ? -5.637 -46.207 -53.709 1.00 24.24 137 THR B C 1
ATOM 2723 O O . THR B 2 137 ? -4.534 -46.403 -54.242 1.00 26.99 137 THR B O 1
ATOM 2727 N N . SER B 2 138 ? -5.899 -46.495 -52.449 1.00 19.53 138 SER B N 1
ATOM 2728 C CA . SER B 2 138 ? -4.946 -47.123 -51.559 1.00 20.08 138 SER B CA 1
ATOM 2729 C C . SER B 2 138 ? -5.753 -48.035 -50.642 1.00 20.46 138 SER B C 1
ATOM 2730 O O . SER B 2 138 ? -6.682 -47.553 -49.989 1.00 19.88 138 SER B O 1
ATOM 2733 N N . GLY B 2 139 ? -5.428 -49.320 -50.603 1.00 19.71 139 GLY B N 1
ATOM 2734 C CA . GLY B 2 139 ? -6.118 -50.271 -49.731 1.00 19.36 139 GLY B CA 1
ATOM 2735 C C . GLY B 2 139 ? -7.632 -50.306 -49.881 1.00 17.85 139 GLY B C 1
ATOM 2736 O O . GLY B 2 139 ? -8.347 -50.446 -48.889 1.00 18.50 139 GLY B O 1
ATOM 2737 N N . GLY B 2 140 ? -8.118 -50.108 -51.102 1.00 15.82 140 GLY B N 1
ATOM 2738 C CA . GLY B 2 140 ? -9.558 -50.106 -51.349 1.00 14.87 140 GLY B CA 1
ATOM 2739 C C . GLY B 2 140 ? -10.240 -48.814 -50.953 1.00 16.51 140 GLY B C 1
ATOM 2740 O O . GLY B 2 140 ? -11.458 -48.742 -50.895 1.00 15.43 140 GLY B O 1
ATOM 2741 N N . THR B 2 141 ? -9.447 -47.752 -50.690 1.00 14.32 141 THR B N 1
ATOM 2742 C CA . THR B 2 141 ? -10.027 -46.464 -50.318 1.00 14.78 141 THR B CA 1
ATOM 2743 C C . THR B 2 141 ? -9.699 -45.422 -51.365 1.00 16.29 141 THR B C 1
ATOM 2744 O O . THR B 2 141 ? -8.630 -45.472 -51.986 1.00 16.87 141 THR B O 1
ATOM 2748 N N . ALA B 2 142 ? -10.585 -44.462 -51.531 1.00 14.00 142 ALA B N 1
ATOM 2749 C CA . ALA B 2 142 ? -10.337 -43.337 -52.422 1.00 13.88 142 ALA B CA 1
ATOM 2750 C C . ALA B 2 142 ? -10.296 -42.092 -51.529 1.00 16.51 142 ALA B C 1
ATOM 2751 O O . ALA B 2 142 ? -10.822 -42.117 -50.418 1.00 17.69 142 ALA B O 1
ATOM 2753 N N . ALA B 2 143 ? -9.699 -41.025 -52.006 1.00 13.40 143 ALA B N 1
ATOM 2754 C CA . ALA B 2 143 ? -9.681 -39.755 -51.255 1.00 12.42 143 ALA B CA 1
ATOM 2755 C C . ALA B 2 143 ? -10.288 -38.678 -52.113 1.00 13.12 143 ALA B C 1
ATOM 2756 O O . ALA B 2 143 ? -10.059 -38.648 -53.316 1.00 14.34 143 ALA B O 1
ATOM 2758 N N . LEU B 2 144 ? -11.057 -37.781 -51.487 1.00 12.13 144 LEU B N 1
ATOM 2759 C CA . LEU B 2 144 ? -11.677 -36.683 -52.208 1.00 11.75 144 LEU B CA 1
ATOM 2760 C C . LEU B 2 144 ? -11.693 -35.480 -51.265 1.00 13.15 144 LEU B C 1
ATOM 2761 O O . LEU B 2 144 ? -11.445 -35.631 -50.065 1.00 13.21 144 LEU B O 1
ATOM 2766 N N . GLY B 2 145 ? -11.998 -34.305 -51.766 1.00 12.25 145 GLY B N 1
ATOM 2767 C CA . GLY B 2 145 ? -11.982 -33.148 -50.888 1.00 12.26 145 GLY B CA 1
ATOM 2768 C C . GLY B 2 145 ? -12.446 -31.889 -51.558 1.00 12.76 145 GLY B C 1
ATOM 2769 O O . GLY B 2 145 ? -12.895 -31.944 -52.694 1.00 12.95 145 GLY B O 1
ATOM 2770 N N . CYS B 2 146 ? -12.293 -30.783 -50.841 1.00 11.77 146 CYS B N 1
ATOM 2771 C CA . CYS B 2 146 ? -12.552 -29.449 -51.370 1.00 12.31 146 CYS B CA 1
ATOM 2772 C C . CYS B 2 146 ? -11.404 -28.575 -50.954 1.00 12.98 146 CYS B C 1
ATOM 2773 O O . CYS B 2 146 ? -10.965 -28.618 -49.802 1.00 13.47 146 CYS B O 1
ATOM 2776 N N . LEU B 2 147 ? -10.932 -27.745 -51.898 1.00 12.81 147 LEU B N 1
ATOM 2777 C CA . LEU B 2 147 ? -9.896 -26.753 -51.644 1.00 12.75 147 LEU B CA 1
ATOM 2778 C C . LEU B 2 147 ? -10.660 -25.430 -51.524 1.00 13.78 147 LEU B C 1
ATOM 2779 O O . LEU B 2 147 ? -11.343 -25.018 -52.480 1.00 12.82 147 LEU B O 1
ATOM 2784 N N . VAL B 2 148 ? -10.598 -24.800 -50.343 1.00 13.05 148 VAL B N 1
ATOM 2785 C CA . VAL B 2 148 ? -11.335 -23.567 -50.038 1.00 12.08 148 VAL B CA 1
ATOM 2786 C C . VAL B 2 148 ? -10.295 -22.458 -50.081 1.00 14.19 148 VAL B C 1
ATOM 2787 O O . VAL B 2 148 ? -9.558 -22.241 -49.105 1.00 14.29 148 VAL B O 1
ATOM 2791 N N . LYS B 2 149 ? -10.187 -21.786 -51.229 1.00 13.88 149 LYS B N 1
ATOM 2792 C CA . LYS B 2 149 ? -9.074 -20.904 -51.462 1.00 13.86 149 LYS B CA 1
ATOM 2793 C C . LYS B 2 149 ? -9.402 -19.427 -51.541 1.00 15.80 149 LYS B C 1
ATOM 2794 O O . LYS B 2 149 ? -10.440 -19.026 -52.067 1.00 15.66 149 LYS B O 1
ATOM 2800 N N . ASP B 2 150 ? -8.478 -18.620 -51.076 1.00 13.70 150 ASP B N 1
ATOM 2801 C CA . ASP B 2 150 ? -8.478 -17.173 -51.257 1.00 13.31 150 ASP B CA 1
ATOM 2802 C C . ASP B 2 150 ? -9.625 -16.484 -50.558 1.00 15.69 150 ASP B C 1
ATOM 2803 O O . ASP B 2 150 ? -10.376 -15.701 -51.174 1.00 17.48 150 ASP B O 1
ATOM 2808 N N . TYR B 2 151 ? -9.689 -16.658 -49.233 1.00 13.21 151 TYR B N 1
ATOM 2809 C CA . TYR B 2 151 ? -10.697 -15.975 -48.441 1.00 13.45 151 TYR B CA 1
ATOM 2810 C C . TYR B 2 151 ? -10.057 -15.135 -47.374 1.00 14.56 151 TYR B C 1
ATOM 2811 O O . TYR B 2 151 ? -8.893 -15.350 -46.982 1.00 13.34 151 TYR B O 1
ATOM 2820 N N . PHE B 2 152 ? -10.833 -14.174 -46.863 1.00 13.05 152 PHE B N 1
ATOM 2821 C CA . PHE B 2 152 ? -10.346 -13.359 -45.757 1.00 13.01 152 PHE B CA 1
ATOM 2822 C C . PHE B 2 152 ? -11.551 -12.752 -45.065 1.00 14.31 152 PHE B C 1
ATOM 2823 O O . PHE B 2 152 ? -12.475 -12.316 -45.762 1.00 14.07 152 PHE B O 1
ATOM 2831 N N . PRO B 2 153 ? -11.592 -12.666 -43.744 1.00 14.33 153 PRO B N 1
ATOM 2832 C CA . PRO B 2 153 ? -10.647 -13.206 -42.763 1.00 12.43 153 PRO B CA 1
ATOM 2833 C C . PRO B 2 153 ? -11.018 -14.650 -42.422 1.00 15.77 153 PRO B C 1
ATOM 2834 O O . PRO B 2 153 ? -11.987 -15.218 -42.958 1.00 14.52 153 PRO B O 1
ATOM 2838 N N . GLU B 2 154 ? -10.318 -15.222 -41.465 1.00 14.51 154 GLU B N 1
ATOM 2839 C CA . GLU B 2 154 ? -10.766 -16.465 -40.871 1.00 13.95 154 GLU B CA 1
ATOM 2840 C C . GLU B 2 154 ? -12.050 -16.150 -40.076 1.00 16.32 154 GLU B C 1
ATOM 2841 O O . GLU B 2 154 ? -12.260 -14.996 -39.674 1.00 18.16 154 GLU B O 1
ATOM 2847 N N . PRO B 2 155 ? -12.915 -17.139 -39.792 1.00 14.87 155 PRO B N 1
ATOM 2848 C CA . PRO B 2 155 ? -12.778 -18.556 -40.098 1.00 13.83 155 PRO B CA 1
ATOM 2849 C C . PRO B 2 155 ? -13.719 -18.999 -41.201 1.00 15.55 155 PRO B C 1
ATOM 2850 O O . PRO B 2 155 ? -14.601 -18.258 -41.627 1.00 15.77 155 PRO B O 1
ATOM 2854 N N . VAL B 2 156 ? -13.534 -20.231 -41.646 1.00 14.27 156 VAL B N 1
ATOM 2855 C CA . VAL B 2 156 ? -14.498 -20.910 -42.519 1.00 14.43 156 VAL B CA 1
ATOM 2856 C C . VAL B 2 156 ? -14.908 -22.177 -41.787 1.00 16.42 156 VAL B C 1
ATOM 2857 O O . VAL B 2 156 ? -14.136 -22.689 -40.965 1.00 17.71 156 VAL B O 1
ATOM 2861 N N . THR B 2 157 ? -16.092 -22.704 -42.096 1.00 15.17 157 THR B N 1
ATOM 2862 C CA . THR B 2 157 ? -16.477 -24.010 -41.553 1.00 15.42 157 THR B CA 1
ATOM 2863 C C . THR B 2 157 ? -16.726 -24.916 -42.766 1.00 15.88 157 THR B C 1
ATOM 2864 O O . THR B 2 157 ? -17.156 -24.423 -43.808 1.00 16.07 157 THR B O 1
ATOM 2868 N N . VAL B 2 158 ? -16.431 -26.199 -42.633 1.00 14.81 158 VAL B N 1
ATOM 2869 C CA . VAL B 2 158 ? -16.670 -27.203 -43.675 1.00 14.72 158 VAL B CA 1
ATOM 2870 C C . VAL B 2 158 ? -17.292 -28.419 -43.030 1.00 17.07 158 VAL B C 1
ATOM 2871 O O . VAL B 2 158 ? -16.794 -28.898 -41.997 1.00 17.53 158 VAL B O 1
ATOM 2875 N N . SER B 2 159 ? -18.396 -28.899 -43.600 1.00 15.31 159 SER B N 1
ATOM 2876 C CA . SER B 2 159 ? -18.975 -30.183 -43.245 1.00 15.27 159 SER B CA 1
ATOM 2877 C C . SER B 2 159 ? -19.111 -30.970 -44.529 1.00 17.24 159 SER B C 1
ATOM 2878 O O . SER B 2 159 ? -18.899 -30.427 -45.628 1.00 15.39 159 SER B O 1
ATOM 2881 N N . TRP B 2 160 ? -19.427 -32.268 -44.398 1.00 14.84 160 TRP B N 1
ATOM 2882 C CA . TRP B 2 160 ? -19.630 -33.138 -45.552 1.00 14.88 160 TRP B CA 1
ATOM 2883 C C . TRP B 2 160 ? -20.989 -33.752 -45.465 1.00 18.15 160 TRP B C 1
ATOM 2884 O O . TRP B 2 160 ? -21.369 -34.223 -44.392 1.00 18.27 160 TRP B O 1
ATOM 2895 N N . ASN B 2 161 ? -21.744 -33.694 -46.569 1.00 16.55 161 ASN B N 1
ATOM 2896 C CA . ASN B 2 161 ? -23.096 -34.266 -46.615 1.00 18.00 161 ASN B CA 1
ATOM 2897 C C . ASN B 2 161 ? -23.968 -33.743 -45.463 1.00 21.92 161 ASN B C 1
ATOM 2898 O O . ASN B 2 161 ? -24.680 -34.520 -44.793 1.00 23.49 161 ASN B O 1
ATOM 2903 N N . SER B 2 162 ? -23.893 -32.424 -45.218 1.00 20.42 162 SER B N 1
ATOM 2904 C CA . SER B 2 162 ? -24.685 -31.755 -44.174 1.00 21.23 162 SER B CA 1
ATOM 2905 C C . SER B 2 162 ? -24.469 -32.340 -42.775 1.00 27.43 162 SER B C 1
ATOM 2906 O O . SER B 2 162 ? -25.379 -32.305 -41.943 1.00 29.03 162 SER B O 1
ATOM 2909 N N . GLY B 2 163 ? -23.254 -32.828 -42.513 1.00 22.44 163 GLY B N 1
ATOM 2910 C CA . GLY B 2 163 ? -22.887 -33.405 -41.224 1.00 23.18 163 GLY B CA 1
ATOM 2911 C C . GLY B 2 163 ? -23.093 -34.901 -41.100 1.00 26.92 163 GLY B C 1
ATOM 2912 O O . GLY B 2 163 ? -22.689 -35.488 -40.097 1.00 28.62 163 GLY B O 1
ATOM 2913 N N . ALA B 2 164 ? -23.701 -35.545 -42.105 1.00 22.08 164 ALA B N 1
ATOM 2914 C CA . ALA B 2 164 ? -23.909 -36.998 -42.061 1.00 23.05 164 ALA B CA 1
ATOM 2915 C C . ALA B 2 164 ? -22.598 -37.770 -42.267 1.00 25.68 164 ALA B C 1
ATOM 2916 O O . ALA B 2 164 ? -22.528 -38.954 -41.935 1.00 26.58 164 ALA B O 1
ATOM 2918 N N . LEU B 2 165 ? -21.589 -37.145 -42.890 1.00 19.96 165 LEU B N 1
ATOM 2919 C CA . LEU B 2 165 ? -20.324 -37.825 -43.152 1.00 19.08 165 LEU B CA 1
ATOM 2920 C C . LEU B 2 165 ? -19.274 -37.196 -42.270 1.00 20.22 165 LEU B C 1
ATOM 2921 O O . LEU B 2 165 ? -18.928 -36.034 -42.465 1.00 19.62 165 LEU B O 1
ATOM 2926 N N . THR B 2 166 ? -18.834 -37.940 -41.256 1.00 18.89 166 THR B N 1
ATOM 2927 C CA . THR B 2 166 ? -17.811 -37.482 -40.324 1.00 19.24 166 THR B CA 1
ATOM 2928 C C . THR B 2 166 ? -16.604 -38.433 -40.285 1.00 20.86 166 THR B C 1
ATOM 2929 O O . THR B 2 166 ? -15.486 -37.941 -40.060 1.00 20.42 166 THR B O 1
ATOM 2933 N N . SER B 2 167 ? -16.796 -39.748 -40.466 1.00 19.59 167 SER B N 1
ATOM 2934 C CA . SER B 2 167 ? -15.683 -40.680 -40.395 1.00 19.49 167 SER B CA 1
ATOM 2935 C C . SER B 2 167 ? -14.709 -40.447 -41.540 1.00 20.95 167 SER B C 1
ATOM 2936 O O . SER B 2 167 ? -15.132 -40.312 -42.680 1.00 21.37 167 SER B O 1
ATOM 2939 N N . GLY B 2 168 ? -13.439 -40.359 -41.208 1.00 17.79 168 GLY B N 1
ATOM 2940 C CA . GLY B 2 168 ? -12.390 -40.200 -42.200 1.00 16.74 168 GLY B CA 1
ATOM 2941 C C . GLY B 2 168 ? -12.208 -38.798 -42.735 1.00 17.59 168 GLY B C 1
ATOM 2942 O O . GLY B 2 168 ? -11.397 -38.618 -43.644 1.00 15.56 168 GLY B O 1
ATOM 2943 N N . VAL B 2 169 ? -12.921 -37.796 -42.168 1.00 14.51 169 VAL B N 1
ATOM 2944 C CA . VAL B 2 169 ? -12.793 -36.436 -42.620 1.00 12.96 169 VAL B CA 1
ATOM 2945 C C . VAL B 2 169 ? -11.594 -35.779 -41.953 1.00 14.63 169 VAL B C 1
ATOM 2946 O O . VAL B 2 169 ? -11.432 -35.925 -40.731 1.00 15.48 169 VAL B O 1
ATOM 2950 N N . HIS B 2 170 ? -10.794 -35.022 -42.715 1.00 12.91 170 HIS B N 1
ATOM 2951 C CA . HIS B 2 170 ? -9.752 -34.221 -42.113 1.00 12.58 170 HIS B CA 1
ATOM 2952 C C . HIS B 2 170 ? -9.904 -32.838 -42.709 1.00 13.78 170 HIS B C 1
ATOM 2953 O O . HIS B 2 170 ? -9.644 -32.642 -43.904 1.00 13.29 170 HIS B O 1
ATOM 2960 N N . THR B 2 171 ? -10.257 -31.836 -41.859 1.00 13.56 171 THR B N 1
ATOM 2961 C CA . THR B 2 171 ? -10.279 -30.444 -42.289 1.00 13.23 171 THR B CA 1
ATOM 2962 C C . THR B 2 171 ? -9.024 -29.799 -41.714 1.00 14.59 171 THR B C 1
ATOM 2963 O O . THR B 2 171 ? -8.833 -29.775 -40.493 1.00 17.16 171 THR B O 1
ATOM 2967 N N . PHE B 2 172 ? -8.131 -29.336 -42.607 1.00 13.34 172 PHE B N 1
ATOM 2968 C CA . PHE B 2 172 ? -6.831 -28.885 -42.180 1.00 12.33 172 PHE B CA 1
ATOM 2969 C C . PHE B 2 172 ? -6.823 -27.473 -41.698 1.00 14.00 172 PHE B C 1
ATOM 2970 O O . PHE B 2 172 ? -7.653 -26.658 -42.132 1.00 14.70 172 PHE B O 1
ATOM 2978 N N . PRO B 2 173 ? -5.829 -27.107 -40.887 1.00 12.72 173 PRO B N 1
ATOM 2979 C CA . PRO B 2 173 ? -5.690 -25.688 -40.561 1.00 12.30 173 PRO B CA 1
ATOM 2980 C C . PRO B 2 173 ? -5.451 -24.868 -41.829 1.00 14.44 173 PRO B C 1
ATOM 2981 O O . PRO B 2 173 ? -4.715 -25.305 -42.724 1.00 14.53 173 PRO B O 1
ATOM 2985 N N . ALA B 2 174 ? -5.998 -23.662 -41.881 1.00 13.77 174 ALA B N 1
ATOM 2986 C CA . ALA B 2 174 ? -5.716 -22.810 -43.022 1.00 14.96 174 ALA B CA 1
ATOM 2987 C C . ALA B 2 174 ? -4.279 -22.365 -43.035 1.00 15.88 174 ALA B C 1
ATOM 2988 O O . ALA B 2 174 ? -3.642 -22.294 -41.982 1.00 17.99 174 ALA B O 1
ATOM 2990 N N . VAL B 2 175 ? -3.773 -22.021 -44.234 1.00 14.83 175 VAL B N 1
ATOM 2991 C CA . VAL B 2 175 ? -2.462 -21.401 -44.344 1.00 15.52 175 VAL B CA 1
ATOM 2992 C C . VAL B 2 175 ? -2.727 -20.004 -44.854 1.00 16.42 175 VAL B C 1
ATOM 2993 O O . VAL B 2 175 ? -3.694 -19.777 -45.596 1.00 15.70 175 VAL B O 1
ATOM 2997 N N . LEU B 2 176 ? -1.855 -19.056 -44.484 1.00 16.14 176 LEU B N 1
ATOM 2998 C CA . LEU B 2 176 ? -1.957 -17.667 -44.935 1.00 15.98 176 LEU B CA 1
ATOM 2999 C C . LEU B 2 176 ? -1.002 -17.504 -46.106 1.00 18.88 176 LEU B C 1
ATOM 3000 O O . LEU B 2 176 ? 0.199 -17.717 -45.962 1.00 18.90 176 LEU B O 1
ATOM 3005 N N . GLN B 2 177 ? -1.525 -17.137 -47.263 1.00 15.59 177 GLN B N 1
ATOM 3006 C CA . GLN B 2 177 ? -0.705 -17.005 -48.469 1.00 16.83 177 GLN B CA 1
ATOM 3007 C C . GLN B 2 177 ? -0.082 -15.613 -48.505 1.00 20.74 177 GLN B C 1
ATOM 3008 O O . GLN B 2 177 ? -0.549 -14.698 -47.818 1.00 18.94 177 GLN B O 1
ATOM 3014 N N . SER B 2 178 ? 0.937 -15.418 -49.378 1.00 20.71 178 SER B N 1
ATOM 3015 C CA . SER B 2 178 ? 1.601 -14.109 -49.511 1.00 20.35 178 SER B CA 1
ATOM 3016 C C . SER B 2 178 ? 0.655 -12.993 -49.993 1.00 22.37 178 SER B C 1
ATOM 3017 O O . SER B 2 178 ? 0.900 -11.809 -49.753 1.00 23.58 178 SER B O 1
ATOM 3020 N N . SER B 2 179 ? -0.462 -13.371 -50.634 1.00 19.24 179 SER B N 1
ATOM 3021 C CA . SER B 2 179 ? -1.487 -12.432 -51.055 1.00 18.42 179 SER B CA 1
ATOM 3022 C C . SER B 2 179 ? -2.251 -11.817 -49.868 1.00 21.86 179 SER B C 1
ATOM 3023 O O . SER B 2 179 ? -3.036 -10.909 -50.081 1.00 23.58 179 SER B O 1
ATOM 3026 N N . GLY B 2 180 ? -2.096 -12.386 -48.668 1.00 17.70 180 GLY B N 1
ATOM 3027 C CA . GLY B 2 180 ? -2.855 -11.962 -47.497 1.00 16.23 180 GLY B CA 1
ATOM 3028 C C . GLY B 2 180 ? -4.183 -12.676 -47.397 1.00 17.08 180 GLY B C 1
ATOM 3029 O O . GLY B 2 180 ? -4.955 -12.390 -46.481 1.00 16.49 180 GLY B O 1
ATOM 3030 N N . LEU B 2 181 ? -4.421 -13.687 -48.271 1.00 13.73 181 LEU B N 1
ATOM 3031 C CA . LEU B 2 181 ? -5.659 -14.465 -48.235 1.00 13.57 181 LEU B CA 1
ATOM 3032 C C . LEU B 2 181 ? -5.335 -15.860 -47.709 1.00 14.91 181 LEU B C 1
ATOM 3033 O O . LEU B 2 181 ? -4.222 -16.372 -47.935 1.00 14.66 181 LEU B O 1
ATOM 3038 N N . TYR B 2 182 ? -6.318 -16.475 -47.060 1.00 12.25 182 TYR B N 1
ATOM 3039 C CA . TYR B 2 182 ? -6.164 -17.810 -46.518 1.00 12.29 182 TYR B CA 1
ATOM 3040 C C . TYR B 2 182 ? -6.593 -18.874 -47.518 1.00 13.61 182 TYR B C 1
ATOM 3041 O O . TYR B 2 182 ? -7.362 -18.604 -48.442 1.00 13.30 182 TYR B O 1
ATOM 3050 N N . SER B 2 183 ? -6.098 -20.094 -47.310 1.00 12.32 183 SER B N 1
ATOM 3051 C CA . SER B 2 183 ? -6.506 -21.244 -48.108 1.00 12.17 183 SER B CA 1
ATOM 3052 C C . SER B 2 183 ? -6.528 -22.444 -47.206 1.00 14.53 183 SER B C 1
ATOM 3053 O O . SER B 2 183 ? -5.583 -22.642 -46.408 1.00 15.29 183 SER B O 1
ATOM 3056 N N . LEU B 2 184 ? -7.568 -23.274 -47.348 1.00 14.30 184 LEU B N 1
ATOM 3057 C CA . LEU B 2 184 ? -7.606 -24.505 -46.592 1.00 15.98 184 LEU B CA 1
ATOM 3058 C C . LEU B 2 184 ? -8.131 -25.636 -47.384 1.00 16.12 184 LEU B C 1
ATOM 3059 O O . LEU B 2 184 ? -8.863 -25.415 -48.343 1.00 15.46 184 LEU B O 1
ATOM 3064 N N . SER B 2 185 ? -7.803 -26.862 -46.971 1.00 13.54 185 SER B N 1
ATOM 3065 C CA . SER B 2 185 ? -8.369 -28.032 -47.628 1.00 12.66 185 SER B CA 1
ATOM 3066 C C . SER B 2 185 ? -9.103 -28.856 -46.616 1.00 12.50 185 SER B C 1
ATOM 3067 O O . SER B 2 185 ? -8.741 -28.898 -45.421 1.00 13.04 185 SER B O 1
ATOM 3070 N N . SER B 2 186 ? -10.128 -29.554 -47.100 1.00 11.46 186 SER B N 1
ATOM 3071 C CA . SER B 2 186 ? -10.879 -30.503 -46.300 1.00 11.52 186 SER B CA 1
ATOM 3072 C C . SER B 2 186 ? -10.968 -31.754 -47.148 1.00 12.69 186 SER B C 1
ATOM 3073 O O . SER B 2 186 ? -11.381 -31.672 -48.328 1.00 12.81 186 SER B O 1
ATOM 3076 N N . VAL B 2 187 ? -10.567 -32.893 -46.591 1.00 11.90 187 VAL B N 1
ATOM 3077 C CA . VAL B 2 187 ? -10.575 -34.139 -47.331 1.00 12.85 187 VAL B CA 1
ATOM 3078 C C . VAL B 2 187 ? -11.328 -35.199 -46.607 1.00 15.07 187 VAL B C 1
ATOM 3079 O O . VAL B 2 187 ? -11.620 -35.095 -45.401 1.00 14.59 187 VAL B O 1
ATOM 3083 N N . VAL B 2 188 ? -11.600 -36.274 -47.333 1.00 12.98 188 VAL B N 1
ATOM 3084 C CA . VAL B 2 188 ? -12.208 -37.438 -46.698 1.00 13.92 188 VAL B CA 1
ATOM 3085 C C . VAL B 2 188 ? -11.774 -38.665 -47.460 1.00 14.45 188 VAL B C 1
ATOM 3086 O O . VAL B 2 188 ? -11.671 -38.606 -48.683 1.00 13.84 188 VAL B O 1
ATOM 3090 N N . THR B 2 189 ? -11.447 -39.774 -46.744 1.00 13.21 189 THR B N 1
ATOM 3091 C CA . THR B 2 189 ? -11.171 -41.027 -47.434 1.00 13.00 189 THR B CA 1
ATOM 3092 C C . THR B 2 189 ? -12.405 -41.859 -47.295 1.00 13.91 189 THR B C 1
ATOM 3093 O O . THR B 2 189 ? -13.071 -41.858 -46.234 1.00 14.29 189 THR B O 1
ATOM 3097 N N . VAL B 2 190 ? -12.733 -42.578 -48.366 1.00 12.74 190 VAL B N 1
ATOM 3098 C CA . VAL B 2 190 ? -14.000 -43.298 -48.444 1.00 13.44 190 VAL B CA 1
ATOM 3099 C C . VAL B 2 190 ? -13.776 -44.634 -49.131 1.00 13.77 190 VAL B C 1
ATOM 3100 O O . VAL B 2 190 ? -12.806 -44.818 -49.864 1.00 14.05 190 VAL B O 1
ATOM 3104 N N . PRO B 2 191 ? -14.712 -45.574 -48.981 1.00 14.19 191 PRO B N 1
ATOM 3105 C CA . PRO B 2 191 ? -14.562 -46.845 -49.709 1.00 14.00 191 PRO B CA 1
ATOM 3106 C C . PRO B 2 191 ? -14.513 -46.565 -51.209 1.00 14.01 191 PRO B C 1
ATOM 3107 O O . PRO B 2 191 ? -15.373 -45.830 -51.722 1.00 14.63 191 PRO B O 1
ATOM 3111 N N . SER B 2 192 ? -13.559 -47.162 -51.950 1.00 12.81 192 SER B N 1
ATOM 3112 C CA . SER B 2 192 ? -13.463 -46.795 -53.367 1.00 12.67 192 SER B CA 1
ATOM 3113 C C . SER B 2 192 ? -14.652 -47.288 -54.176 1.00 14.46 192 SER B C 1
ATOM 3114 O O . SER B 2 192 ? -14.963 -46.715 -55.220 1.00 15.39 192 SER B O 1
ATOM 3117 N N . SER B 2 193 ? -15.397 -48.302 -53.664 1.00 12.34 193 SER B N 1
ATOM 3118 C CA . SER B 2 193 ? -16.574 -48.792 -54.362 1.00 12.93 193 SER B CA 1
ATOM 3119 C C . SER B 2 193 ? -17.777 -47.852 -54.177 1.00 15.59 193 SER B C 1
ATOM 3120 O O . SER B 2 193 ? -18.797 -48.053 -54.860 1.00 15.50 193 SER B O 1
ATOM 3123 N N A SER B 2 194 ? -17.674 -46.848 -53.294 0.60 14.54 194 SER B N 1
ATOM 3124 N N B SER B 2 194 ? -17.686 -46.849 -53.288 0.40 14.62 194 SER B N 1
ATOM 3125 C CA A SER B 2 194 ? -18.776 -45.909 -53.087 0.60 14.37 194 SER B CA 1
ATOM 3126 C CA B SER B 2 194 ? -18.787 -45.907 -53.086 0.40 14.95 194 SER B CA 1
ATOM 3127 C C A SER B 2 194 ? -18.748 -44.792 -54.127 0.60 17.03 194 SER B C 1
ATOM 3128 C C B SER B 2 194 ? -18.737 -44.769 -54.103 0.40 17.86 194 SER B C 1
ATOM 3129 O O A SER B 2 194 ? -19.693 -44.020 -54.179 0.60 16.46 194 SER B O 1
ATOM 3130 O O B SER B 2 194 ? -19.665 -43.970 -54.130 0.40 17.49 194 SER B O 1
ATOM 3135 N N . LEU B 2 195 ? -17.683 -44.670 -54.943 1.00 15.24 195 LEU B N 1
ATOM 3136 C CA . LEU B 2 195 ? -17.628 -43.564 -55.922 1.00 16.10 195 LEU B CA 1
ATOM 3137 C C . LEU B 2 195 ? -18.756 -43.646 -56.929 1.00 21.01 195 LEU B C 1
ATOM 3138 O O . LEU B 2 195 ? -19.303 -42.602 -57.275 1.00 22.12 195 LEU B O 1
ATOM 3143 N N . GLY B 2 196 ? -19.162 -44.860 -57.327 1.00 19.11 196 GLY B N 1
ATOM 3144 C CA . GLY B 2 196 ? -20.291 -45.000 -58.253 1.00 21.51 196 GLY B CA 1
ATOM 3145 C C . GLY B 2 196 ? -21.689 -44.823 -57.670 1.00 25.74 196 GLY B C 1
ATOM 3146 O O . GLY B 2 196 ? -22.650 -44.664 -58.435 1.00 27.62 196 GLY B O 1
ATOM 3147 N N . THR B 2 197 ? -21.849 -44.886 -56.323 1.00 19.79 197 THR B N 1
ATOM 3148 C CA . THR B 2 197 ? -23.167 -44.890 -55.664 1.00 17.85 197 THR B CA 1
ATOM 3149 C C . THR B 2 197 ? -23.443 -43.831 -54.594 1.00 21.38 197 THR B C 1
ATOM 3150 O O . THR B 2 197 ? -24.601 -43.672 -54.240 1.00 21.65 197 THR B O 1
ATOM 3154 N N . GLN B 2 198 ? -22.436 -43.157 -54.034 1.00 18.03 198 GLN B N 1
ATOM 3155 C CA . GLN B 2 198 ? -22.664 -42.208 -52.954 1.00 17.19 198 GLN B CA 1
ATOM 3156 C C . GLN B 2 198 ? -22.340 -40.805 -53.444 1.00 20.92 198 GLN B C 1
ATOM 3157 O O . GLN B 2 198 ? -21.274 -40.603 -54.029 1.00 21.22 198 GLN B O 1
ATOM 3163 N N . THR B 2 199 ? -23.214 -39.835 -53.162 1.00 19.37 199 THR B N 1
ATOM 3164 C CA . THR B 2 199 ? -22.937 -38.442 -53.511 1.00 18.23 199 THR B CA 1
ATOM 3165 C C . THR B 2 199 ? -22.129 -37.818 -52.358 1.00 18.46 199 THR B C 1
ATOM 3166 O O . THR B 2 199 ? -22.443 -38.065 -51.187 1.00 18.83 199 THR B O 1
ATOM 3170 N N . TYR B 2 200 ? -21.104 -37.015 -52.681 1.00 15.10 200 TYR B N 1
ATOM 3171 C CA . TYR B 2 200 ? -20.277 -36.361 -51.692 1.00 14.53 200 TYR B CA 1
ATOM 3172 C C . TYR B 2 200 ? -20.357 -34.888 -51.944 1.00 17.54 200 TYR B C 1
ATOM 3173 O O . TYR B 2 200 ? -20.003 -34.453 -53.032 1.00 17.13 200 TYR B O 1
ATOM 3182 N N . ILE B 2 201 ? -20.771 -34.114 -50.918 1.00 16.06 201 ILE B N 1
ATOM 3183 C CA . ILE B 2 201 ? -20.909 -32.663 -51.033 1.00 15.77 201 ILE B CA 1
ATOM 3184 C C . ILE B 2 201 ? -20.171 -32.021 -49.899 1.00 16.49 201 ILE B C 1
ATOM 3185 O O . ILE B 2 201 ? -20.445 -32.356 -48.741 1.00 16.97 201 ILE B O 1
ATOM 3190 N N . CYS B 2 202 ? -19.345 -31.011 -50.182 1.00 14.57 202 CYS B N 1
ATOM 3191 C CA . CYS B 2 202 ? -18.742 -30.280 -49.065 1.00 14.66 202 CYS B CA 1
ATOM 3192 C C . CYS B 2 202 ? -19.545 -29.012 -48.836 1.00 16.75 202 CYS B C 1
ATOM 3193 O O . CYS B 2 202 ? -19.835 -28.285 -49.790 1.00 17.52 202 CYS B O 1
ATOM 3196 N N . ASN B 2 203 ? -19.940 -28.755 -47.589 1.00 14.71 203 ASN B N 1
ATOM 3197 C CA . ASN B 2 203 ? -20.760 -27.587 -47.249 1.00 14.16 203 ASN B CA 1
ATOM 3198 C C . ASN B 2 203 ? -19.808 -26.592 -46.620 1.00 15.71 203 ASN B C 1
ATOM 3199 O O . ASN B 2 203 ? -19.329 -26.820 -45.514 1.00 16.27 203 ASN B O 1
ATOM 3204 N N . VAL B 2 204 ? -19.510 -25.513 -47.342 1.00 13.79 204 VAL B N 1
ATOM 3205 C CA . VAL B 2 204 ? -18.569 -24.485 -46.899 1.00 13.48 204 VAL B CA 1
ATOM 3206 C C . VAL B 2 204 ? -19.301 -23.225 -46.518 1.00 16.68 204 VAL B C 1
ATOM 3207 O O . VAL B 2 204 ? -20.158 -22.767 -47.268 1.00 17.18 204 VAL B O 1
ATOM 3211 N N A ASN B 2 205 ? -18.984 -22.655 -45.344 0.50 14.65 205 ASN B N 1
ATOM 3212 N N B ASN B 2 205 ? -18.959 -22.656 -45.373 0.50 15.07 205 ASN B N 1
ATOM 3213 C CA A ASN B 2 205 ? -19.585 -21.407 -44.882 0.50 14.64 205 ASN B CA 1
ATOM 3214 C CA B ASN B 2 205 ? -19.545 -21.405 -44.950 0.50 15.16 205 ASN B CA 1
ATOM 3215 C C A ASN B 2 205 ? -18.497 -20.416 -44.507 0.50 17.06 205 ASN B C 1
ATOM 3216 C C B ASN B 2 205 ? -18.423 -20.441 -44.615 0.50 17.04 205 ASN B C 1
ATOM 3217 O O A ASN B 2 205 ? -17.657 -20.740 -43.667 0.50 16.15 205 ASN B O 1
ATOM 3218 O O B ASN B 2 205 ? -17.440 -20.834 -43.990 0.50 16.74 205 ASN B O 1
ATOM 3227 N N . HIS B 2 206 ? -18.564 -19.190 -45.045 1.00 14.71 206 HIS B N 1
ATOM 3228 C CA . HIS B 2 206 ? -17.652 -18.103 -44.680 1.00 13.49 206 HIS B CA 1
ATOM 3229 C C . HIS B 2 206 ? -18.563 -16.942 -44.306 1.00 17.27 206 HIS B C 1
ATOM 3230 O O . HIS B 2 206 ? -19.015 -16.185 -45.175 1.00 15.33 206 HIS B O 1
ATOM 3237 N N . LYS B 2 207 ? -18.906 -16.837 -43.007 1.00 15.79 207 LYS B N 1
ATOM 3238 C CA . LYS B 2 207 ? -19.899 -15.855 -42.564 1.00 16.10 207 LYS B CA 1
ATOM 3239 C C . LYS B 2 207 ? -19.504 -14.401 -42.861 1.00 16.44 207 LYS B C 1
ATOM 3240 O O . LYS B 2 207 ? -20.364 -13.618 -43.264 1.00 17.88 207 LYS B O 1
ATOM 3246 N N . PRO B 2 208 ? -18.209 -14.022 -42.768 1.00 15.11 208 PRO B N 1
ATOM 3247 C CA . PRO B 2 208 ? -17.867 -12.611 -43.034 1.00 15.41 208 PRO B CA 1
ATOM 3248 C C . PRO B 2 208 ? -18.239 -12.101 -44.420 1.00 17.61 208 PRO B C 1
ATOM 3249 O O . PRO B 2 208 ? -18.542 -10.925 -44.590 1.00 19.10 208 PRO B O 1
ATOM 3253 N N . SER B 2 209 ? -18.292 -12.997 -45.414 1.00 15.43 209 SER B N 1
ATOM 3254 C CA . SER B 2 209 ? -18.664 -12.601 -46.768 1.00 14.96 209 SER B CA 1
ATOM 3255 C C . SER B 2 209 ? -20.047 -13.133 -47.161 1.00 17.96 209 SER B C 1
ATOM 3256 O O . SER B 2 209 ? -20.443 -13.046 -48.327 1.00 17.43 209 SER B O 1
ATOM 3259 N N . ASN B 2 210 ? -20.800 -13.692 -46.197 1.00 15.89 210 ASN B N 1
ATOM 3260 C CA . ASN B 2 210 ? -22.111 -14.275 -46.456 1.00 16.36 210 ASN B CA 1
ATOM 3261 C C . ASN B 2 210 ? -22.010 -15.358 -47.530 1.00 17.36 210 ASN B C 1
ATOM 3262 O O . ASN B 2 210 ? -22.910 -15.447 -48.370 1.00 18.67 210 ASN B O 1
ATOM 3267 N N . THR B 2 211 ? -20.925 -16.168 -47.532 1.00 15.97 211 THR B N 1
ATOM 3268 C CA . THR B 2 211 ? -20.744 -17.223 -48.517 1.00 15.54 211 THR B CA 1
ATOM 3269 C C . THR B 2 211 ? -21.236 -18.522 -47.941 1.00 18.82 211 THR B C 1
ATOM 3270 O O . THR B 2 211 ? -20.821 -18.889 -46.842 1.00 17.87 211 THR B O 1
ATOM 3274 N N . LYS B 2 212 ? -22.056 -19.234 -48.709 1.00 18.01 212 LYS B N 1
ATOM 3275 C CA . LYS B 2 212 ? -22.530 -20.580 -48.399 1.00 19.28 212 LYS B CA 1
ATOM 3276 C C . LYS B 2 212 ? -22.392 -21.358 -49.708 1.00 23.13 212 LYS B C 1
ATOM 3277 O O . LYS B 2 212 ? -23.060 -20.984 -50.672 1.00 25.12 212 LYS B O 1
ATOM 3283 N N . VAL B 2 213 ? -21.511 -22.360 -49.783 1.00 19.94 213 VAL B N 1
ATOM 3284 C CA . VAL B 2 213 ? -21.342 -23.159 -51.008 1.00 20.07 213 VAL B CA 1
ATOM 3285 C C . VAL B 2 213 ? -21.571 -24.620 -50.648 1.00 21.93 213 VAL B C 1
ATOM 3286 O O . VAL B 2 213 ? -20.976 -25.081 -49.674 1.00 20.69 213 VAL B O 1
ATOM 3290 N N . ASP B 2 214 ? -22.357 -25.370 -51.453 1.00 19.75 214 ASP B N 1
ATOM 3291 C CA . ASP B 2 214 ? -22.556 -26.817 -51.261 1.00 20.04 214 ASP B CA 1
ATOM 3292 C C . ASP B 2 214 ? -22.043 -27.461 -52.536 1.00 22.24 214 ASP B C 1
ATOM 3293 O O . ASP B 2 214 ? -22.768 -27.480 -53.534 1.00 25.10 214 ASP B O 1
ATOM 3298 N N . LYS B 2 215 ? -20.756 -27.852 -52.553 1.00 18.42 215 LYS B N 1
ATOM 3299 C CA . LYS B 2 215 ? -20.097 -28.318 -53.772 1.00 17.95 215 LYS B CA 1
ATOM 3300 C C . LYS B 2 215 ? -20.094 -29.834 -53.894 1.00 17.93 215 LYS B C 1
ATOM 3301 O O . LYS B 2 215 ? -19.503 -30.491 -53.057 1.00 18.01 215 LYS B O 1
ATOM 3307 N N . LYS B 2 216 ? -20.736 -30.383 -54.945 1.00 18.65 216 LYS B N 1
ATOM 3308 C CA . LYS B 2 216 ? -20.721 -31.810 -55.180 1.00 18.58 216 LYS B CA 1
ATOM 3309 C C . LYS B 2 216 ? -19.359 -32.155 -55.794 1.00 20.42 216 LYS B C 1
ATOM 3310 O O . LYS B 2 216 ? -18.946 -31.509 -56.753 1.00 21.29 216 LYS B O 1
ATOM 3316 N N . VAL B 2 217 ? -18.649 -33.168 -55.223 1.00 15.10 217 VAL B N 1
ATOM 3317 C CA . VAL B 2 217 ? -17.330 -33.582 -55.681 1.00 15.05 217 VAL B CA 1
ATOM 3318 C C . VAL B 2 217 ? -17.475 -34.949 -56.338 1.00 20.65 217 VAL B C 1
ATOM 3319 O O . VAL B 2 217 ? -17.923 -35.891 -55.698 1.00 19.98 217 VAL B O 1
ATOM 3323 N N . GLU B 2 218 ? -17.138 -35.025 -57.603 1.00 20.14 218 GLU B N 1
ATOM 3324 C CA . GLU B 2 218 ? -17.307 -36.255 -58.384 1.00 21.59 218 GLU B CA 1
ATOM 3325 C C . GLU B 2 218 ? -16.015 -36.715 -58.972 1.00 21.09 218 GLU B C 1
ATOM 3326 O O . GLU B 2 218 ? -15.149 -35.891 -59.230 1.00 18.94 218 GLU B O 1
ATOM 3332 N N . PRO B 2 219 ? -15.875 -38.006 -59.367 1.00 20.89 219 PRO B N 1
ATOM 3333 C CA . PRO B 2 219 ? -14.691 -38.366 -60.161 1.00 22.51 219 PRO B CA 1
ATOM 3334 C C . PRO B 2 219 ? -14.718 -37.648 -61.508 1.00 31.89 219 PRO B C 1
ATOM 3335 O O . PRO B 2 219 ? -15.806 -37.505 -62.050 1.00 30.54 219 PRO B O 1
ATOM 3339 N N . LYS B 2 220 ? -13.560 -37.185 -62.042 1.00 34.08 220 LYS B N 1
ATOM 3340 C CA . LYS B 2 220 ? -13.532 -36.488 -63.344 1.00 36.43 220 LYS B CA 1
ATOM 3341 C C . LYS B 2 220 ? -13.790 -37.513 -64.462 1.00 44.00 220 LYS B C 1
ATOM 3342 O O . LYS B 2 220 ? -13.118 -38.548 -64.500 1.00 44.63 220 LYS B O 1
ATOM 3348 N N . SER B 2 221 ? -14.790 -37.251 -65.330 1.00 42.44 221 SER B N 1
ATOM 3349 C CA . SER B 2 221 ? -15.137 -38.135 -66.447 1.00 72.15 221 SER B CA 1
ATOM 3350 N N . GLY C 3 4 ? 21.061 -9.605 7.744 1.00 50.45 25 GLY C N 1
ATOM 3351 C CA . GLY C 3 4 ? 20.220 -8.561 8.310 1.00 49.11 25 GLY C CA 1
ATOM 3352 C C . GLY C 3 4 ? 19.178 -9.058 9.300 1.00 49.46 25 GLY C C 1
ATOM 3353 O O . GLY C 3 4 ? 19.212 -10.216 9.723 1.00 49.61 25 GLY C O 1
ATOM 3354 N N . THR C 3 5 ? 18.245 -8.174 9.688 1.00 42.09 26 THR C N 1
ATOM 3355 C CA . THR C 3 5 ? 17.196 -8.517 10.655 1.00 39.92 26 THR C CA 1
ATOM 3356 C C . THR C 3 5 ? 15.912 -7.737 10.399 1.00 40.23 26 THR C C 1
ATOM 3357 O O . THR C 3 5 ? 15.958 -6.606 9.920 1.00 38.94 26 THR C O 1
ATOM 3361 N N . ILE C 3 6 ? 14.789 -8.296 10.835 1.00 34.77 27 ILE C N 1
ATOM 3362 C CA . ILE C 3 6 ? 13.497 -7.661 10.685 1.00 34.71 27 ILE C CA 1
ATOM 3363 C C . ILE C 3 6 ? 12.986 -7.212 12.070 1.00 34.33 27 ILE C C 1
ATOM 3364 O O . ILE C 3 6 ? 12.912 -8.019 12.992 1.00 34.69 27 ILE C O 1
ATOM 3369 N N . GLU C 3 7 ? 12.719 -5.914 12.230 1.00 27.67 28 GLU C N 1
ATOM 3370 C CA . GLU C 3 7 ? 12.239 -5.329 13.479 1.00 29.54 28 GLU C CA 1
ATOM 3371 C C . GLU C 3 7 ? 10.766 -4.949 13.314 1.00 33.33 28 GLU C C 1
ATOM 3372 O O . GLU C 3 7 ? 10.377 -4.441 12.262 1.00 30.93 28 GLU C O 1
ATOM 3378 N N . THR C 3 8 ? 9.935 -5.253 14.313 1.00 31.79 29 THR C N 1
ATOM 3379 C CA . THR C 3 8 ? 8.510 -4.924 14.264 1.00 32.08 29 THR C CA 1
ATOM 3380 C C . THR C 3 8 ? 8.130 -4.213 15.563 1.00 43.09 29 THR C C 1
ATOM 3381 O O . THR C 3 8 ? 8.915 -4.189 16.509 1.00 44.43 29 THR C O 1
ATOM 3385 N N . THR C 3 9 ? 6.900 -3.683 15.618 1.00 42.34 30 THR C N 1
ATOM 3386 C CA . THR C 3 9 ? 6.388 -3.005 16.812 1.00 44.26 30 THR C CA 1
ATOM 3387 C C . THR C 3 9 ? 6.154 -4.024 17.948 1.00 46.93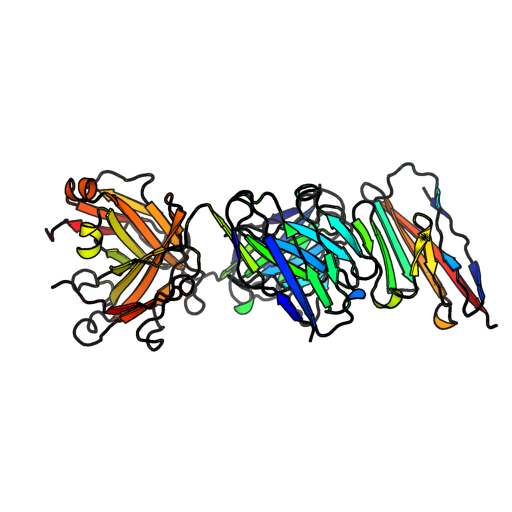 30 THR C C 1
ATOM 3388 O O . THR C 3 9 ? 6.044 -3.624 19.109 1.00 49.18 30 THR C O 1
ATOM 3392 N N . GLY C 3 10 ? 6.079 -5.317 17.599 1.00 39.28 31 GLY C N 1
ATOM 3393 C CA . GLY C 3 10 ? 5.937 -6.396 18.567 1.00 36.15 31 GLY C CA 1
ATOM 3394 C C . GLY C 3 10 ? 4.484 -6.616 18.926 1.00 33.78 31 GLY C C 1
ATOM 3395 O O . GLY C 3 10 ? 3.654 -6.881 18.053 1.00 33.68 31 GLY C O 1
ATOM 3396 N N . ASN C 3 11 ? 4.162 -6.474 20.202 1.00 25.91 32 ASN C N 1
ATOM 3397 C CA . ASN C 3 11 ? 2.802 -6.643 20.698 1.00 24.68 32 ASN C CA 1
ATOM 3398 C C . ASN C 3 11 ? 2.149 -5.272 20.603 1.00 28.92 32 ASN C C 1
ATOM 3399 O O . ASN C 3 11 ? 2.670 -4.319 21.201 1.00 29.27 32 ASN C O 1
ATOM 3404 N N . ILE C 3 12 ? 1.004 -5.180 19.908 1.00 24.82 33 ILE C N 1
ATOM 3405 C CA . ILE C 3 12 ? 0.298 -3.906 19.719 1.00 25.51 33 ILE C CA 1
ATOM 3406 C C . ILE C 3 12 ? -1.169 -4.076 20.062 1.00 29.81 33 ILE C C 1
ATOM 3407 O O . ILE C 3 12 ? -1.692 -5.199 20.081 1.00 27.28 33 ILE C O 1
ATOM 3412 N N . SER C 3 13 ? -1.814 -2.964 20.410 1.00 29.06 34 SER C N 1
ATOM 3413 C CA . SER C 3 13 ? -3.212 -2.930 20.807 1.00 29.54 34 SER C CA 1
ATOM 3414 C C . SER C 3 13 ? -3.925 -1.895 19.953 1.00 31.20 34 SER C C 1
ATOM 3415 O O . SER C 3 13 ? -3.314 -0.917 19.527 1.00 29.26 34 SER C O 1
ATOM 3418 N N . ALA C 3 14 ? -5.210 -2.113 19.696 1.00 28.56 35 ALA C N 1
ATOM 3419 C CA . ALA C 3 14 ? -6.025 -1.165 18.925 1.00 28.81 35 ALA C CA 1
ATOM 3420 C C . ALA C 3 14 ? -7.470 -1.286 19.370 1.00 32.94 35 ALA C C 1
ATOM 3421 O O . ALA C 3 14 ? -7.856 -2.321 19.890 1.00 32.19 35 ALA C O 1
ATOM 3423 N N . GLU C 3 15 ? -8.278 -0.253 19.146 1.00 31.20 36 GLU C N 1
ATOM 3424 C CA . GLU C 3 15 ? -9.682 -0.285 19.554 1.00 33.43 36 GLU C CA 1
ATOM 3425 C C . GLU C 3 15 ? -10.562 -0.873 18.455 1.00 32.54 36 GLU C C 1
ATOM 3426 O O . GLU C 3 15 ? -10.333 -0.615 17.272 1.00 31.47 36 GLU C O 1
ATOM 3432 N N . LYS C 3 16 ? -11.613 -1.605 18.857 1.00 29.65 37 LYS C N 1
ATOM 3433 C CA . LYS C 3 16 ? -12.637 -2.142 17.950 1.00 29.66 37 LYS C CA 1
ATOM 3434 C C . LYS C 3 16 ? -13.219 -0.979 17.124 1.00 33.64 37 LYS C C 1
ATOM 3435 O O . LYS C 3 16 ? -13.491 0.087 17.675 1.00 33.38 37 LYS C O 1
ATOM 3441 N N . GLY C 3 17 ? -13.338 -1.173 15.812 1.00 30.25 38 GLY C N 1
ATOM 3442 C CA . GLY C 3 17 ? -13.817 -0.143 14.892 1.00 30.96 38 GLY C CA 1
ATOM 3443 C C . GLY C 3 17 ? -12.730 0.790 14.376 1.00 35.44 38 GLY C C 1
ATOM 3444 O O . GLY C 3 17 ? -12.949 1.487 13.376 1.00 35.41 38 GLY C O 1
ATOM 3445 N N . GLY C 3 18 ? -11.556 0.795 15.028 1.00 30.29 39 GLY C N 1
ATOM 3446 C CA . GLY C 3 18 ? -10.447 1.651 14.644 1.00 28.85 39 GLY C CA 1
ATOM 3447 C C . GLY C 3 18 ? -9.581 1.009 13.573 1.00 27.54 39 GLY C C 1
ATOM 3448 O O . GLY C 3 18 ? -9.974 0.024 12.949 1.00 26.29 39 GLY C O 1
ATOM 3449 N N . SER C 3 19 ? -8.403 1.565 13.374 1.00 25.28 40 SER C N 1
ATOM 3450 C CA . SER C 3 19 ? -7.454 1.084 12.387 1.00 24.22 40 SER C CA 1
ATOM 3451 C C . SER C 3 19 ? -6.095 0.896 13.034 1.00 26.44 40 SER C C 1
ATOM 3452 O O . SER C 3 19 ? -5.835 1.463 14.095 1.00 27.41 40 SER C O 1
ATOM 3455 N N . ILE C 3 20 ? -5.233 0.089 12.408 1.00 21.70 41 ILE C N 1
ATOM 3456 C CA . ILE C 3 20 ? -3.868 -0.145 12.882 1.00 21.85 41 ILE C CA 1
ATOM 3457 C C . ILE C 3 20 ? -2.952 -0.198 11.668 1.00 23.02 41 ILE C C 1
ATOM 3458 O O . ILE C 3 20 ? -3.340 -0.773 10.654 1.00 21.08 41 ILE C O 1
ATOM 3463 N N . ILE C 3 21 ? -1.771 0.404 11.751 1.00 21.15 42 ILE C N 1
ATOM 3464 C CA . ILE C 3 21 ? -0.785 0.321 10.690 1.00 22.21 42 ILE C CA 1
ATOM 3465 C C . ILE C 3 21 ? 0.116 -0.836 11.098 1.00 24.43 42 ILE C C 1
ATOM 3466 O O . ILE C 3 21 ? 0.732 -0.776 12.170 1.00 27.15 42 ILE C O 1
ATOM 3471 N N . LEU C 3 22 ? 0.173 -1.885 10.287 1.00 20.23 43 LEU C N 1
ATOM 3472 C CA . LEU C 3 22 ? 1.078 -3.008 10.529 1.00 19.61 43 LEU C CA 1
ATOM 3473 C C . LEU C 3 22 ? 2.377 -2.637 9.817 1.00 23.17 43 LEU C C 1
ATOM 3474 O O . LEU C 3 22 ? 2.346 -2.291 8.626 1.00 20.01 43 LEU C O 1
ATOM 3479 N N . GLN C 3 23 ? 3.502 -2.652 10.537 1.00 21.64 44 GLN C N 1
ATOM 3480 C CA . GLN C 3 23 ? 4.756 -2.255 9.900 1.00 21.46 44 GLN C CA 1
ATOM 3481 C C . GLN C 3 23 ? 5.913 -3.115 10.362 1.00 19.70 44 GLN C C 1
ATOM 3482 O O . GLN C 3 23 ? 5.951 -3.585 11.488 1.00 21.89 44 GLN C O 1
ATOM 3488 N N . CYS C 3 24 ? 6.880 -3.265 9.472 1.00 18.88 45 CYS C N 1
ATOM 3489 C CA . CYS C 3 24 ? 8.109 -4.009 9.700 1.00 18.20 45 CYS C CA 1
ATOM 3490 C C . CYS C 3 24 ? 9.217 -3.200 9.110 1.00 22.84 45 CYS C C 1
ATOM 3491 O O . CYS C 3 24 ? 8.981 -2.479 8.140 1.00 21.49 45 CYS C O 1
ATOM 3494 N N . HIS C 3 25 ? 10.426 -3.353 9.666 1.00 23.01 46 HIS C N 1
ATOM 3495 C CA . HIS C 3 25 ? 11.608 -2.651 9.183 1.00 25.17 46 HIS C CA 1
ATOM 3496 C C . HIS C 3 25 ? 12.705 -3.670 9.010 1.00 26.83 46 HIS C C 1
ATOM 3497 O O . HIS C 3 25 ? 13.037 -4.363 9.960 1.00 26.76 46 HIS C O 1
ATOM 3504 N N . LEU C 3 26 ? 13.294 -3.730 7.825 1.00 23.77 47 LEU C N 1
ATOM 3505 C CA . LEU C 3 26 ? 14.391 -4.624 7.546 1.00 25.07 47 LEU C CA 1
ATOM 3506 C C . LEU C 3 26 ? 15.663 -3.806 7.778 1.00 34.21 47 LEU C C 1
ATOM 3507 O O . LEU C 3 26 ? 15.859 -2.795 7.107 1.00 35.31 47 LEU C O 1
ATOM 3512 N N . SER C 3 27 ? 16.496 -4.217 8.727 1.00 33.21 48 SER C N 1
ATOM 3513 C CA . SER C 3 27 ? 17.745 -3.525 9.049 1.00 35.83 48 SER C CA 1
ATOM 3514 C C . SER C 3 27 ? 18.931 -4.409 8.727 1.00 42.47 48 SER C C 1
ATOM 3515 O O . SER C 3 27 ? 18.786 -5.619 8.541 1.00 41.64 48 SER C O 1
ATOM 3518 N N . SER C 3 28 ? 20.118 -3.790 8.711 1.00 42.27 49 SER C N 1
ATOM 3519 C CA . SER C 3 28 ? 21.418 -4.436 8.560 1.00 43.40 49 SER C CA 1
ATOM 3520 C C . SER C 3 28 ? 21.603 -5.261 7.264 1.00 46.52 49 SER C C 1
ATOM 3521 O O . SER C 3 28 ? 22.386 -6.214 7.239 1.00 48.13 49 SER C O 1
ATOM 3524 N N . THR C 3 29 ? 20.932 -4.861 6.178 1.00 39.93 50 THR C N 1
ATOM 3525 C CA . THR C 3 29 ? 21.153 -5.461 4.861 1.00 37.51 50 THR C CA 1
ATOM 3526 C C . THR C 3 29 ? 20.866 -4.432 3.800 1.00 38.49 50 THR C C 1
ATOM 3527 O O . THR C 3 29 ? 19.859 -3.720 3.872 1.00 39.17 50 THR C O 1
ATOM 3531 N N . THR C 3 30 ? 21.742 -4.365 2.797 1.00 32.50 51 THR C N 1
ATOM 3532 C CA . THR C 3 30 ? 21.566 -3.462 1.672 1.00 30.72 51 THR C CA 1
ATOM 3533 C C . THR C 3 30 ? 20.904 -4.233 0.532 1.00 31.01 51 THR C C 1
ATOM 3534 O O . THR C 3 30 ? 20.723 -3.657 -0.534 1.00 29.61 51 THR C O 1
ATOM 3538 N N . ALA C 3 31 ? 20.561 -5.535 0.722 1.00 27.93 52 ALA C N 1
ATOM 3539 C CA . ALA C 3 31 ? 19.922 -6.305 -0.364 1.00 26.25 52 ALA C CA 1
ATOM 3540 C C . ALA C 3 31 ? 18.577 -5.675 -0.744 1.00 25.41 52 ALA C C 1
ATOM 3541 O O . ALA C 3 31 ? 17.837 -5.194 0.123 1.00 26.29 52 ALA C O 1
ATOM 3543 N N . GLN C 3 32 ? 18.290 -5.662 -2.033 1.00 22.40 53 GLN C N 1
ATOM 3544 C CA . GLN C 3 32 ? 17.062 -5.097 -2.581 1.00 20.48 53 GLN C CA 1
ATOM 3545 C C . GLN C 3 32 ? 15.867 -5.921 -2.114 1.00 19.57 53 GLN C C 1
ATOM 3546 O O . GLN C 3 32 ? 15.875 -7.131 -2.268 1.00 17.75 53 GLN C O 1
ATOM 3552 N N . VAL C 3 33 ? 14.822 -5.263 -1.588 1.00 15.32 54 VAL C N 1
ATOM 3553 C CA . VAL C 3 33 ? 13.593 -5.971 -1.219 1.00 14.35 54 VAL C CA 1
ATOM 3554 C C . VAL C 3 33 ? 12.779 -6.147 -2.513 1.00 16.16 54 VAL C C 1
ATOM 3555 O O . VAL C 3 33 ? 12.440 -5.148 -3.173 1.00 17.38 54 VAL C O 1
ATOM 3559 N N . THR C 3 34 ? 12.482 -7.406 -2.882 1.00 13.05 55 THR C N 1
ATOM 3560 C CA . THR C 3 34 ? 11.741 -7.680 -4.101 1.00 12.99 55 THR C CA 1
ATOM 3561 C C . THR C 3 34 ? 10.249 -7.880 -3.847 1.00 14.73 55 THR C C 1
ATOM 3562 O O . THR C 3 34 ? 9.451 -7.668 -4.762 1.00 13.42 55 THR C O 1
ATOM 3566 N N . GLN C 3 35 ? 9.844 -8.242 -2.645 1.00 12.71 56 GLN C N 1
ATOM 3567 C CA . GLN C 3 35 ? 8.428 -8.432 -2.353 1.00 12.13 56 GLN C CA 1
ATOM 3568 C C . GLN C 3 35 ? 8.242 -8.511 -0.857 1.00 13.10 56 GLN C C 1
ATOM 3569 O O . GLN C 3 35 ? 9.126 -9.062 -0.163 1.00 12.57 56 GLN C O 1
ATOM 3575 N N . VAL C 3 36 ? 7.100 -8.001 -0.369 1.00 11.92 57 VAL C N 1
ATOM 3576 C CA . VAL C 3 36 ? 6.672 -8.171 1.009 1.00 11.66 57 VAL C CA 1
ATOM 3577 C C . VAL C 3 36 ? 5.317 -8.805 1.035 1.00 12.39 57 VAL C C 1
ATOM 3578 O O . VAL C 3 36 ? 4.413 -8.288 0.371 1.00 12.71 57 VAL C O 1
ATOM 3582 N N . ASN C 3 37 ? 5.136 -9.917 1.736 1.00 12.47 58 ASN C N 1
ATOM 3583 C CA . ASN C 3 37 ? 3.802 -10.525 1.905 1.00 13.15 58 ASN C CA 1
ATOM 3584 C C . ASN C 3 37 ? 3.303 -10.200 3.307 1.00 13.78 58 ASN C C 1
ATOM 3585 O O . ASN C 3 37 ? 4.090 -10.221 4.266 1.00 13.91 58 ASN C O 1
ATOM 3590 N N . TRP C 3 38 ? 1.997 -9.975 3.451 1.00 12.42 59 TRP C N 1
ATOM 3591 C CA . TRP C 3 38 ? 1.377 -9.771 4.750 1.00 13.42 59 TRP C CA 1
ATOM 3592 C C . TRP C 3 38 ? 0.393 -10.921 4.955 1.00 13.69 59 TRP C C 1
ATOM 3593 O O . TRP C 3 38 ? -0.444 -11.186 4.088 1.00 12.75 59 TRP C O 1
ATOM 3604 N N . GLU C 3 39 ? 0.490 -11.594 6.111 1.00 15.44 60 GLU C N 1
ATOM 3605 C CA . GLU C 3 39 ? -0.447 -12.633 6.471 1.00 17.12 60 GLU C CA 1
ATOM 3606 C C . GLU C 3 39 ? -1.114 -12.299 7.824 1.00 21.92 60 GLU C C 1
ATOM 3607 O O . GLU C 3 39 ? -0.469 -11.750 8.735 1.00 21.48 60 GLU C O 1
ATOM 3613 N N . GLN C 3 40 ? -2.386 -12.671 7.983 1.00 18.64 61 GLN C N 1
ATOM 3614 C CA . GLN C 3 40 ? -3.094 -12.577 9.286 1.00 19.40 61 GLN C CA 1
ATOM 3615 C C . GLN C 3 40 ? -3.187 -14.026 9.667 1.00 23.37 61 GLN C C 1
ATOM 3616 O O . GLN C 3 40 ? -3.833 -14.769 8.943 1.00 22.81 61 GLN C O 1
ATOM 3622 N N . GLN C 3 41 ? -2.474 -14.468 10.730 1.00 23.07 62 GLN C N 1
ATOM 3623 C CA . GLN C 3 41 ? -2.422 -15.898 11.082 1.00 24.25 62 GLN C CA 1
ATOM 3624 C C . GLN C 3 41 ? -1.908 -16.680 9.835 1.00 29.40 62 GLN C C 1
ATOM 3625 O O . GLN C 3 41 ? -0.887 -16.268 9.287 1.00 30.30 62 GLN C O 1
ATOM 3631 N N . ASP C 3 42 ? -2.634 -17.688 9.315 1.00 27.76 63 ASP C N 1
ATOM 3632 C CA . ASP C 3 42 ? -2.207 -18.455 8.128 1.00 28.65 63 ASP C CA 1
ATOM 3633 C C . ASP C 3 42 ? -2.875 -17.985 6.803 1.00 33.39 63 ASP C C 1
ATOM 3634 O O . ASP C 3 42 ? -2.768 -18.689 5.794 1.00 35.33 63 ASP C O 1
ATOM 3639 N N . GLN C 3 43 ? -3.587 -16.846 6.808 1.00 25.33 64 GLN C N 1
ATOM 3640 C CA . GLN C 3 43 ? -4.312 -16.386 5.620 1.00 22.64 64 GLN C CA 1
ATOM 3641 C C . GLN C 3 43 ? -3.536 -15.285 4.944 1.00 20.26 64 GLN C C 1
ATOM 3642 O O . GLN C 3 43 ? -3.046 -14.397 5.633 1.00 20.45 64 GLN C O 1
ATOM 3648 N N . LEU C 3 44 ? -3.543 -15.237 3.593 1.00 18.01 65 LEU C N 1
ATOM 3649 C CA . LEU C 3 44 ? -2.894 -14.132 2.884 1.00 16.32 65 LEU C CA 1
ATOM 3650 C C . LEU C 3 44 ? -3.732 -12.841 2.942 1.00 17.30 65 LEU C C 1
ATOM 3651 O O . LEU C 3 44 ? -4.920 -12.869 2.555 1.00 19.51 65 LEU C O 1
ATOM 3656 N N . LEU C 3 45 ? -3.128 -11.717 3.396 1.00 15.58 66 LEU C N 1
ATOM 3657 C CA . LEU C 3 45 ? -3.828 -10.406 3.358 1.00 16.13 66 LEU C CA 1
ATOM 3658 C C . LEU C 3 45 ? -3.458 -9.699 2.072 1.00 14.00 66 LEU C C 1
ATOM 3659 O O . LEU C 3 45 ? -4.331 -9.217 1.348 1.00 13.85 66 LEU C O 1
ATOM 3664 N N . ALA C 3 46 ? -2.167 -9.579 1.811 1.00 12.67 67 ALA C N 1
ATOM 3665 C CA . ALA C 3 46 ? -1.734 -8.770 0.696 1.00 12.02 67 ALA C CA 1
ATOM 3666 C C . ALA C 3 46 ? -0.309 -9.075 0.325 1.00 12.96 67 ALA C C 1
ATOM 3667 O O . ALA C 3 46 ? 0.443 -9.647 1.122 1.00 13.02 67 ALA C O 1
ATOM 3669 N N . ILE C 3 47 ? 0.084 -8.696 -0.892 1.00 12.08 68 ILE C N 1
ATOM 3670 C CA . ILE C 3 47 ? 1.440 -8.836 -1.398 1.00 11.44 68 ILE C CA 1
ATOM 3671 C C . ILE C 3 47 ? 1.835 -7.518 -2.017 1.00 11.44 68 ILE C C 1
ATOM 3672 O O . ILE C 3 47 ? 1.070 -6.992 -2.822 1.00 12.25 68 ILE C O 1
ATOM 3677 N N . CYS C 3 48 ? 3.007 -6.981 -1.659 1.00 11.90 69 CYS C N 1
ATOM 3678 C CA . CYS C 3 48 ? 3.543 -5.809 -2.325 1.00 12.39 69 CYS C CA 1
ATOM 3679 C C . CYS C 3 48 ? 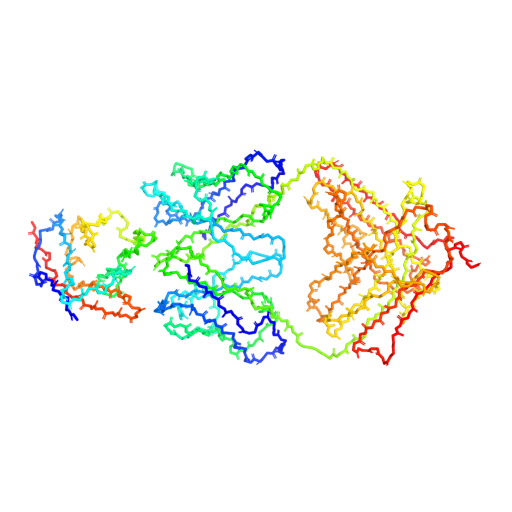4.770 -6.271 -3.093 1.00 12.55 69 CYS C C 1
ATOM 3680 O O . CYS C 3 48 ? 5.796 -6.555 -2.451 1.00 12.80 69 CYS C O 1
ATOM 3683 N N . ASN C 3 49 ? 4.682 -6.403 -4.416 1.00 12.80 70 ASN C N 1
ATOM 3684 C CA . ASN C 3 49 ? 5.817 -6.811 -5.235 1.00 12.57 70 ASN C CA 1
ATOM 3685 C C . ASN C 3 49 ? 6.416 -5.529 -5.822 1.00 14.93 70 ASN C C 1
ATOM 3686 O O . ASN C 3 49 ? 5.694 -4.646 -6.291 1.00 14.53 70 ASN C O 1
ATOM 3691 N N . ALA C 3 50 ? 7.735 -5.425 -5.844 1.00 13.51 71 ALA C N 1
ATOM 3692 C CA . ALA C 3 50 ? 8.373 -4.191 -6.291 1.00 15.77 71 ALA C CA 1
ATOM 3693 C C . ALA C 3 50 ? 7.988 -3.795 -7.700 1.00 19.34 71 ALA C C 1
ATOM 3694 O O . ALA C 3 50 ? 7.895 -2.606 -7.982 1.00 21.14 71 ALA C O 1
ATOM 3696 N N . ASP C 3 51 ? 7.729 -4.760 -8.564 1.00 15.29 72 ASP C N 1
ATOM 3697 C CA . ASP C 3 51 ? 7.359 -4.415 -9.946 1.00 15.62 72 ASP C CA 1
ATOM 3698 C C . ASP C 3 51 ? 5.835 -4.372 -10.123 1.00 18.49 72 ASP C C 1
ATOM 3699 O O . ASP C 3 51 ? 5.317 -3.531 -10.873 1.00 20.55 72 ASP C O 1
ATOM 3704 N N . LEU C 3 52 ? 5.129 -5.369 -9.571 1.00 14.87 73 LEU C N 1
ATOM 3705 C CA . LEU C 3 52 ? 3.700 -5.584 -9.869 1.00 15.14 73 LEU C CA 1
ATOM 3706 C C . LEU C 3 52 ? 2.744 -4.824 -8.987 1.00 18.83 73 LEU C C 1
ATOM 3707 O O . LEU C 3 52 ? 1.519 -4.819 -9.287 1.00 19.10 73 LEU C O 1
ATOM 3712 N N . GLY C 3 53 ? 3.252 -4.233 -7.920 1.00 16.30 74 GLY C N 1
ATOM 3713 C CA . GLY C 3 53 ? 2.419 -3.427 -7.033 1.00 16.37 74 GLY C CA 1
ATOM 3714 C C . GLY C 3 53 ? 1.767 -4.240 -5.939 1.00 13.69 74 GLY C C 1
ATOM 3715 O O . GLY C 3 53 ? 2.287 -5.270 -5.540 1.00 13.06 74 GLY C O 1
ATOM 3716 N N . TRP C 3 54 ? 0.594 -3.780 -5.498 1.00 12.78 75 TRP C N 1
ATOM 3717 C CA . TRP C 3 54 ? -0.147 -4.378 -4.417 1.00 13.06 75 TRP C CA 1
ATOM 3718 C C . TRP C 3 54 ? -1.276 -5.293 -4.837 1.00 15.77 75 TRP C C 1
ATOM 3719 O O . TRP C 3 54 ? -2.339 -4.799 -5.289 1.00 20.90 75 TRP C O 1
ATOM 3730 N N . HIS C 3 55 ? -1.166 -6.556 -4.471 1.00 12.05 76 HIS C N 1
ATOM 3731 C CA . HIS C 3 55 ? -2.233 -7.545 -4.601 1.00 11.78 76 HIS C CA 1
ATOM 3732 C C . HIS C 3 55 ? -2.911 -7.587 -3.242 1.00 13.17 76 HIS C C 1
ATOM 3733 O O . HIS C 3 55 ? -2.212 -7.717 -2.226 1.00 12.83 76 HIS C O 1
ATOM 3740 N N . ILE C 3 56 ? -4.251 -7.475 -3.190 1.00 12.89 77 ILE C N 1
ATOM 3741 C CA . ILE C 3 56 ? -4.983 -7.586 -1.932 1.00 12.85 77 ILE C CA 1
ATOM 3742 C C . ILE C 3 56 ? -5.928 -8.770 -2.125 1.00 13.79 77 ILE C C 1
ATOM 3743 O O . ILE C 3 56 ? -6.636 -8.835 -3.144 1.00 14.40 77 ILE C O 1
ATOM 3748 N N A SER C 3 57 ? -5.991 -9.673 -1.136 0.50 13.10 78 SER C N 1
ATOM 3749 N N B SER C 3 57 ? -5.963 -9.716 -1.164 0.50 13.27 78 SER C N 1
ATOM 3750 C CA A SER C 3 57 ? -6.876 -10.829 -1.225 0.50 14.06 78 SER C CA 1
ATOM 3751 C CA B SER C 3 57 ? -6.868 -10.857 -1.305 0.50 14.40 78 SER C CA 1
ATOM 3752 C C A SER C 3 57 ? -8.331 -10.393 -1.181 0.50 17.17 78 SER C C 1
ATOM 3753 C C B SER C 3 57 ? -8.316 -10.383 -1.224 0.50 17.25 78 SER C C 1
ATOM 3754 O O A SER C 3 57 ? -8.655 -9.388 -0.541 0.50 16.46 78 SER C O 1
ATOM 3755 O O B SER C 3 57 ? -8.614 -9.375 -0.575 0.50 16.81 78 SER C O 1
ATOM 3760 N N . PRO C 3 58 ? -9.230 -11.094 -1.881 1.00 15.30 79 PRO C N 1
ATOM 3761 C CA . PRO C 3 58 ? -10.619 -10.619 -1.946 1.00 16.49 79 PRO C CA 1
ATOM 3762 C C . PRO C 3 58 ? -11.318 -10.477 -0.615 1.00 22.32 79 PRO C C 1
ATOM 3763 O O . PRO C 3 58 ? -12.105 -9.547 -0.465 1.00 23.04 79 PRO C O 1
ATOM 3767 N N . SER C 3 59 ? -10.975 -11.299 0.363 1.00 21.92 80 SER C N 1
ATOM 3768 C CA . SER C 3 59 ? -11.670 -11.174 1.645 1.00 24.22 80 SER C CA 1
ATOM 3769 C C . SER C 3 59 ? -11.221 -9.965 2.466 1.00 27.61 80 SER C C 1
ATOM 3770 O O . SER C 3 59 ? -11.954 -9.579 3.373 1.00 29.12 80 SER C O 1
ATOM 3773 N N . PHE C 3 60 ? -10.092 -9.325 2.122 1.00 21.70 81 PHE C N 1
ATOM 3774 C CA . PHE C 3 60 ? -9.596 -8.120 2.804 1.00 20.73 81 PHE C CA 1
ATOM 3775 C C . PHE C 3 60 ? -9.702 -6.855 1.938 1.00 22.28 81 PHE C C 1
ATOM 3776 O O . PHE C 3 60 ? -9.310 -5.777 2.381 1.00 20.98 81 PHE C O 1
ATOM 3784 N N . LYS C 3 61 ? -10.250 -6.972 0.723 1.00 20.68 82 LYS C N 1
ATOM 3785 C CA . LYS C 3 61 ? -10.312 -5.882 -0.241 1.00 21.53 82 LYS C CA 1
ATOM 3786 C C . LYS C 3 61 ? -10.862 -4.591 0.333 1.00 25.63 82 LYS C C 1
ATOM 3787 O O . LYS C 3 61 ? -10.278 -3.533 0.133 1.00 25.42 82 LYS C O 1
ATOM 3793 N N . ASP C 3 62 ? -11.992 -4.674 1.035 1.00 26.09 83 ASP C N 1
ATOM 3794 C CA . ASP C 3 62 ? -12.663 -3.482 1.540 1.00 28.81 83 ASP C CA 1
ATOM 3795 C C . ASP C 3 62 ? -12.136 -2.958 2.860 1.00 35.64 83 ASP C C 1
ATOM 3796 O O . ASP C 3 62 ? -12.588 -1.902 3.311 1.00 38.91 83 ASP C O 1
ATOM 3801 N N . ARG C 3 63 ? -11.219 -3.690 3.488 1.00 31.18 84 ARG C N 1
ATOM 3802 C CA . ARG C 3 63 ? -10.720 -3.421 4.819 1.00 31.80 84 ARG C CA 1
ATOM 3803 C C . ARG C 3 63 ? -9.249 -3.091 4.926 1.00 31.06 84 ARG C C 1
ATOM 3804 O O . ARG C 3 63 ? -8.777 -2.813 6.019 1.00 29.06 84 ARG C O 1
ATOM 3812 N N . VAL C 3 64 ? -8.507 -3.185 3.838 1.00 28.18 85 VAL C N 1
ATOM 3813 C CA . VAL C 3 64 ? -7.081 -2.922 3.870 1.00 28.13 85 VAL C CA 1
ATOM 3814 C C . VAL C 3 64 ? -6.784 -1.745 2.984 1.00 30.48 85 VAL C C 1
ATOM 3815 O O . VAL C 3 64 ? -7.336 -1.646 1.881 1.00 29.84 85 VAL C O 1
ATOM 3819 N N . ALA C 3 65 ? -5.912 -0.852 3.440 1.00 24.80 86 ALA C N 1
ATOM 3820 C CA . ALA C 3 65 ? -5.443 0.249 2.606 1.00 25.21 86 ALA C CA 1
ATOM 3821 C C . ALA C 3 65 ? -3.960 -0.057 2.456 1.00 28.18 86 ALA C C 1
ATOM 3822 O O . ALA C 3 65 ? -3.254 -0.194 3.470 1.00 28.01 86 ALA C O 1
ATOM 3824 N N . PRO C 3 66 ? -3.469 -0.319 1.236 1.00 22.29 87 PRO C N 1
ATOM 3825 C CA . PRO C 3 66 ? -2.037 -0.612 1.095 1.00 22.03 87 PRO C CA 1
ATOM 3826 C C . PRO C 3 66 ? -1.172 0.531 1.606 1.00 25.38 87 PRO C C 1
ATOM 3827 O O . PRO C 3 66 ? -1.521 1.707 1.459 1.00 26.37 87 PRO C O 1
ATOM 3831 N N . GLY C 3 67 ? -0.051 0.180 2.213 1.00 21.33 88 GLY C N 1
ATOM 3832 C CA . GLY C 3 67 ? 0.859 1.164 2.752 1.00 23.06 88 GLY C CA 1
ATOM 3833 C C . GLY C 3 67 ? 0.421 1.662 4.117 1.00 26.70 88 GLY C C 1
ATOM 3834 O O . GLY C 3 67 ? -0.480 1.095 4.758 1.00 25.32 88 GLY C O 1
ATOM 3835 N N . PRO C 3 68 ? 1.111 2.684 4.633 1.00 27.97 89 PRO C N 1
ATOM 3836 C CA . PRO C 3 68 ? 2.209 3.447 3.999 1.00 28.33 89 PRO C CA 1
ATOM 3837 C C . PRO C 3 68 ? 3.460 2.602 3.734 1.00 30.64 89 PRO C C 1
ATOM 3838 O O . PRO C 3 68 ? 3.768 1.703 4.513 1.00 30.15 89 PRO C O 1
ATOM 3842 N N . GLY C 3 69 ? 4.119 2.858 2.610 1.00 26.38 90 GLY C N 1
ATOM 3843 C CA . GLY C 3 69 ? 5.321 2.140 2.191 1.00 25.88 90 GLY C CA 1
ATOM 3844 C C . GLY C 3 69 ? 5.065 0.649 2.071 1.00 26.22 90 GLY C C 1
ATOM 3845 O O . GLY C 3 69 ? 4.093 0.243 1.419 1.00 24.00 90 GLY C O 1
ATOM 3846 N N . LEU C 3 70 ? 5.903 -0.183 2.733 1.00 21.06 91 LEU C N 1
ATOM 3847 C CA . LEU C 3 70 ? 5.741 -1.653 2.691 1.00 19.83 91 LEU C CA 1
ATOM 3848 C C . LEU C 3 70 ? 4.820 -2.158 3.816 1.00 20.23 91 LEU C C 1
ATOM 3849 O O . LEU C 3 70 ? 4.695 -3.371 3.978 1.00 19.11 91 LEU C O 1
ATOM 3854 N N . GLY C 3 71 ? 4.216 -1.245 4.583 1.00 17.17 92 GLY C N 1
ATOM 3855 C CA . GLY C 3 71 ? 3.271 -1.579 5.634 1.00 17.17 92 GLY C CA 1
ATOM 3856 C C . GLY C 3 71 ? 1.865 -1.722 5.102 1.00 21.84 92 GLY C C 1
ATOM 3857 O O . GLY C 3 71 ? 1.615 -1.543 3.908 1.00 20.17 92 GLY C O 1
ATOM 3858 N N . LEU C 3 72 ? 0.926 -2.007 6.008 1.00 19.74 93 LEU C N 1
ATOM 3859 C CA . LEU C 3 72 ? -0.454 -2.247 5.629 1.00 20.66 93 LEU C CA 1
ATOM 3860 C C . LEU C 3 72 ? -1.352 -1.618 6.679 1.00 22.51 93 LEU C C 1
ATOM 3861 O O . LEU C 3 72 ? -1.110 -1.788 7.870 1.00 22.97 93 LEU C O 1
ATOM 3866 N N . THR C 3 73 ? -2.387 -0.905 6.256 1.00 19.16 94 THR C N 1
ATOM 3867 C CA . THR C 3 73 ? -3.329 -0.335 7.222 1.00 18.84 94 THR C CA 1
ATOM 3868 C C . THR C 3 73 ? -4.554 -1.215 7.261 1.00 19.92 94 THR C C 1
ATOM 3869 O O . THR C 3 73 ? -5.219 -1.360 6.229 1.00 19.59 94 THR C O 1
ATOM 3873 N N . LEU C 3 74 ? -4.882 -1.795 8.426 1.00 17.66 95 LEU C N 1
ATOM 3874 C CA . LEU C 3 74 ? -6.048 -2.667 8.549 1.00 19.63 95 LEU C CA 1
ATOM 3875 C C . LEU C 3 74 ? -7.125 -1.825 9.212 1.00 22.08 95 LEU C C 1
ATOM 3876 O O . LEU C 3 74 ? -6.875 -1.231 10.264 1.00 21.56 95 LEU C O 1
ATOM 3881 N N . GLN C 3 75 ? -8.285 -1.686 8.548 1.00 19.61 96 GLN C N 1
ATOM 3882 C CA . GLN C 3 75 ? -9.367 -0.816 9.004 1.00 21.46 96 GLN C CA 1
ATOM 3883 C C . GLN C 3 75 ? -10.526 -1.598 9.577 1.00 25.77 96 GLN C C 1
ATOM 3884 O O . GLN C 3 75 ? -10.601 -2.812 9.381 1.00 25.13 96 GLN C O 1
ATOM 3890 N N . SER C 3 76 ? -11.453 -0.895 10.236 1.00 24.68 97 SER C N 1
ATOM 3891 C CA . SER C 3 76 ? -12.683 -1.498 10.778 1.00 26.03 97 SER C CA 1
ATOM 3892 C C . SER C 3 76 ? -12.356 -2.739 11.601 1.00 28.39 97 SER C C 1
ATOM 3893 O O . SER C 3 76 ? -12.850 -3.831 11.319 1.00 28.63 97 SER C O 1
ATOM 3896 N N . LEU C 3 77 ? -11.456 -2.588 12.576 1.00 26.04 98 LEU C N 1
ATOM 3897 C CA . LEU C 3 77 ? -11.013 -3.735 13.363 1.00 24.86 98 LEU C CA 1
ATOM 3898 C C . LEU C 3 77 ? -12.122 -4.370 14.153 1.00 27.71 98 LEU C C 1
ATOM 3899 O O . LEU C 3 77 ? -12.992 -3.660 14.671 1.00 28.05 98 LEU C O 1
ATOM 3904 N N . THR C 3 78 ? -12.083 -5.702 14.264 1.00 25.01 99 THR C N 1
ATOM 3905 C CA . THR C 3 78 ? -13.006 -6.468 15.121 1.00 25.61 99 THR C CA 1
ATOM 3906 C C . THR C 3 78 ? -12.172 -7.384 15.998 1.00 29.09 99 THR C C 1
ATOM 3907 O O . THR C 3 78 ? -10.993 -7.584 15.714 1.00 26.14 99 THR C O 1
ATOM 3911 N N . VAL C 3 79 ? -12.793 -8.008 17.022 1.00 26.78 100 VAL C N 1
ATOM 3912 C CA . VAL C 3 79 ? -12.067 -8.932 17.912 1.00 27.34 100 VAL C CA 1
ATOM 3913 C C . VAL C 3 79 ? -11.509 -10.143 17.162 1.00 30.50 100 VAL C C 1
ATOM 3914 O O . VAL C 3 79 ? -10.528 -10.733 17.618 1.00 29.30 100 VAL C O 1
ATOM 3918 N N . ASN C 3 80 ? -12.105 -10.509 16.016 1.00 27.58 101 ASN C N 1
ATOM 3919 C CA . ASN C 3 80 ? -11.611 -11.607 15.190 1.00 28.47 101 ASN C CA 1
ATOM 3920 C C . ASN C 3 80 ? -10.278 -11.265 14.521 1.00 28.57 101 ASN C C 1
ATOM 3921 O O . ASN C 3 80 ? -9.611 -12.165 13.996 1.00 28.62 101 ASN C O 1
ATOM 3926 N N . ASP C 3 81 ? -9.877 -9.968 14.529 1.00 25.18 102 ASP C N 1
ATOM 3927 C CA . ASP C 3 81 ? -8.564 -9.567 14.000 1.00 21.70 102 ASP C CA 1
ATOM 3928 C C . ASP C 3 81 ? -7.471 -9.734 15.067 1.00 23.45 102 ASP C C 1
ATOM 3929 O O . ASP C 3 81 ? -6.294 -9.542 14.765 1.00 21.51 102 ASP C O 1
ATOM 3934 N N . THR C 3 82 ? -7.831 -10.055 16.320 1.00 21.45 103 THR C N 1
ATOM 3935 C CA . THR C 3 82 ? -6.820 -10.300 17.327 1.00 20.83 103 THR C CA 1
ATOM 3936 C C . THR C 3 82 ? -6.036 -11.521 16.902 1.00 24.55 103 THR C C 1
ATOM 3937 O O . THR C 3 82 ? -6.641 -12.499 16.461 1.00 25.75 103 THR C O 1
ATOM 3941 N N . GLY C 3 83 ? -4.724 -11.488 17.080 1.00 19.91 104 GLY C N 1
ATOM 3942 C CA . GLY C 3 83 ? -3.900 -12.624 16.733 1.00 19.52 104 GLY C CA 1
ATOM 3943 C C . GLY C 3 83 ? -2.598 -12.207 16.091 1.00 19.35 104 GLY C C 1
ATOM 3944 O O . GLY C 3 83 ? -2.263 -11.020 16.056 1.00 18.64 104 GLY C O 1
ATOM 3945 N N . GLU C 3 84 ? -1.870 -13.181 15.551 1.00 19.44 105 GLU C N 1
ATOM 3946 C CA . GLU C 3 84 ? -0.576 -12.889 14.973 1.00 18.23 105 GLU C CA 1
ATOM 3947 C C . GLU C 3 84 ? -0.690 -12.529 13.509 1.00 19.67 105 GLU C C 1
ATOM 3948 O O . GLU C 3 84 ? -1.578 -13.013 12.799 1.00 19.57 105 GLU C O 1
ATOM 3954 N N . TYR C 3 85 ? 0.238 -11.689 13.066 1.00 16.39 106 TYR C N 1
ATOM 3955 C CA . TYR C 3 85 ? 0.391 -11.268 11.684 1.00 16.15 106 TYR C CA 1
ATOM 3956 C C . TYR C 3 85 ? 1.836 -11.446 11.334 1.00 17.21 106 TYR C C 1
ATOM 3957 O O . TYR C 3 85 ? 2.699 -11.371 12.225 1.00 17.02 106 TYR C O 1
ATOM 3966 N N . PHE C 3 86 ? 2.122 -11.719 10.077 1.00 15.18 107 PHE C N 1
ATOM 3967 C CA . PHE C 3 86 ? 3.480 -11.890 9.632 1.00 14.62 107 PHE C CA 1
ATOM 3968 C C . PHE C 3 86 ? 3.759 -11.005 8.481 1.00 15.10 107 PHE C C 1
ATOM 3969 O O . PHE C 3 86 ? 2.914 -10.882 7.575 1.00 14.84 107 PHE C O 1
ATOM 3977 N N . CYS C 3 87 ? 4.966 -10.426 8.443 1.00 14.18 108 CYS C N 1
ATOM 3978 C CA . CYS C 3 87 ? 5.470 -9.755 7.269 1.00 14.11 108 CYS C CA 1
ATOM 3979 C C . CYS C 3 87 ? 6.605 -10.623 6.740 1.00 17.14 108 CYS C C 1
ATOM 3980 O O . CYS C 3 87 ? 7.570 -10.867 7.473 1.00 16.58 108 CYS C O 1
ATOM 3983 N N . ILE C 3 88 ? 6.528 -11.058 5.476 1.00 14.12 109 ILE C N 1
ATOM 3984 C CA . ILE C 3 88 ? 7.541 -11.900 4.860 1.00 13.29 109 ILE C CA 1
ATOM 3985 C C . ILE C 3 88 ? 8.257 -11.100 3.800 1.00 15.43 109 ILE C C 1
ATOM 3986 O O . ILE C 3 88 ? 7.678 -10.799 2.753 1.00 14.05 109 ILE C O 1
ATOM 3991 N N . TYR C 3 89 ? 9.481 -10.694 4.089 1.00 13.25 110 TYR C N 1
ATOM 3992 C CA . TYR C 3 89 ? 10.311 -9.922 3.176 1.00 13.78 110 TYR C CA 1
ATOM 3993 C C . TYR C 3 89 ? 11.101 -10.873 2.325 1.00 15.10 110 TYR C C 1
ATOM 3994 O O . TYR C 3 89 ? 11.709 -11.809 2.854 1.00 16.34 110 TYR C O 1
ATOM 4003 N N . HIS C 3 90 ? 11.125 -10.642 1.007 1.00 13.89 111 HIS C N 1
ATOM 4004 C CA . HIS C 3 90 ? 11.941 -11.389 0.068 1.00 14.18 111 HIS C CA 1
ATOM 4005 C C . HIS C 3 90 ? 13.022 -10.422 -0.379 1.00 15.10 111 HIS C C 1
ATOM 4006 O O . HIS C 3 90 ? 12.726 -9.261 -0.717 1.00 14.32 111 HIS C O 1
ATOM 4013 N N . THR C 3 91 ? 14.284 -10.868 -0.337 1.00 14.20 112 THR C N 1
ATOM 4014 C CA . THR C 3 91 ? 15.402 -10.004 -0.712 1.00 14.55 112 THR C CA 1
ATOM 4015 C C . THR C 3 91 ? 16.202 -10.640 -1.798 1.00 16.54 112 THR C C 1
ATOM 4016 O O . THR C 3 91 ? 16.368 -11.858 -1.811 1.00 16.25 112 THR C O 1
ATOM 4020 N N . TYR C 3 92 ? 16.702 -9.825 -2.723 1.00 14.29 113 TYR C N 1
ATOM 4021 C CA . TYR C 3 92 ? 17.453 -10.355 -3.852 1.00 14.66 113 TYR C CA 1
ATOM 4022 C C . TYR C 3 92 ? 18.816 -10.887 -3.393 1.00 16.22 113 TYR C C 1
ATOM 4023 O O . TYR C 3 92 ? 19.456 -10.240 -2.565 1.00 17.40 113 TYR C O 1
ATOM 4032 N N . PRO C 3 93 ? 19.315 -12.008 -3.908 1.00 14.95 114 PRO C N 1
ATOM 4033 C CA . PRO C 3 93 ? 18.729 -12.869 -4.933 1.00 15.14 114 PRO C CA 1
ATOM 4034 C C . PRO C 3 93 ? 17.714 -13.891 -4.467 1.00 16.24 114 PRO C C 1
ATOM 4035 O O . PRO C 3 93 ? 16.896 -14.297 -5.288 1.00 18.13 114 PRO C O 1
ATOM 4039 N N . ASP C 3 94 ? 17.797 -14.369 -3.224 1.00 15.74 115 ASP C N 1
ATOM 4040 C CA . ASP C 3 94 ? 16.983 -15.519 -2.786 1.00 15.61 115 ASP C CA 1
ATOM 4041 C C . ASP C 3 94 ? 16.718 -15.558 -1.303 1.00 18.34 115 ASP C C 1
ATOM 4042 O O . ASP C 3 94 ? 16.468 -16.643 -0.744 1.00 19.02 115 ASP C O 1
ATOM 4047 N N . GLY C 3 95 ? 16.725 -14.391 -0.657 1.00 15.55 116 GLY C N 1
ATOM 4048 C CA . GLY C 3 95 ? 16.569 -14.332 0.785 1.00 16.14 116 GLY C CA 1
ATOM 4049 C C . GLY C 3 95 ? 15.142 -14.153 1.239 1.00 17.38 116 GLY C C 1
ATOM 4050 O O . GLY C 3 95 ? 14.305 -13.650 0.482 1.00 15.62 116 GLY C O 1
ATOM 4051 N N . THR C 3 96 ? 14.856 -14.603 2.466 1.00 17.10 117 THR C N 1
ATOM 4052 C CA . THR C 3 96 ? 13.581 -14.427 3.127 1.00 16.63 117 THR C CA 1
ATOM 4053 C C . THR C 3 96 ? 13.849 -13.963 4.570 1.00 18.76 117 THR C C 1
ATOM 4054 O O . THR C 3 96 ? 14.701 -14.560 5.262 1.00 19.96 117 THR C O 1
ATOM 4058 N N . TYR C 3 97 ? 13.136 -12.941 5.039 1.00 16.73 118 TYR C N 1
ATOM 4059 C CA . TYR C 3 97 ? 13.191 -12.496 6.459 1.00 16.95 118 TYR C CA 1
ATOM 4060 C C . TYR C 3 97 ? 11.734 -12.420 6.903 1.00 20.17 118 TYR C C 1
ATOM 4061 O O . TYR C 3 97 ? 10.909 -11.876 6.154 1.00 18.35 118 TYR C O 1
ATOM 4070 N N . THR C 3 98 ? 11.396 -12.970 8.088 1.00 18.31 119 THR C N 1
ATOM 4071 C CA . THR C 3 98 ? 10.010 -12.988 8.565 1.00 17.37 119 THR C CA 1
ATOM 4072 C C . THR C 3 98 ? 9.906 -12.281 9.899 1.00 19.94 119 THR C C 1
ATOM 4073 O O . THR C 3 98 ? 10.706 -12.552 10.797 1.00 21.75 119 THR C O 1
ATOM 4077 N N . GLY C 3 99 ? 8.955 -11.355 10.002 1.00 17.18 120 GLY C N 1
ATOM 4078 C CA . GLY C 3 99 ? 8.658 -10.614 11.212 1.00 16.86 120 GLY C CA 1
ATOM 4079 C C . GLY C 3 99 ? 7.274 -11.012 11.672 1.00 19.10 120 GLY C C 1
ATOM 4080 O O . GLY C 3 99 ? 6.424 -11.379 10.848 1.00 16.41 120 GLY C O 1
ATOM 4081 N N . ARG C 3 100 ? 7.026 -10.891 12.968 1.00 18.12 121 ARG C N 1
ATOM 4082 C CA . ARG C 3 100 ? 5.761 -11.243 13.568 1.00 17.44 121 ARG C CA 1
ATOM 4083 C C . ARG C 3 100 ? 5.263 -10.124 14.419 1.00 20.05 121 ARG C C 1
ATOM 4084 O O . ARG C 3 100 ? 6.039 -9.501 15.153 1.00 20.41 121 ARG C O 1
ATOM 4092 N N . ILE C 3 101 ? 3.948 -9.855 14.332 1.00 17.82 122 ILE C N 1
ATOM 4093 C CA . ILE C 3 101 ? 3.292 -8.852 15.150 1.00 16.47 122 ILE C CA 1
ATOM 4094 C C . ILE C 3 101 ? 2.121 -9.533 15.841 1.00 19.12 122 ILE C C 1
ATOM 4095 O O . ILE C 3 101 ? 1.410 -10.269 15.173 1.00 19.30 122 ILE C O 1
ATOM 4100 N N . PHE C 3 102 ? 1.857 -9.257 17.111 1.00 19.39 123 PHE C N 1
ATOM 4101 C CA . PHE C 3 102 ? 0.672 -9.799 17.764 1.00 18.23 123 PHE C CA 1
ATOM 4102 C C . PHE C 3 102 ? -0.244 -8.630 18.073 1.00 20.14 123 PHE C C 1
ATOM 4103 O O . PHE C 3 102 ? 0.164 -7.702 18.763 1.00 20.55 123 PHE C O 1
ATOM 4111 N N . LEU C 3 103 ? -1.456 -8.656 17.547 1.00 17.55 124 LEU C N 1
ATOM 4112 C CA . LEU C 3 103 ? -2.408 -7.578 17.739 1.00 18.75 124 LEU C CA 1
ATOM 4113 C C . LEU C 3 103 ? -3.502 -7.993 18.680 1.00 21.85 124 LEU C C 1
ATOM 4114 O O . LEU C 3 103 ? -4.105 -9.039 18.465 1.00 21.06 124 LEU C O 1
ATOM 4119 N N . GLU C 3 104 ? -3.823 -7.158 19.680 1.00 21.33 125 GLU C N 1
ATOM 4120 C CA . GLU C 3 104 ? -4.975 -7.408 20.515 1.00 21.58 125 GLU C CA 1
ATOM 4121 C C . GLU C 3 104 ? -5.981 -6.296 20.210 1.00 25.67 125 GLU C C 1
ATOM 4122 O O . GLU C 3 104 ? -5.667 -5.127 20.434 1.00 24.01 125 GLU C O 1
ATOM 4128 N N . VAL C 3 105 ? -7.189 -6.648 19.762 1.00 23.16 126 VAL C N 1
ATOM 4129 C CA . VAL C 3 105 ? -8.241 -5.657 19.522 1.00 22.98 126 VAL C CA 1
ATOM 4130 C C . VAL C 3 105 ? -9.070 -5.560 20.797 1.00 31.41 126 VAL C C 1
ATOM 4131 O O . VAL C 3 105 ? -9.600 -6.571 21.235 1.00 31.65 126 VAL C O 1
ATOM 4135 N N . LEU C 3 106 ? -9.196 -4.348 21.355 1.00 30.90 127 LEU C N 1
ATOM 4136 C CA . LEU C 3 106 ? -9.909 -4.097 22.610 1.00 33.94 127 LEU C CA 1
ATOM 4137 C C . LEU C 3 106 ? -11.283 -3.483 22.339 1.00 38.64 127 LEU C C 1
ATOM 4138 O O . LEU C 3 106 ? -11.415 -2.681 21.430 1.00 35.37 127 LEU C O 1
ATOM 4143 N N . GLU C 3 107 ? -12.302 -3.844 23.147 1.00 40.66 128 GLU C N 1
ATOM 4144 C CA . GLU C 3 107 ? -13.677 -3.342 22.948 1.00 43.66 128 GLU C CA 1
ATOM 4145 C C . GLU C 3 107 ? -13.797 -1.840 23.228 1.00 53.82 128 GLU C C 1
ATOM 4146 O O . GLU C 3 107 ? -12.980 -1.277 23.965 1.00 54.97 128 GLU C O 1
ATOM 4152 N N . SER C 3 108 ? -14.835 -1.204 22.634 1.00 52.42 129 SER C N 1
ATOM 4153 C CA . SER C 3 108 ? -15.110 0.228 22.784 1.00 84.62 129 SER C CA 1
#

Solvent-accessible surface area: 24205 Å² total; per-residue (Å²): 146,22,125,13,79,7,55,50,79,52,50,40,7,49,82,43,59,162,2,62,0,54,2,148,3,66,59,53,0,24,39,26,0,0,0,0,17,20,71,60,88,130,49,4,99,9,2,0,32,38,2,142,54,64,14,172,82,14,58,106,49,6,52,10,61,40,74,5,52,69,3,31,0,20,0,61,41,0,55,80,93,2,35,2,32,0,11,0,0,0,2,17,5,36,24,2,34,21,2,97,3,0,89,3,13,24,112,78,106,71,20,45,10,29,6,6,17,6,63,12,14,84,84,3,26,171,86,32,40,0,3,0,0,0,0,0,16,40,0,8,24,97,120,29,133,22,39,6,36,6,65,120,55,116,41,105,86,41,52,74,90,18,18,18,110,29,44,124,182,38,19,4,9,0,4,7,3,23,0,54,21,52,66,66,57,8,89,143,62,106,53,0,8,0,40,0,73,10,131,30,31,129,74,69,45,63,76,59,35,36,84,75,139,139,207,35,104,3,73,9,35,52,76,43,66,64,102,72,59,41,48,2,108,0,30,0,108,6,58,61,42,90,11,23,17,41,17,0,0,0,0,18,25,32,97,85,112,30,16,51,5,1,0,10,3,11,1,100,94,95,30,32,78,43,3,162,132,1,113,78,63,6,70,4,59,23,50,118,104,58,31,9,0,62,0,67,1,42,66,2,156,68,119,4,27,3,43,0,11,0,0,19,1,3,27,95,3,6,2,0,34,32,28,1,97,11,2,61,0,9,4,22,88,19,80,80,101,25,15,51,11,24,26,4,33,4,38,90,172,48,52,38,85,48,48,0,2,0,0,0,5,0,14,37,0,2,7,62,87,17,86,25,43,2,32,102,38,93,34,103,93,33,39,21,58,4,66,24,29,96,27,133,75,20,23,24,8,16,5,0,0,0,27,6,84,34,99,17,26,78,125,88,65,12,52,0,17,1,59,0,175,48,32,128,26,160,41,102,64,108,6,94,60,178,81,56,62,28,97,44,81,29,127,22,70,13,95,104,55,28,65,30,82,0,94,17,113,24,23,99,42,148,36,120,39,22,2,0,12,0,49,21,85,124,100,30,0,0,2,16,3,72,78,0,15,56,14,15,3,31,91,14,14,109,50,9,36,66,6,90,62,69,5,0,22,0,66,66,2,65,85,126,3,43,10,56,0,46,0,24,6,7,4,103,78,83,21,76,59,77,4,119,1,71,0,83,8,81,128,60

Foldseek 3Di:
DKAKAKPDQEDAAAFFDKDKIKIFIPWFQFQQKWKWWAAPPGDIDTQAGSQFHGDPPHDPQWGKDDGTTMIMIIRNGHDLVRQTWMKMWGDRDPPTDIHPTYGYAYDDDFFFFDKDKAWADPVVLVVFKTKIKMKGPFGPDPDKDKWKAFQNRTDDDQKDKDKDDQDSPRRGIMMMMIGMDTSVVVVVTFKIKIWMDDPNDPHIDIDIATPPGD/DKAWAKDAAAEAEAQAKDKIKIFIDDDQLQLWKKWKWWAAPPGDIGTAWIARQVVRDIDGDPVQPPFWDWGADNVRSMIMIMGGRDDQVVFTWMKIFIQDNPDRDGDYIHPTYGYGYHPDDFDFWDKAKQAWDLVQADPQKIKIWIKTDFGDDDDKDKDKPVPPDDPQKDWDDWDQDPVRGIITMIMGIGRSVCLVPDWIWMWMADVVVRDTDTHTHHHDD/DAKDFPAEEEEEAQAKDKGDIDDPDDPFAWQKKWKFQVPHTAWMQGPVPGIDGDPVQVVAWDCDPPNIIMGGNDDQVSFAKMKIWTATPPGDIYIDMHGYGYHDD

Organism: Homo sapiens (NCBI:txid9606)

B-factor: mean 23.02, std 12.29, range [8.96, 118.0]

Nearest PDB structures (foldseek):
  2h9g-assembly2_L  TM=9.896E-01  e=1.938E-40  Homo sapiens
  1t3f-assembly1_A  TM=9.861E-01  e=6.986E-40  Homo sapiens
  3hc0-assembly1_L  TM=9.882E-01  e=7.336E-39  Homo sapiens
  5th9-assembly2_M  TM=8.461E-01  e=6.623E-40  Oryctolagus cuniculus
  6ell-assembly2_L  TM=8.170E-01  e=3.679E-40  Homo sapiens

InterPro domains:
  IPR003599 Immunoglobulin domain subtype [SM00409] (30-127)
  IPR007110 Immunoglobulin-like domain [PS50835] (17-108)
  IPR013106 Immunoglobulin V-set domain [PF07686] (32-121)
  IPR013783 Immunoglobulin-like fold [G3DSA:2.60.40.10] (21-137)
  IPR036179 Immunoglobulin-like domain superfamily [SSF48726] (32-128)
  IPR042948 T-cell immunoglobulin and ITIM domain receptor [PTHR47734] (1-244)

Radius of gyration: 28.84 Å; Cα contacts (8 Å, |Δi|>4): 1433; chains: 3; bounding box: 46×54×93 Å